Protein 2MUD (pdb70)

Structure (mmCIF, N/CA/C/O backbone):
data_2MUD
#
_entry.id   2MUD
#
loop_
_atom_site.group_PDB
_atom_site.id
_atom_site.type_symbol
_atom_site.label_atom_id
_atom_site.label_alt_id
_atom_site.label_comp_id
_atom_site.label_asym_id
_atom_site.label_entity_id
_atom_site.label_seq_id
_atom_site.pdbx_PDB_ins_code
_atom_site.Cartn_x
_atom_site.Cartn_y
_atom_site.Cartn_z
_atom_site.occupancy
_atom_site.B_iso_or_equiv
_atom_site.auth_seq_id
_atom_site.auth_comp_id
_atom_site.auth_asym_id
_atom_site.auth_atom_id
_atom_site.pdbx_PDB_model_num
ATOM 7 N N . GLU A 1 2 ? -13.744 -2.000 -1.184 1.00 0.00 1 GLU A N 1
ATOM 8 C CA . GLU A 1 2 ? -14.064 -0.546 -1.219 1.00 0.00 1 GLU A CA 1
ATOM 9 C C . GLU A 1 2 ? -12.838 0.371 -0.901 1.00 0.00 1 GLU A C 1
ATOM 10 O O . GLU A 1 2 ? -11.676 -0.006 -1.072 1.00 0.00 1 GLU A O 1
ATOM 23 N N . SER A 1 3 ? -13.130 1.600 -0.446 1.00 0.00 2 SER A N 1
ATOM 24 C CA . SER A 1 3 ? -12.119 2.631 -0.084 1.00 0.00 2 SER A CA 1
ATOM 25 C C . SER A 1 3 ? -11.083 2.169 0.956 1.00 0.00 2 SER A C 1
ATOM 26 O O . SER A 1 3 ? -9.887 2.394 0.773 1.00 0.00 2 SER A O 1
ATOM 34 N N . ALA A 1 4 ? -11.572 1.539 2.038 1.00 0.00 3 ALA A N 1
ATOM 35 C CA . ALA A 1 4 ? -10.692 0.976 3.100 1.00 0.00 3 ALA A CA 1
ATOM 36 C C . ALA A 1 4 ? -9.996 -0.403 2.837 1.00 0.00 3 ALA A C 1
ATOM 37 O O . ALA A 1 4 ? -9.447 -1.064 3.723 1.00 0.00 3 ALA A O 1
ATOM 44 N N . LYS A 1 5 ? -10.052 -0.773 1.566 1.00 0.00 4 LYS A N 1
ATOM 45 C CA . LYS A 1 5 ? -9.458 -1.963 0.929 1.00 0.00 4 LYS A CA 1
ATOM 46 C C . LYS A 1 5 ? -8.938 -1.671 -0.537 1.00 0.00 4 LYS A C 1
ATOM 47 O O . LYS A 1 5 ? -8.759 -2.567 -1.365 1.00 0.00 4 LYS A O 1
ATOM 65 N N . HIS A 1 6 ? -8.713 -0.378 -0.811 1.00 0.00 5 HIS A N 1
ATOM 66 C CA . HIS A 1 6 ? -8.171 0.217 -2.050 1.00 0.00 5 HIS A CA 1
ATOM 67 C C . HIS A 1 6 ? -7.044 1.178 -1.563 1.00 0.00 5 HIS A C 1
ATOM 68 O O . HIS A 1 6 ? -5.955 1.142 -2.140 1.00 0.00 5 HIS A O 1
ATOM 82 N N . MET A 1 7 ? -7.294 2.064 -0.563 1.00 0.00 6 MET A N 1
ATOM 83 C CA . MET A 1 7 ? -6.281 2.966 0.025 1.00 0.00 6 MET A CA 1
ATOM 84 C C . MET A 1 7 ? -5.364 2.049 0.866 1.00 0.00 6 MET A C 1
ATOM 85 O O . MET A 1 7 ? -4.163 2.098 0.644 1.00 0.00 6 MET A O 1
ATOM 99 N N . PHE A 1 8 ? -5.903 1.207 1.778 1.00 0.00 7 PHE A N 1
ATOM 100 C CA . PHE A 1 8 ? -5.120 0.235 2.580 1.00 0.00 7 PHE A CA 1
ATOM 101 C C . PHE A 1 8 ? -4.394 -0.811 1.679 1.00 0.00 7 PHE A C 1
ATOM 102 O O . PHE A 1 8 ? -3.292 -1.236 2.031 1.00 0.00 7 PHE A O 1
ATOM 119 N N . ASP A 1 9 ? -5.011 -1.223 0.544 1.00 0.00 8 ASP A N 1
ATOM 120 C CA . ASP A 1 9 ? -4.386 -2.170 -0.429 1.00 0.00 8 ASP A CA 1
ATOM 121 C C . ASP A 1 9 ? -3.127 -1.499 -1.069 1.00 0.00 8 ASP A C 1
ATOM 122 O O . ASP A 1 9 ? -2.059 -2.115 -1.116 1.00 0.00 8 ASP A O 1
ATOM 132 N N . ARG A 1 10 ? -3.288 -0.233 -1.539 1.00 0.00 9 ARG A N 1
ATOM 133 C CA . ARG A 1 10 ? -2.194 0.583 -2.121 1.00 0.00 9 ARG A CA 1
ATOM 134 C C . ARG A 1 10 ? -1.126 0.868 -1.043 1.00 0.00 9 ARG A C 1
ATOM 135 O O . ARG A 1 10 ? 0.018 0.450 -1.218 1.00 0.00 9 ARG A O 1
ATOM 155 N N . ILE A 1 11 ? -1.498 1.514 0.079 1.00 0.00 10 ILE A N 1
ATOM 156 C CA . ILE A 1 11 ? -0.595 1.807 1.241 1.00 0.00 10 ILE A CA 1
ATOM 157 C C . ILE A 1 11 ? 0.266 0.573 1.678 1.00 0.00 10 ILE A C 1
ATOM 158 O O . ILE A 1 11 ? 1.465 0.709 1.934 1.00 0.00 10 ILE A O 1
ATOM 174 N N . GLY A 1 12 ? -0.387 -0.604 1.737 1.00 0.00 11 GLY A N 1
ATOM 175 C CA . GLY A 1 12 ? 0.258 -1.893 2.062 1.00 0.00 11 GLY A CA 1
ATOM 176 C C . GLY A 1 12 ? 1.421 -2.335 1.136 1.00 0.00 11 GLY A C 1
ATOM 177 O O . GLY A 1 12 ? 2.244 -3.146 1.563 1.00 0.00 11 GLY A O 1
ATOM 181 N N . LYS A 1 13 ? 1.405 -1.885 -0.134 1.00 0.00 12 LYS A N 1
ATOM 182 C CA . LYS A 1 13 ? 2.461 -2.139 -1.146 1.00 0.00 12 LYS A CA 1
ATOM 183 C C . LYS A 1 13 ? 2.776 -0.851 -1.993 1.00 0.00 12 LYS A C 1
ATOM 184 O O . LYS A 1 13 ? 2.922 -0.889 -3.219 1.00 0.00 12 LYS A O 1
ATOM 202 N N . ASP A 1 14 ? 2.926 0.291 -1.291 1.00 0.00 13 ASP A N 1
ATOM 203 C CA . ASP A 1 14 ? 3.281 1.620 -1.843 1.00 0.00 13 ASP A CA 1
ATOM 204 C C . ASP A 1 14 ? 4.335 2.100 -0.864 1.00 0.00 13 ASP A C 1
ATOM 205 O O . ASP A 1 14 ? 5.459 2.333 -1.307 1.00 0.00 13 ASP A O 1
ATOM 215 N N . VAL A 1 15 ? 3.974 2.345 0.414 1.00 0.00 14 VAL A N 1
ATOM 216 C CA . VAL A 1 15 ? 4.993 2.729 1.431 1.00 0.00 14 VAL A CA 1
ATOM 217 C C . VAL A 1 15 ? 5.340 1.504 2.357 1.00 0.00 14 VAL A C 1
ATOM 218 O O . VAL A 1 15 ? 5.394 1.496 3.588 1.00 0.00 14 VAL A O 1
ATOM 231 N N . TYR A 1 16 ? 5.618 0.489 1.560 1.00 0.00 15 TYR A N 1
ATOM 232 C CA . TYR A 1 16 ? 6.055 -0.874 1.862 1.00 0.00 15 TYR A CA 1
ATOM 233 C C . TYR A 1 16 ? 6.934 -1.198 0.612 1.00 0.00 15 TYR A C 1
ATOM 234 O O . TYR A 1 16 ? 8.023 -1.736 0.808 1.00 0.00 15 TYR A O 1
ATOM 252 N N . ASP A 1 17 ? 6.461 -0.967 -0.651 1.00 0.00 16 ASP A N 1
ATOM 253 C CA . ASP A 1 17 ? 7.283 -1.186 -1.866 1.00 0.00 16 ASP A CA 1
ATOM 254 C C . ASP A 1 17 ? 8.395 -0.090 -1.922 1.00 0.00 16 ASP A C 1
ATOM 255 O O . ASP A 1 17 ? 9.545 -0.434 -2.207 1.00 0.00 16 ASP A O 1
ATOM 265 N N . LYS A 1 18 ? 8.066 1.203 -1.669 1.00 0.00 17 LYS A N 1
ATOM 266 C CA . LYS A 1 18 ? 9.072 2.295 -1.621 1.00 0.00 17 LYS A CA 1
ATOM 267 C C . LYS A 1 18 ? 9.975 2.175 -0.320 1.00 0.00 17 LYS A C 1
ATOM 268 O O . LYS A 1 18 ? 11.052 2.775 -0.268 1.00 0.00 17 LYS A O 1
ATOM 286 N N . VAL A 1 19 ? 9.520 1.405 0.708 1.00 0.00 18 VAL A N 1
ATOM 287 C CA . VAL A 1 19 ? 10.236 1.129 1.980 1.00 0.00 18 VAL A CA 1
ATOM 288 C C . VAL A 1 19 ? 11.270 -0.010 1.779 1.00 0.00 18 VAL A C 1
ATOM 289 O O . VAL A 1 19 ? 12.447 0.181 2.104 1.00 0.00 18 VAL A O 1
ATOM 302 N N . LYS A 1 20 ? 10.839 -1.178 1.268 1.00 0.00 19 LYS A N 1
ATOM 303 C CA . LYS A 1 20 ? 11.734 -2.325 0.969 1.00 0.00 19 LYS A CA 1
ATOM 304 C C . LYS A 1 20 ? 12.813 -2.027 -0.146 1.00 0.00 19 LYS A C 1
ATOM 305 O O . LYS A 1 20 ? 13.772 -2.791 -0.282 1.00 0.00 19 LYS A O 1
ATOM 323 N N . GLU A 1 21 ? 12.655 -0.922 -0.917 1.00 0.00 20 GLU A N 1
ATOM 324 C CA . GLU A 1 21 ? 13.586 -0.475 -1.965 1.00 0.00 20 GLU A CA 1
ATOM 325 C C . GLU A 1 21 ? 14.715 0.412 -1.394 1.00 0.00 20 GLU A C 1
ATOM 326 O O . GLU A 1 21 ? 15.892 0.054 -1.430 1.00 0.00 20 GLU A O 1
ATOM 348 N N . GLU A 1 2 ? -13.788 -2.153 -0.977 1.00 0.00 1 GLU A N 2
ATOM 349 C CA . GLU A 1 2 ? -14.184 -0.720 -1.050 1.00 0.00 1 GLU A CA 2
ATOM 350 C C . GLU A 1 2 ? -12.982 0.268 -0.855 1.00 0.00 1 GLU A C 2
ATOM 351 O O . GLU A 1 2 ? -11.815 -0.074 -1.084 1.00 0.00 1 GLU A O 2
ATOM 364 N N . SER A 1 3 ? -13.282 1.513 -0.431 1.00 0.00 2 SER A N 2
ATOM 365 C CA . SER A 1 3 ? -12.277 2.584 -0.193 1.00 0.00 2 SER A CA 2
ATOM 366 C C . SER A 1 3 ? -11.168 2.173 0.785 1.00 0.00 2 SER A C 2
ATOM 367 O O . SER A 1 3 ? -9.995 2.305 0.448 1.00 0.00 2 SER A O 2
ATOM 375 N N . ALA A 1 4 ? -11.564 1.664 1.964 1.00 0.00 3 ALA A N 2
ATOM 376 C CA . ALA A 1 4 ? -10.600 1.162 2.987 1.00 0.00 3 ALA A CA 2
ATOM 377 C C . ALA A 1 4 ? -9.956 -0.253 2.757 1.00 0.00 3 ALA A C 2
ATOM 378 O O . ALA A 1 4 ? -9.418 -0.909 3.653 1.00 0.00 3 ALA A O 2
ATOM 385 N N . LYS A 1 5 ? -10.067 -0.670 1.504 1.00 0.00 4 LYS A N 2
ATOM 386 C CA . LYS A 1 5 ? -9.538 -1.897 0.874 1.00 0.00 4 LYS A CA 2
ATOM 387 C C . LYS A 1 5 ? -8.952 -1.623 -0.577 1.00 0.00 4 LYS A C 2
ATOM 388 O O . LYS A 1 5 ? -8.699 -2.536 -1.365 1.00 0.00 4 LYS A O 2
ATOM 406 N N . HIS A 1 6 ? -8.753 -0.331 -0.880 1.00 0.00 5 HIS A N 2
ATOM 407 C CA . HIS A 1 6 ? -8.171 0.271 -2.096 1.00 0.00 5 HIS A CA 2
ATOM 408 C C . HIS A 1 6 ? -7.040 1.221 -1.580 1.00 0.00 5 HIS A C 2
ATOM 409 O O . HIS A 1 6 ? -5.959 1.226 -2.173 1.00 0.00 5 HIS A O 2
ATOM 423 N N . MET A 1 7 ? -7.290 2.056 -0.533 1.00 0.00 6 MET A N 2
ATOM 424 C CA . MET A 1 7 ? -6.293 2.938 0.098 1.00 0.00 6 MET A CA 2
ATOM 425 C C . MET A 1 7 ? -5.360 2.000 0.906 1.00 0.00 6 MET A C 2
ATOM 426 O O . MET A 1 7 ? -4.159 2.076 0.695 1.00 0.00 6 MET A O 2
ATOM 440 N N . PHE A 1 8 ? -5.889 1.107 1.770 1.00 0.00 7 PHE A N 2
ATOM 441 C CA . PHE A 1 8 ? -5.110 0.112 2.544 1.00 0.00 7 PHE A CA 2
ATOM 442 C C . PHE A 1 8 ? -4.367 -0.896 1.620 1.00 0.00 7 PHE A C 2
ATOM 443 O O . PHE A 1 8 ? -3.260 -1.314 1.963 1.00 0.00 7 PHE A O 2
ATOM 460 N N . ASP A 1 9 ? -4.977 -1.287 0.475 1.00 0.00 8 ASP A N 2
ATOM 461 C CA . ASP A 1 9 ? -4.339 -2.195 -0.526 1.00 0.00 8 ASP A CA 2
ATOM 462 C C . ASP A 1 9 ? -3.089 -1.481 -1.136 1.00 0.00 8 ASP A C 2
ATOM 463 O O . ASP A 1 9 ? -2.012 -2.080 -1.201 1.00 0.00 8 ASP A O 2
ATOM 473 N N . ARG A 1 10 ? -3.265 -0.201 -1.561 1.00 0.00 9 ARG A N 2
ATOM 474 C CA . ARG A 1 10 ? -2.176 0.647 -2.106 1.00 0.00 9 ARG A CA 2
ATOM 475 C C . ARG A 1 10 ? -1.114 0.906 -1.017 1.00 0.00 9 ARG A C 2
ATOM 476 O O . ARG A 1 10 ? 0.036 0.514 -1.207 1.00 0.00 9 ARG A O 2
ATOM 496 N N . ILE A 1 11 ? -1.496 1.502 0.128 1.00 0.00 10 ILE A N 2
ATOM 497 C CA . ILE A 1 11 ? -0.597 1.762 1.302 1.00 0.00 10 ILE A CA 2
ATOM 498 C C . ILE A 1 11 ? 0.272 0.518 1.694 1.00 0.00 10 ILE A C 2
ATOM 499 O O . ILE A 1 11 ? 1.469 0.651 1.961 1.00 0.00 10 ILE A O 2
ATOM 515 N N . GLY A 1 12 ? -0.372 -0.666 1.703 1.00 0.00 11 GLY A N 2
ATOM 516 C CA . GLY A 1 12 ? 0.278 -1.964 1.979 1.00 0.00 11 GLY A CA 2
ATOM 517 C C . GLY A 1 12 ? 1.438 -2.381 1.034 1.00 0.00 11 GLY A C 2
ATOM 518 O O . GLY A 1 12 ? 2.225 -3.255 1.397 1.00 0.00 11 GLY A O 2
ATOM 522 N N . LYS A 1 13 ? 1.455 -1.830 -0.194 1.00 0.00 12 LYS A N 2
ATOM 523 C CA . LYS A 1 13 ? 2.510 -2.043 -1.214 1.00 0.00 12 LYS A CA 2
ATOM 524 C C . LYS A 1 13 ? 2.819 -0.724 -2.016 1.00 0.00 12 LYS A C 2
ATOM 525 O O . LYS A 1 13 ? 2.959 -0.715 -3.242 1.00 0.00 12 LYS A O 2
ATOM 543 N N . ASP A 1 14 ? 2.962 0.389 -1.267 1.00 0.00 13 ASP A N 2
ATOM 544 C CA . ASP A 1 14 ? 3.309 1.744 -1.758 1.00 0.00 13 ASP A CA 2
ATOM 545 C C . ASP A 1 14 ? 4.338 2.205 -0.740 1.00 0.00 13 ASP A C 2
ATOM 546 O O . ASP A 1 14 ? 5.467 2.473 -1.150 1.00 0.00 13 ASP A O 2
ATOM 556 N N . VAL A 1 15 ? 3.943 2.400 0.537 1.00 0.00 14 VAL A N 2
ATOM 557 C CA . VAL A 1 15 ? 4.932 2.761 1.593 1.00 0.00 14 VAL A CA 2
ATOM 558 C C . VAL A 1 15 ? 5.290 1.519 2.490 1.00 0.00 14 VAL A C 2
ATOM 559 O O . VAL A 1 15 ? 5.398 1.503 3.718 1.00 0.00 14 VAL A O 2
ATOM 572 N N . TYR A 1 16 ? 5.533 0.507 1.675 1.00 0.00 15 TYR A N 2
ATOM 573 C CA . TYR A 1 16 ? 5.964 -0.860 1.955 1.00 0.00 15 TYR A CA 2
ATOM 574 C C . TYR A 1 16 ? 6.900 -1.142 0.744 1.00 0.00 15 TYR A C 2
ATOM 575 O O . TYR A 1 16 ? 7.995 -1.656 0.972 1.00 0.00 15 TYR A O 2
ATOM 593 N N . ASP A 1 17 ? 6.481 -0.892 -0.528 1.00 0.00 16 ASP A N 2
ATOM 594 C CA . ASP A 1 17 ? 7.377 -1.078 -1.689 1.00 0.00 16 ASP A CA 2
ATOM 595 C C . ASP A 1 17 ? 8.440 0.056 -1.728 1.00 0.00 16 ASP A C 2
ATOM 596 O O . ASP A 1 17 ? 9.584 -0.249 -2.071 1.00 0.00 16 ASP A O 2
ATOM 606 N N . LYS A 1 18 ? 8.105 1.327 -1.391 1.00 0.00 17 LYS A N 2
ATOM 607 C CA . LYS A 1 18 ? 9.103 2.420 -1.341 1.00 0.00 17 LYS A CA 2
ATOM 608 C C . LYS A 1 18 ? 10.116 2.203 -0.150 1.00 0.00 17 LYS A C 2
ATOM 609 O O . LYS A 1 18 ? 11.244 2.694 -0.243 1.00 0.00 17 LYS A O 2
ATOM 627 N N . VAL A 1 19 ? 9.734 1.470 0.937 1.00 0.00 18 VAL A N 2
ATOM 628 C CA . VAL A 1 19 ? 10.611 1.161 2.086 1.00 0.00 18 VAL A CA 2
ATOM 629 C C . VAL A 1 19 ? 11.558 -0.025 1.780 1.00 0.00 18 VAL A C 2
ATOM 630 O O . VAL A 1 19 ? 12.776 0.099 1.941 1.00 0.00 18 VAL A O 2
ATOM 643 N N . LYS A 1 20 ? 10.977 -1.159 1.344 1.00 0.00 19 LYS A N 2
ATOM 644 C CA . LYS A 1 20 ? 11.743 -2.372 0.946 1.00 0.00 19 LYS A CA 2
ATOM 645 C C . LYS A 1 20 ? 12.711 -2.146 -0.279 1.00 0.00 19 LYS A C 2
ATOM 646 O O . LYS A 1 20 ? 13.583 -2.983 -0.524 1.00 0.00 19 LYS A O 2
ATOM 664 N N . GLU A 1 21 ? 12.554 -1.024 -1.025 1.00 0.00 20 GLU A N 2
ATOM 665 C CA . GLU A 1 21 ? 13.394 -0.630 -2.168 1.00 0.00 20 GLU A CA 2
ATOM 666 C C . GLU A 1 21 ? 14.600 0.222 -1.712 1.00 0.00 20 GLU A C 2
ATOM 667 O O . GLU A 1 21 ? 15.754 -0.192 -1.820 1.00 0.00 20 GLU A O 2
ATOM 689 N N . GLU A 1 2 ? -13.902 -2.184 -0.661 1.00 0.00 1 GLU A N 3
ATOM 690 C CA . GLU A 1 2 ? -14.195 -0.768 -1.021 1.00 0.00 1 GLU A CA 3
ATOM 691 C C . GLU A 1 2 ? -12.960 0.180 -0.807 1.00 0.00 1 GLU A C 3
ATOM 692 O O . GLU A 1 2 ? -11.798 -0.213 -0.975 1.00 0.00 1 GLU A O 3
ATOM 705 N N . SER A 1 3 ? -13.228 1.452 -0.447 1.00 0.00 2 SER A N 3
ATOM 706 C CA . SER A 1 3 ? -12.205 2.496 -0.150 1.00 0.00 2 SER A CA 3
ATOM 707 C C . SER A 1 3 ? -11.133 2.066 0.875 1.00 0.00 2 SER A C 3
ATOM 708 O O . SER A 1 3 ? -9.948 2.327 0.673 1.00 0.00 2 SER A O 3
ATOM 716 N N . ALA A 1 4 ? -11.586 1.424 1.968 1.00 0.00 3 ALA A N 3
ATOM 717 C CA . ALA A 1 4 ? -10.677 0.884 3.020 1.00 0.00 3 ALA A CA 3
ATOM 718 C C . ALA A 1 4 ? -9.927 -0.466 2.733 1.00 0.00 3 ALA A C 3
ATOM 719 O O . ALA A 1 4 ? -9.345 -1.114 3.606 1.00 0.00 3 ALA A O 3
ATOM 726 N N . LYS A 1 5 ? -9.988 -0.826 1.460 1.00 0.00 4 LYS A N 3
ATOM 727 C CA . LYS A 1 5 ? -9.362 -1.978 0.782 1.00 0.00 4 LYS A CA 3
ATOM 728 C C . LYS A 1 5 ? -8.862 -1.605 -0.681 1.00 0.00 4 LYS A C 3
ATOM 729 O O . LYS A 1 5 ? -8.653 -2.460 -1.545 1.00 0.00 4 LYS A O 3
ATOM 747 N N . HIS A 1 6 ? -8.687 -0.295 -0.907 1.00 0.00 5 HIS A N 3
ATOM 748 C CA . HIS A 1 6 ? -8.179 0.379 -2.121 1.00 0.00 5 HIS A CA 3
ATOM 749 C C . HIS A 1 6 ? -7.045 1.318 -1.619 1.00 0.00 5 HIS A C 3
ATOM 750 O O . HIS A 1 6 ? -5.959 1.302 -2.201 1.00 0.00 5 HIS A O 3
ATOM 764 N N . MET A 1 7 ? -7.290 2.163 -0.583 1.00 0.00 6 MET A N 3
ATOM 765 C CA . MET A 1 7 ? -6.283 3.050 0.034 1.00 0.00 6 MET A CA 3
ATOM 766 C C . MET A 1 7 ? -5.357 2.113 0.842 1.00 0.00 6 MET A C 3
ATOM 767 O O . MET A 1 7 ? -4.156 2.183 0.623 1.00 0.00 6 MET A O 3
ATOM 781 N N . PHE A 1 8 ? -5.888 1.237 1.724 1.00 0.00 7 PHE A N 3
ATOM 782 C CA . PHE A 1 8 ? -5.098 0.245 2.492 1.00 0.00 7 PHE A CA 3
ATOM 783 C C . PHE A 1 8 ? -4.366 -0.763 1.554 1.00 0.00 7 PHE A C 3
ATOM 784 O O . PHE A 1 8 ? -3.268 -1.203 1.900 1.00 0.00 7 PHE A O 3
ATOM 801 N N . ASP A 1 9 ? -4.972 -1.129 0.395 1.00 0.00 8 ASP A N 3
ATOM 802 C CA . ASP A 1 9 ? -4.330 -2.036 -0.606 1.00 0.00 8 ASP A CA 3
ATOM 803 C C . ASP A 1 9 ? -3.073 -1.323 -1.199 1.00 0.00 8 ASP A C 3
ATOM 804 O O . ASP A 1 9 ? -1.991 -1.913 -1.222 1.00 0.00 8 ASP A O 3
ATOM 814 N N . ARG A 1 10 ? -3.251 -0.054 -1.650 1.00 0.00 9 ARG A N 3
ATOM 815 C CA . ARG A 1 10 ? -2.158 0.797 -2.188 1.00 0.00 9 ARG A CA 3
ATOM 816 C C . ARG A 1 10 ? -1.094 1.055 -1.102 1.00 0.00 9 ARG A C 3
ATOM 817 O O . ARG A 1 10 ? 0.060 0.680 -1.301 1.00 0.00 9 ARG A O 3
ATOM 837 N N . ILE A 1 11 ? -1.482 1.631 0.051 1.00 0.00 10 ILE A N 3
ATOM 838 C CA . ILE A 1 11 ? -0.584 1.888 1.224 1.00 0.00 10 ILE A CA 3
ATOM 839 C C . ILE A 1 11 ? 0.283 0.641 1.609 1.00 0.00 10 ILE A C 3
ATOM 840 O O . ILE A 1 11 ? 1.483 0.769 1.865 1.00 0.00 10 ILE A O 3
ATOM 856 N N . GLY A 1 12 ? -0.365 -0.540 1.624 1.00 0.00 11 GLY A N 3
ATOM 857 C CA . GLY A 1 12 ? 0.287 -1.839 1.894 1.00 0.00 11 GLY A CA 3
ATOM 858 C C . GLY A 1 12 ? 1.418 -2.282 0.924 1.00 0.00 11 GLY A C 3
ATOM 859 O O . GLY A 1 12 ? 2.177 -3.193 1.255 1.00 0.00 11 GLY A O 3
ATOM 863 N N . LYS A 1 13 ? 1.445 -1.697 -0.286 1.00 0.00 12 LYS A N 3
ATOM 864 C CA . LYS A 1 13 ? 2.470 -1.919 -1.335 1.00 0.00 12 LYS A CA 3
ATOM 865 C C . LYS A 1 13 ? 2.838 -0.606 -2.117 1.00 0.00 12 LYS A C 3
ATOM 866 O O . LYS A 1 13 ? 3.047 -0.608 -3.334 1.00 0.00 12 LYS A O 3
ATOM 884 N N . ASP A 1 14 ? 2.966 0.508 -1.368 1.00 0.00 13 ASP A N 3
ATOM 885 C CA . ASP A 1 14 ? 3.358 1.853 -1.852 1.00 0.00 13 ASP A CA 3
ATOM 886 C C . ASP A 1 14 ? 4.416 2.269 -0.846 1.00 0.00 13 ASP A C 3
ATOM 887 O O . ASP A 1 14 ? 5.549 2.506 -1.268 1.00 0.00 13 ASP A O 3
ATOM 897 N N . VAL A 1 15 ? 4.043 2.460 0.438 1.00 0.00 14 VAL A N 3
ATOM 898 C CA . VAL A 1 15 ? 5.054 2.778 1.485 1.00 0.00 14 VAL A CA 3
ATOM 899 C C . VAL A 1 15 ? 5.350 1.509 2.369 1.00 0.00 14 VAL A C 3
ATOM 900 O O . VAL A 1 15 ? 5.391 1.457 3.600 1.00 0.00 14 VAL A O 3
ATOM 913 N N . TYR A 1 16 ? 5.600 0.512 1.541 1.00 0.00 15 TYR A N 3
ATOM 914 C CA . TYR A 1 16 ? 5.988 -0.875 1.800 1.00 0.00 15 TYR A CA 3
ATOM 915 C C . TYR A 1 16 ? 6.883 -1.177 0.555 1.00 0.00 15 TYR A C 3
ATOM 916 O O . TYR A 1 16 ? 7.947 -1.762 0.751 1.00 0.00 15 TYR A O 3
ATOM 934 N N . ASP A 1 17 ? 6.450 -0.875 -0.708 1.00 0.00 16 ASP A N 3
ATOM 935 C CA . ASP A 1 17 ? 7.292 -1.072 -1.912 1.00 0.00 16 ASP A CA 3
ATOM 936 C C . ASP A 1 17 ? 8.439 -0.014 -1.891 1.00 0.00 16 ASP A C 3
ATOM 937 O O . ASP A 1 17 ? 9.585 -0.390 -2.153 1.00 0.00 16 ASP A O 3
ATOM 947 N N . LYS A 1 18 ? 8.149 1.283 -1.600 1.00 0.00 17 LYS A N 3
ATOM 948 C CA . LYS A 1 18 ? 9.199 2.327 -1.481 1.00 0.00 17 LYS A CA 3
ATOM 949 C C . LYS A 1 18 ? 10.072 2.106 -0.170 1.00 0.00 17 LYS A C 3
ATOM 950 O O . LYS A 1 18 ? 11.187 2.626 -0.082 1.00 0.00 17 LYS A O 3
ATOM 968 N N . VAL A 1 19 ? 9.554 1.328 0.821 1.00 0.00 18 VAL A N 3
ATOM 969 C CA . VAL A 1 19 ? 10.234 0.966 2.092 1.00 0.00 18 VAL A CA 3
ATOM 970 C C . VAL A 1 19 ? 11.231 -0.201 1.863 1.00 0.00 18 VAL A C 3
ATOM 971 O O . VAL A 1 19 ? 12.407 -0.066 2.217 1.00 0.00 18 VAL A O 3
ATOM 984 N N . LYS A 1 20 ? 10.768 -1.329 1.294 1.00 0.00 19 LYS A N 3
ATOM 985 C CA . LYS A 1 20 ? 11.627 -2.495 0.964 1.00 0.00 19 LYS A CA 3
ATOM 986 C C . LYS A 1 20 ? 12.737 -2.193 -0.118 1.00 0.00 19 LYS A C 3
ATOM 987 O O . LYS A 1 20 ? 13.669 -2.987 -0.269 1.00 0.00 19 LYS A O 3
ATOM 1005 N N . GLU A 1 21 ? 12.636 -1.052 -0.844 1.00 0.00 20 GLU A N 3
ATOM 1006 C CA . GLU A 1 21 ? 13.604 -0.597 -1.856 1.00 0.00 20 GLU A CA 3
ATOM 1007 C C . GLU A 1 21 ? 14.742 0.235 -1.224 1.00 0.00 20 GLU A C 3
ATOM 1008 O O . GLU A 1 21 ? 15.907 -0.165 -1.228 1.00 0.00 20 GLU A O 3
ATOM 1030 N N . GLU A 1 2 ? -13.745 -2.004 -1.019 1.00 0.00 1 GLU A N 4
ATOM 1031 C CA . GLU A 1 2 ? -14.095 -0.561 -1.093 1.00 0.00 1 GLU A CA 4
ATOM 1032 C C . GLU A 1 2 ? -12.878 0.382 -0.796 1.00 0.00 1 GLU A C 4
ATOM 1033 O O . GLU A 1 2 ? -11.716 0.010 -0.989 1.00 0.00 1 GLU A O 4
ATOM 1046 N N . SER A 1 3 ? -13.153 1.617 -0.334 1.00 0.00 2 SER A N 4
ATOM 1047 C CA . SER A 1 3 ? -12.120 2.640 -0.001 1.00 0.00 2 SER A CA 4
ATOM 1048 C C . SER A 1 3 ? -11.063 2.171 1.015 1.00 0.00 2 SER A C 4
ATOM 1049 O O . SER A 1 3 ? -9.869 2.385 0.802 1.00 0.00 2 SER A O 4
ATOM 1057 N N . ALA A 1 4 ? -11.531 1.546 2.108 1.00 0.00 3 ALA A N 4
ATOM 1058 C CA . ALA A 1 4 ? -10.629 0.978 3.149 1.00 0.00 3 ALA A CA 4
ATOM 1059 C C . ALA A 1 4 ? -9.928 -0.394 2.867 1.00 0.00 3 ALA A C 4
ATOM 1060 O O . ALA A 1 4 ? -9.341 -1.041 3.738 1.00 0.00 3 ALA A O 4
ATOM 1067 N N . LYS A 1 5 ? -10.033 -0.778 1.604 1.00 0.00 4 LYS A N 4
ATOM 1068 C CA . LYS A 1 5 ? -9.450 -1.966 0.950 1.00 0.00 4 LYS A CA 4
ATOM 1069 C C . LYS A 1 5 ? -8.949 -1.656 -0.522 1.00 0.00 4 LYS A C 4
ATOM 1070 O O . LYS A 1 5 ? -8.767 -2.547 -1.357 1.00 0.00 4 LYS A O 4
ATOM 1088 N N . HIS A 1 6 ? -8.733 -0.362 -0.796 1.00 0.00 5 HIS A N 4
ATOM 1089 C CA . HIS A 1 6 ? -8.212 0.242 -2.041 1.00 0.00 5 HIS A CA 4
ATOM 1090 C C . HIS A 1 6 ? -7.068 1.199 -1.589 1.00 0.00 5 HIS A C 4
ATOM 1091 O O . HIS A 1 6 ? -5.999 1.172 -2.203 1.00 0.00 5 HIS A O 4
ATOM 1105 N N . MET A 1 7 ? -7.289 2.067 -0.568 1.00 0.00 6 MET A N 4
ATOM 1106 C CA . MET A 1 7 ? -6.267 2.967 0.003 1.00 0.00 6 MET A CA 4
ATOM 1107 C C . MET A 1 7 ? -5.344 2.042 0.829 1.00 0.00 6 MET A C 4
ATOM 1108 O O . MET A 1 7 ? -4.146 2.090 0.592 1.00 0.00 6 MET A O 4
ATOM 1122 N N . PHE A 1 8 ? -5.871 1.197 1.746 1.00 0.00 7 PHE A N 4
ATOM 1123 C CA . PHE A 1 8 ? -5.079 0.219 2.532 1.00 0.00 7 PHE A CA 4
ATOM 1124 C C . PHE A 1 8 ? -4.366 -0.823 1.616 1.00 0.00 7 PHE A C 4
ATOM 1125 O O . PHE A 1 8 ? -3.262 -1.254 1.952 1.00 0.00 7 PHE A O 4
ATOM 1142 N N . ASP A 1 9 ? -4.999 -1.227 0.486 1.00 0.00 8 ASP A N 4
ATOM 1143 C CA . ASP A 1 9 ? -4.388 -2.170 -0.502 1.00 0.00 8 ASP A CA 4
ATOM 1144 C C . ASP A 1 9 ? -3.132 -1.499 -1.144 1.00 0.00 8 ASP A C 4
ATOM 1145 O O . ASP A 1 9 ? -2.064 -2.115 -1.193 1.00 0.00 8 ASP A O 4
ATOM 1155 N N . ARG A 1 10 ? -3.295 -0.233 -1.610 1.00 0.00 9 ARG A N 4
ATOM 1156 C CA . ARG A 1 10 ? -2.200 0.581 -2.192 1.00 0.00 9 ARG A CA 4
ATOM 1157 C C . ARG A 1 10 ? -1.125 0.866 -1.124 1.00 0.00 9 ARG A C 4
ATOM 1158 O O . ARG A 1 10 ? 0.020 0.459 -1.314 1.00 0.00 9 ARG A O 4
ATOM 1178 N N . ILE A 1 11 ? -1.490 1.501 0.006 1.00 0.00 10 ILE A N 4
ATOM 1179 C CA . ILE A 1 11 ? -0.576 1.791 1.161 1.00 0.00 10 ILE A CA 4
ATOM 1180 C C . ILE A 1 11 ? 0.287 0.553 1.584 1.00 0.00 10 ILE A C 4
ATOM 1181 O O . ILE A 1 11 ? 1.489 0.685 1.830 1.00 0.00 10 ILE A O 4
ATOM 1197 N N . GLY A 1 12 ? -0.367 -0.623 1.646 1.00 0.00 11 GLY A N 4
ATOM 1198 C CA . GLY A 1 12 ? 0.278 -1.916 1.960 1.00 0.00 11 GLY A CA 4
ATOM 1199 C C . GLY A 1 12 ? 1.420 -2.379 1.014 1.00 0.00 11 GLY A C 4
ATOM 1200 O O . GLY A 1 12 ? 2.203 -3.250 1.393 1.00 0.00 11 GLY A O 4
ATOM 1204 N N . LYS A 1 13 ? 1.430 -1.861 -0.227 1.00 0.00 12 LYS A N 4
ATOM 1205 C CA . LYS A 1 13 ? 2.467 -2.114 -1.259 1.00 0.00 12 LYS A CA 4
ATOM 1206 C C . LYS A 1 13 ? 2.801 -0.835 -2.109 1.00 0.00 12 LYS A C 4
ATOM 1207 O O . LYS A 1 13 ? 2.986 -0.887 -3.328 1.00 0.00 12 LYS A O 4
ATOM 1225 N N . ASP A 1 14 ? 2.932 0.310 -1.407 1.00 0.00 13 ASP A N 4
ATOM 1226 C CA . ASP A 1 14 ? 3.297 1.639 -1.951 1.00 0.00 13 ASP A CA 4
ATOM 1227 C C . ASP A 1 14 ? 4.344 2.124 -0.964 1.00 0.00 13 ASP A C 4
ATOM 1228 O O . ASP A 1 14 ? 5.470 2.372 -1.397 1.00 0.00 13 ASP A O 4
ATOM 1238 N N . VAL A 1 15 ? 3.966 2.362 0.311 1.00 0.00 14 VAL A N 4
ATOM 1239 C CA . VAL A 1 15 ? 4.968 2.750 1.343 1.00 0.00 14 VAL A CA 4
ATOM 1240 C C . VAL A 1 15 ? 5.286 1.529 2.285 1.00 0.00 14 VAL A C 4
ATOM 1241 O O . VAL A 1 15 ? 5.317 1.532 3.517 1.00 0.00 14 VAL A O 4
ATOM 1254 N N . TYR A 1 16 ? 5.567 0.503 1.503 1.00 0.00 15 TYR A N 4
ATOM 1255 C CA . TYR A 1 16 ? 5.983 -0.862 1.826 1.00 0.00 15 TYR A CA 4
ATOM 1256 C C . TYR A 1 16 ? 6.886 -1.212 0.601 1.00 0.00 15 TYR A C 4
ATOM 1257 O O . TYR A 1 16 ? 7.963 -1.765 0.827 1.00 0.00 15 TYR A O 4
ATOM 1275 N N . ASP A 1 17 ? 6.446 -0.978 -0.673 1.00 0.00 16 ASP A N 4
ATOM 1276 C CA . ASP A 1 17 ? 7.288 -1.218 -1.868 1.00 0.00 16 ASP A CA 4
ATOM 1277 C C . ASP A 1 17 ? 8.408 -0.129 -1.904 1.00 0.00 16 ASP A C 4
ATOM 1278 O O . ASP A 1 17 ? 9.563 -0.488 -2.153 1.00 0.00 16 ASP A O 4
ATOM 1288 N N . LYS A 1 18 ? 8.084 1.173 -1.677 1.00 0.00 17 LYS A N 4
ATOM 1289 C CA . LYS A 1 18 ? 9.105 2.250 -1.614 1.00 0.00 17 LYS A CA 4
ATOM 1290 C C . LYS A 1 18 ? 9.981 2.119 -0.294 1.00 0.00 17 LYS A C 4
ATOM 1291 O O . LYS A 1 18 ? 11.082 2.673 -0.234 1.00 0.00 17 LYS A O 4
ATOM 1309 N N . VAL A 1 19 ? 9.482 1.382 0.738 1.00 0.00 18 VAL A N 4
ATOM 1310 C CA . VAL A 1 19 ? 10.171 1.104 2.025 1.00 0.00 18 VAL A CA 4
ATOM 1311 C C . VAL A 1 19 ? 11.214 -0.029 1.837 1.00 0.00 18 VAL A C 4
ATOM 1312 O O . VAL A 1 19 ? 12.380 0.166 2.195 1.00 0.00 18 VAL A O 4
ATOM 1325 N N . LYS A 1 20 ? 10.802 -1.194 1.301 1.00 0.00 19 LYS A N 4
ATOM 1326 C CA . LYS A 1 20 ? 11.717 -2.331 1.012 1.00 0.00 19 LYS A CA 4
ATOM 1327 C C . LYS A 1 20 ? 12.849 -1.979 -0.030 1.00 0.00 19 LYS A C 4
ATOM 1328 O O . LYS A 1 20 ? 13.871 -2.669 -0.069 1.00 0.00 19 LYS A O 4
ATOM 1346 N N . GLU A 1 21 ? 12.668 -0.906 -0.839 1.00 0.00 20 GLU A N 4
ATOM 1347 C CA . GLU A 1 21 ? 13.643 -0.419 -1.828 1.00 0.00 20 GLU A CA 4
ATOM 1348 C C . GLU A 1 21 ? 14.726 0.482 -1.191 1.00 0.00 20 GLU A C 4
ATOM 1349 O O . GLU A 1 21 ? 15.912 0.151 -1.185 1.00 0.00 20 GLU A O 4
ATOM 1371 N N . GLU A 1 2 ? -13.756 -1.968 -1.022 1.00 0.00 1 GLU A N 5
ATOM 1372 C CA . GLU A 1 2 ? -14.102 -0.523 -1.079 1.00 0.00 1 GLU A CA 5
ATOM 1373 C C . GLU A 1 2 ? -12.880 0.412 -0.778 1.00 0.00 1 GLU A C 5
ATOM 1374 O O . GLU A 1 2 ? -11.720 0.039 -0.980 1.00 0.00 1 GLU A O 5
ATOM 1387 N N . SER A 1 3 ? -13.149 1.644 -0.302 1.00 0.00 2 SER A N 5
ATOM 1388 C CA . SER A 1 3 ? -12.113 2.660 0.036 1.00 0.00 2 SER A CA 5
ATOM 1389 C C . SER A 1 3 ? -11.050 2.180 1.041 1.00 0.00 2 SER A C 5
ATOM 1390 O O . SER A 1 3 ? -9.858 2.398 0.826 1.00 0.00 2 SER A O 5
ATOM 1398 N N . ALA A 1 4 ? -11.514 1.543 2.130 1.00 0.00 3 ALA A N 5
ATOM 1399 C CA . ALA A 1 4 ? -10.608 0.963 3.161 1.00 0.00 3 ALA A CA 5
ATOM 1400 C C . ALA A 1 4 ? -9.917 -0.410 2.861 1.00 0.00 3 ALA A C 5
ATOM 1401 O O . ALA A 1 4 ? -9.329 -1.070 3.723 1.00 0.00 3 ALA A O 5
ATOM 1408 N N . LYS A 1 5 ? -10.029 -0.781 1.595 1.00 0.00 4 LYS A N 5
ATOM 1409 C CA . LYS A 1 5 ? -9.457 -1.966 0.927 1.00 0.00 4 LYS A CA 5
ATOM 1410 C C . LYS A 1 5 ? -8.957 -1.645 -0.543 1.00 0.00 4 LYS A C 5
ATOM 1411 O O . LYS A 1 5 ? -8.782 -2.529 -1.386 1.00 0.00 4 LYS A O 5
ATOM 1429 N N . HIS A 1 6 ? -8.736 -0.349 -0.806 1.00 0.00 5 HIS A N 5
ATOM 1430 C CA . HIS A 1 6 ? -8.215 0.264 -2.045 1.00 0.00 5 HIS A CA 5
ATOM 1431 C C . HIS A 1 6 ? -7.065 1.197 -1.569 1.00 0.00 5 HIS A C 5
ATOM 1432 O O . HIS A 1 6 ? -5.979 1.134 -2.146 1.00 0.00 5 HIS A O 5
ATOM 1446 N N . MET A 1 7 ? -7.289 2.083 -0.562 1.00 0.00 6 MET A N 5
ATOM 1447 C CA . MET A 1 7 ? -6.251 2.962 0.017 1.00 0.00 6 MET A CA 5
ATOM 1448 C C . MET A 1 7 ? -5.329 2.022 0.827 1.00 0.00 6 MET A C 5
ATOM 1449 O O . MET A 1 7 ? -4.133 2.061 0.580 1.00 0.00 6 MET A O 5
ATOM 1463 N N . PHE A 1 8 ? -5.859 1.172 1.736 1.00 0.00 7 PHE A N 5
ATOM 1464 C CA . PHE A 1 8 ? -5.068 0.182 2.506 1.00 0.00 7 PHE A CA 5
ATOM 1465 C C . PHE A 1 8 ? -4.364 -0.857 1.576 1.00 0.00 7 PHE A C 5
ATOM 1466 O O . PHE A 1 8 ? -3.268 -1.308 1.910 1.00 0.00 7 PHE A O 5
ATOM 1483 N N . ASP A 1 9 ? -4.996 -1.231 0.435 1.00 0.00 8 ASP A N 5
ATOM 1484 C CA . ASP A 1 9 ? -4.396 -2.166 -0.566 1.00 0.00 8 ASP A CA 5
ATOM 1485 C C . ASP A 1 9 ? -3.130 -1.507 -1.191 1.00 0.00 8 ASP A C 5
ATOM 1486 O O . ASP A 1 9 ? -2.070 -2.137 -1.231 1.00 0.00 8 ASP A O 5
ATOM 1496 N N . ARG A 1 10 ? -3.271 -0.239 -1.659 1.00 0.00 9 ARG A N 5
ATOM 1497 C CA . ARG A 1 10 ? -2.150 0.548 -2.227 1.00 0.00 9 ARG A CA 5
ATOM 1498 C C . ARG A 1 10 ? -1.099 0.834 -1.132 1.00 0.00 9 ARG A C 5
ATOM 1499 O O . ARG A 1 10 ? 0.043 0.413 -1.300 1.00 0.00 9 ARG A O 5
ATOM 1519 N N . ILE A 1 11 ? -1.473 1.474 -0.008 1.00 0.00 10 ILE A N 5
ATOM 1520 C CA . ILE A 1 11 ? -0.567 1.757 1.155 1.00 0.00 10 ILE A CA 5
ATOM 1521 C C . ILE A 1 11 ? 0.292 0.519 1.586 1.00 0.00 10 ILE A C 5
ATOM 1522 O O . ILE A 1 11 ? 1.492 0.651 1.843 1.00 0.00 10 ILE A O 5
ATOM 1538 N N . GLY A 1 12 ? -0.363 -0.658 1.642 1.00 0.00 11 GLY A N 5
ATOM 1539 C CA . GLY A 1 12 ? 0.280 -1.951 1.961 1.00 0.00 11 GLY A CA 5
ATOM 1540 C C . GLY A 1 12 ? 1.438 -2.404 1.030 1.00 0.00 11 GLY A C 5
ATOM 1541 O O . GLY A 1 12 ? 2.232 -3.256 1.429 1.00 0.00 11 GLY A O 5
ATOM 1545 N N . LYS A 1 13 ? 1.447 -1.907 -0.220 1.00 0.00 12 LYS A N 5
ATOM 1546 C CA . LYS A 1 13 ? 2.498 -2.157 -1.235 1.00 0.00 12 LYS A CA 5
ATOM 1547 C C . LYS A 1 13 ? 2.786 -0.871 -2.096 1.00 0.00 12 LYS A C 5
ATOM 1548 O O . LYS A 1 13 ? 2.882 -0.907 -3.326 1.00 0.00 12 LYS A O 5
ATOM 1566 N N . ASP A 1 14 ? 2.958 0.267 -1.394 1.00 0.00 13 ASP A N 5
ATOM 1567 C CA . ASP A 1 14 ? 3.295 1.602 -1.945 1.00 0.00 13 ASP A CA 5
ATOM 1568 C C . ASP A 1 14 ? 4.332 2.106 -0.956 1.00 0.00 13 ASP A C 5
ATOM 1569 O O . ASP A 1 14 ? 5.456 2.365 -1.387 1.00 0.00 13 ASP A O 5
ATOM 1579 N N . VAL A 1 15 ? 3.947 2.350 0.316 1.00 0.00 14 VAL A N 5
ATOM 1580 C CA . VAL A 1 15 ? 4.941 2.756 1.348 1.00 0.00 14 VAL A CA 5
ATOM 1581 C C . VAL A 1 15 ? 5.272 1.545 2.299 1.00 0.00 14 VAL A C 5
ATOM 1582 O O . VAL A 1 15 ? 5.305 1.557 3.531 1.00 0.00 14 VAL A O 5
ATOM 1595 N N . TYR A 1 16 ? 5.563 0.516 1.525 1.00 0.00 15 TYR A N 5
ATOM 1596 C CA . TYR A 1 16 ? 5.993 -0.843 1.855 1.00 0.00 15 TYR A CA 5
ATOM 1597 C C . TYR A 1 16 ? 6.902 -1.185 0.633 1.00 0.00 15 TYR A C 5
ATOM 1598 O O . TYR A 1 16 ? 7.986 -1.720 0.864 1.00 0.00 15 TYR A O 5
ATOM 1616 N N . ASP A 1 17 ? 6.464 -0.967 -0.644 1.00 0.00 16 ASP A N 5
ATOM 1617 C CA . ASP A 1 17 ? 7.316 -1.202 -1.833 1.00 0.00 16 ASP A CA 5
ATOM 1618 C C . ASP A 1 17 ? 8.424 -0.101 -1.870 1.00 0.00 16 ASP A C 5
ATOM 1619 O O . ASP A 1 17 ? 9.582 -0.447 -2.116 1.00 0.00 16 ASP A O 5
ATOM 1629 N N . LYS A 1 18 ? 8.086 1.197 -1.644 1.00 0.00 17 LYS A N 5
ATOM 1630 C CA . LYS A 1 18 ? 9.093 2.287 -1.581 1.00 0.00 17 LYS A CA 5
ATOM 1631 C C . LYS A 1 18 ? 9.974 2.162 -0.263 1.00 0.00 17 LYS A C 5
ATOM 1632 O O . LYS A 1 18 ? 11.074 2.716 -0.207 1.00 0.00 17 LYS A O 5
ATOM 1650 N N . VAL A 1 19 ? 9.477 1.429 0.773 1.00 0.00 18 VAL A N 5
ATOM 1651 C CA . VAL A 1 19 ? 10.169 1.155 2.059 1.00 0.00 18 VAL A CA 5
ATOM 1652 C C . VAL A 1 19 ? 11.218 0.028 1.870 1.00 0.00 18 VAL A C 5
ATOM 1653 O O . VAL A 1 19 ? 12.388 0.232 2.209 1.00 0.00 18 VAL A O 5
ATOM 1666 N N . LYS A 1 20 ? 10.805 -1.143 1.351 1.00 0.00 19 LYS A N 5
ATOM 1667 C CA . LYS A 1 20 ? 11.717 -2.278 1.062 1.00 0.00 19 LYS A CA 5
ATOM 1668 C C . LYS A 1 20 ? 12.783 -1.985 -0.062 1.00 0.00 19 LYS A C 5
ATOM 1669 O O . LYS A 1 20 ? 13.708 -2.785 -0.234 1.00 0.00 19 LYS A O 5
ATOM 1687 N N . GLU A 1 21 ? 12.659 -0.856 -0.802 1.00 0.00 20 GLU A N 5
ATOM 1688 C CA . GLU A 1 21 ? 13.594 -0.420 -1.853 1.00 0.00 20 GLU A CA 5
ATOM 1689 C C . GLU A 1 21 ? 14.732 0.449 -1.274 1.00 0.00 20 GLU A C 5
ATOM 1690 O O . GLU A 1 21 ? 15.902 0.067 -1.288 1.00 0.00 20 GLU A O 5
ATOM 1712 N N . GLU A 1 2 ? -13.727 -2.095 -1.085 1.00 0.00 1 GLU A N 6
ATOM 1713 C CA . GLU A 1 2 ? -14.080 -0.653 -1.166 1.00 0.00 1 GLU A CA 6
ATOM 1714 C C . GLU A 1 2 ? -12.873 0.295 -0.847 1.00 0.00 1 GLU A C 6
ATOM 1715 O O . GLU A 1 2 ? -11.706 -0.072 -1.014 1.00 0.00 1 GLU A O 6
ATOM 1728 N N . SER A 1 3 ? -13.166 1.530 -0.395 1.00 0.00 2 SER A N 6
ATOM 1729 C CA . SER A 1 3 ? -12.149 2.561 -0.043 1.00 0.00 2 SER A CA 6
ATOM 1730 C C . SER A 1 3 ? -11.098 2.104 0.985 1.00 0.00 2 SER A C 6
ATOM 1731 O O . SER A 1 3 ? -9.907 2.345 0.795 1.00 0.00 2 SER A O 6
ATOM 1739 N N . ALA A 1 4 ? -11.572 1.457 2.064 1.00 0.00 3 ALA A N 6
ATOM 1740 C CA . ALA A 1 4 ? -10.677 0.897 3.114 1.00 0.00 3 ALA A CA 6
ATOM 1741 C C . ALA A 1 4 ? -9.955 -0.466 2.838 1.00 0.00 3 ALA A C 6
ATOM 1742 O O . ALA A 1 4 ? -9.389 -1.122 3.717 1.00 0.00 3 ALA A O 6
ATOM 1749 N N . LYS A 1 5 ? -10.011 -0.830 1.566 1.00 0.00 4 LYS A N 6
ATOM 1750 C CA . LYS A 1 5 ? -9.394 -2.004 0.918 1.00 0.00 4 LYS A CA 6
ATOM 1751 C C . LYS A 1 5 ? -8.903 -1.688 -0.555 1.00 0.00 4 LYS A C 6
ATOM 1752 O O . LYS A 1 5 ? -8.723 -2.572 -1.397 1.00 0.00 4 LYS A O 6
ATOM 1770 N N . HIS A 1 6 ? -8.705 -0.388 -0.818 1.00 0.00 5 HIS A N 6
ATOM 1771 C CA . HIS A 1 6 ? -8.197 0.236 -2.057 1.00 0.00 5 HIS A CA 6
ATOM 1772 C C . HIS A 1 6 ? -7.075 1.210 -1.589 1.00 0.00 5 HIS A C 6
ATOM 1773 O O . HIS A 1 6 ? -6.000 1.203 -2.190 1.00 0.00 5 HIS A O 6
ATOM 1787 N N . MET A 1 7 ? -7.318 2.071 -0.564 1.00 0.00 6 MET A N 6
ATOM 1788 C CA . MET A 1 7 ? -6.314 2.985 0.019 1.00 0.00 6 MET A CA 6
ATOM 1789 C C . MET A 1 7 ? -5.383 2.073 0.851 1.00 0.00 6 MET A C 6
ATOM 1790 O O . MET A 1 7 ? -4.184 2.137 0.624 1.00 0.00 6 MET A O 6
ATOM 1804 N N . PHE A 1 8 ? -5.907 1.221 1.764 1.00 0.00 7 PHE A N 6
ATOM 1805 C CA . PHE A 1 8 ? -5.109 0.253 2.555 1.00 0.00 7 PHE A CA 6
ATOM 1806 C C . PHE A 1 8 ? -4.376 -0.778 1.643 1.00 0.00 7 PHE A C 6
ATOM 1807 O O . PHE A 1 8 ? -3.272 -1.200 1.993 1.00 0.00 7 PHE A O 6
ATOM 1824 N N . ASP A 1 9 ? -4.989 -1.183 0.502 1.00 0.00 8 ASP A N 6
ATOM 1825 C CA . ASP A 1 9 ? -4.353 -2.116 -0.479 1.00 0.00 8 ASP A CA 6
ATOM 1826 C C . ASP A 1 9 ? -3.101 -1.418 -1.100 1.00 0.00 8 ASP A C 6
ATOM 1827 O O . ASP A 1 9 ? -2.019 -2.007 -1.117 1.00 0.00 8 ASP A O 6
ATOM 1837 N N . ARG A 1 10 ? -3.282 -0.159 -1.582 1.00 0.00 9 ARG A N 6
ATOM 1838 C CA . ARG A 1 10 ? -2.195 0.678 -2.149 1.00 0.00 9 ARG A CA 6
ATOM 1839 C C . ARG A 1 10 ? -1.126 0.970 -1.076 1.00 0.00 9 ARG A C 6
ATOM 1840 O O . ARG A 1 10 ? 0.028 0.595 -1.271 1.00 0.00 9 ARG A O 6
ATOM 1860 N N . ILE A 1 11 ? -1.510 1.579 0.062 1.00 0.00 10 ILE A N 6
ATOM 1861 C CA . ILE A 1 11 ? -0.607 1.873 1.223 1.00 0.00 10 ILE A CA 6
ATOM 1862 C C . ILE A 1 11 ? 0.266 0.640 1.639 1.00 0.00 10 ILE A C 6
ATOM 1863 O O . ILE A 1 11 ? 1.467 0.780 1.886 1.00 0.00 10 ILE A O 6
ATOM 1879 N N . GLY A 1 12 ? -0.378 -0.542 1.692 1.00 0.00 11 GLY A N 6
ATOM 1880 C CA . GLY A 1 12 ? 0.280 -1.831 1.998 1.00 0.00 11 GLY A CA 6
ATOM 1881 C C . GLY A 1 12 ? 1.411 -2.294 1.038 1.00 0.00 11 GLY A C 6
ATOM 1882 O O . GLY A 1 12 ? 2.183 -3.184 1.397 1.00 0.0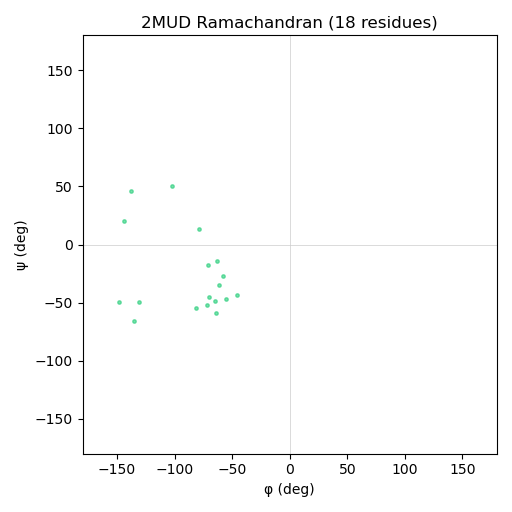0 11 GLY A O 6
ATOM 1886 N N . LYS A 1 13 ? 1.424 -1.753 -0.193 1.00 0.00 12 LYS A N 6
ATOM 1887 C CA . LYS A 1 13 ? 2.447 -2.000 -1.238 1.00 0.00 12 LYS A CA 6
ATOM 1888 C C . LYS A 1 13 ? 2.807 -0.710 -2.061 1.00 0.00 12 LYS A C 6
ATOM 1889 O O . LYS A 1 13 ? 3.015 -0.748 -3.277 1.00 0.00 12 LYS A O 6
ATOM 1907 N N . ASP A 1 14 ? 2.929 0.426 -1.345 1.00 0.00 13 ASP A N 6
ATOM 1908 C CA . ASP A 1 14 ? 3.314 1.757 -1.869 1.00 0.00 13 ASP A CA 6
ATOM 1909 C C . ASP A 1 14 ? 4.373 2.198 -0.875 1.00 0.00 13 ASP A C 6
ATOM 1910 O O . ASP A 1 14 ? 5.505 2.412 -1.307 1.00 0.00 13 ASP A O 6
ATOM 1920 N N . VAL A 1 15 ? 4.008 2.430 0.404 1.00 0.00 14 VAL A N 6
ATOM 1921 C CA . VAL A 1 15 ? 5.026 2.776 1.434 1.00 0.00 14 VAL A CA 6
ATOM 1922 C C . VAL A 1 15 ? 5.336 1.530 2.345 1.00 0.00 14 VAL A C 6
ATOM 1923 O O . VAL A 1 15 ? 5.380 1.505 3.576 1.00 0.00 14 VAL A O 6
ATOM 1936 N N . TYR A 1 16 ? 5.597 0.519 1.537 1.00 0.00 15 TYR A N 6
ATOM 1937 C CA . TYR A 1 16 ? 6.000 -0.857 1.827 1.00 0.00 15 TYR A CA 6
ATOM 1938 C C . TYR A 1 16 ? 6.888 -1.184 0.584 1.00 0.00 15 TYR A C 6
ATOM 1939 O O . TYR A 1 16 ? 7.963 -1.748 0.788 1.00 0.00 15 TYR A O 6
ATOM 1957 N N . ASP A 1 17 ? 6.440 -0.925 -0.682 1.00 0.00 16 ASP A N 6
ATOM 1958 C CA . ASP A 1 17 ? 7.274 -1.146 -1.888 1.00 0.00 16 ASP A CA 6
ATOM 1959 C C . ASP A 1 17 ? 8.406 -0.069 -1.913 1.00 0.00 16 ASP A C 6
ATOM 1960 O O . ASP A 1 17 ? 9.554 -0.432 -2.183 1.00 0.00 16 ASP A O 6
ATOM 1970 N N . LYS A 1 18 ? 8.097 1.227 -1.651 1.00 0.00 17 LYS A N 6
ATOM 1971 C CA . LYS A 1 18 ? 9.124 2.298 -1.574 1.00 0.00 17 LYS A CA 6
ATOM 1972 C C . LYS A 1 18 ? 10.009 2.144 -0.265 1.00 0.00 17 LYS A C 6
ATOM 1973 O O . LYS A 1 18 ? 11.096 2.722 -0.192 1.00 0.00 17 LYS A O 6
ATOM 1991 N N . VAL A 1 19 ? 9.528 1.368 0.746 1.00 0.00 18 VAL A N 6
ATOM 1992 C CA . VAL A 1 19 ? 10.222 1.061 2.023 1.00 0.00 18 VAL A CA 6
ATOM 1993 C C . VAL A 1 19 ? 11.235 -0.096 1.821 1.00 0.00 18 VAL A C 6
ATOM 1994 O O . VAL A 1 19 ? 12.412 0.067 2.160 1.00 0.00 18 VAL A O 6
ATOM 2007 N N . LYS A 1 20 ? 10.785 -1.250 1.293 1.00 0.00 19 LYS A N 6
ATOM 2008 C CA . LYS A 1 20 ? 11.660 -2.412 0.991 1.00 0.00 19 LYS A CA 6
ATOM 2009 C C . LYS A 1 20 ? 12.753 -2.128 -0.112 1.00 0.00 19 LYS A C 6
ATOM 2010 O O . LYS A 1 20 ? 13.693 -2.915 -0.252 1.00 0.00 19 LYS A O 6
ATOM 2028 N N . GLU A 1 21 ? 12.629 -1.010 -0.870 1.00 0.00 20 GLU A N 6
ATOM 2029 C CA . GLU A 1 21 ? 13.579 -0.574 -1.906 1.00 0.00 20 GLU A CA 6
ATOM 2030 C C . GLU A 1 21 ? 14.724 0.281 -1.317 1.00 0.00 20 GLU A C 6
ATOM 2031 O O . GLU A 1 21 ? 15.892 -0.105 -1.346 1.00 0.00 20 GLU A O 6
ATOM 2053 N N . GLU A 1 2 ? -13.749 -2.007 -1.076 1.00 0.00 1 GLU A N 7
ATOM 2054 C CA . GLU A 1 2 ? -14.095 -0.563 -1.154 1.00 0.00 1 GLU A CA 7
ATOM 2055 C C . GLU A 1 2 ? -12.879 0.378 -0.848 1.00 0.00 1 GLU A C 7
ATOM 2056 O O . GLU A 1 2 ? -11.716 0.004 -1.030 1.00 0.00 1 GLU A O 7
ATOM 2069 N N . SER A 1 3 ? -13.156 1.615 -0.390 1.00 0.00 2 SER A N 7
ATOM 2070 C CA . SER A 1 3 ? -12.125 2.636 -0.049 1.00 0.00 2 SER A CA 7
ATOM 2071 C C . SER A 1 3 ? -11.077 2.165 0.976 1.00 0.00 2 SER A C 7
ATOM 2072 O O . SER A 1 3 ? -9.882 2.374 0.772 1.00 0.00 2 SER A O 7
ATOM 2080 N N . ALA A 1 4 ? -11.556 1.543 2.067 1.00 0.00 3 ALA A N 7
ATOM 2081 C CA . ALA A 1 4 ? -10.663 0.974 3.115 1.00 0.00 3 ALA A CA 7
ATOM 2082 C C . ALA A 1 4 ? -9.959 -0.397 2.839 1.00 0.00 3 ALA A C 7
ATOM 2083 O O . ALA A 1 4 ? -9.378 -1.042 3.716 1.00 0.00 3 ALA A O 7
ATOM 2090 N N . LYS A 1 5 ? -10.053 -0.783 1.576 1.00 0.00 4 LYS A N 7
ATOM 2091 C CA . LYS A 1 5 ? -9.464 -1.971 0.929 1.00 0.00 4 LYS A CA 7
ATOM 2092 C C . LYS A 1 5 ? -8.951 -1.664 -0.539 1.00 0.00 4 LYS A C 7
ATOM 2093 O O . LYS A 1 5 ? -8.762 -2.556 -1.371 1.00 0.00 4 LYS A O 7
ATOM 2111 N N . HIS A 1 6 ? -8.734 -0.370 -0.814 1.00 0.00 5 HIS A N 7
ATOM 2112 C CA . HIS A 1 6 ? -8.203 0.232 -2.056 1.00 0.00 5 HIS A CA 7
ATOM 2113 C C . HIS A 1 6 ? -7.065 1.193 -1.597 1.00 0.00 5 HIS A C 7
ATOM 2114 O O . HIS A 1 6 ? -5.991 1.167 -2.200 1.00 0.00 5 HIS A O 7
ATOM 2128 N N . MET A 1 7 ? -7.298 2.062 -0.579 1.00 0.00 6 MET A N 7
ATOM 2129 C CA . MET A 1 7 ? -6.285 2.968 -0.001 1.00 0.00 6 MET A CA 7
ATOM 2130 C C . MET A 1 7 ? -5.365 2.047 0.835 1.00 0.00 6 MET A C 7
ATOM 2131 O O . MET A 1 7 ? -4.165 2.100 0.610 1.00 0.00 6 MET A O 7
ATOM 2145 N N . PHE A 1 8 ? -5.899 1.201 1.748 1.00 0.00 7 PHE A N 7
ATOM 2146 C CA . PHE A 1 8 ? -5.110 0.227 2.543 1.00 0.00 7 PHE A CA 7
ATOM 2147 C C . PHE A 1 8 ? -4.388 -0.815 1.636 1.00 0.00 7 PHE A C 7
ATOM 2148 O O . PHE A 1 8 ? -3.284 -1.240 1.981 1.00 0.00 7 PHE A O 7
ATOM 2165 N N . ASP A 1 9 ? -5.010 -1.224 0.502 1.00 0.00 8 ASP A N 7
ATOM 2166 C CA . ASP A 1 9 ? -4.388 -2.168 -0.477 1.00 0.00 8 ASP A CA 7
ATOM 2167 C C . ASP A 1 9 ? -3.129 -1.492 -1.110 1.00 0.00 8 ASP A C 7
ATOM 2168 O O . ASP A 1 9 ? -2.059 -2.105 -1.153 1.00 0.00 8 ASP A O 7
ATOM 2178 N N . ARG A 1 10 ? -3.292 -0.226 -1.580 1.00 0.00 9 ARG A N 7
ATOM 2179 C CA . ARG A 1 10 ? -2.196 0.592 -2.155 1.00 0.00 9 ARG A CA 7
ATOM 2180 C C . ARG A 1 10 ? -1.129 0.877 -1.078 1.00 0.00 9 ARG A C 7
ATOM 2181 O O . ARG A 1 10 ? 0.016 0.464 -1.256 1.00 0.00 9 ARG A O 7
ATOM 2201 N N . ILE A 1 11 ? -1.502 1.517 0.046 1.00 0.00 10 ILE A N 7
ATOM 2202 C CA . ILE A 1 11 ? -0.598 1.809 1.208 1.00 0.00 10 ILE A CA 7
ATOM 2203 C C . ILE A 1 11 ? 0.266 0.576 1.639 1.00 0.00 10 ILE A C 7
ATOM 2204 O O . ILE A 1 11 ? 1.466 0.712 1.894 1.00 0.00 10 ILE A O 7
ATOM 2220 N N . GLY A 1 12 ? -0.385 -0.603 1.695 1.00 0.00 11 GLY A N 7
ATOM 2221 C CA . GLY A 1 12 ? 0.261 -1.892 2.014 1.00 0.00 11 GLY A CA 7
ATOM 2222 C C . GLY A 1 12 ? 1.418 -2.337 1.081 1.00 0.00 11 GLY A C 7
ATOM 2223 O O . GLY A 1 12 ? 2.230 -3.164 1.496 1.00 0.00 11 GLY A O 7
ATOM 2227 N N . LYS A 1 13 ? 1.408 -1.871 -0.183 1.00 0.00 12 LYS A N 7
ATOM 2228 C CA . LYS A 1 13 ? 2.459 -2.124 -1.200 1.00 0.00 12 LYS A CA 7
ATOM 2229 C C . LYS A 1 13 ? 2.783 -0.828 -2.033 1.00 0.00 12 LYS A C 7
ATOM 2230 O O . LYS A 1 13 ? 2.942 -0.858 -3.258 1.00 0.00 12 LYS A O 7
ATOM 2248 N N . ASP A 1 14 ? 2.926 0.310 -1.324 1.00 0.00 13 ASP A N 7
ATOM 2249 C CA . ASP A 1 14 ? 3.285 1.642 -1.868 1.00 0.00 13 ASP A CA 7
ATOM 2250 C C . ASP A 1 14 ? 4.349 2.116 -0.896 1.00 0.00 13 ASP A C 7
ATOM 2251 O O . ASP A 1 14 ? 5.471 2.349 -1.345 1.00 0.00 13 ASP A O 7
ATOM 2261 N N . VAL A 1 15 ? 3.991 2.358 0.383 1.00 0.00 14 VAL A N 7
ATOM 2262 C CA . VAL A 1 15 ? 5.012 2.735 1.399 1.00 0.00 14 VAL A CA 7
ATOM 2263 C C . VAL A 1 15 ? 5.339 1.508 2.329 1.00 0.00 14 VAL A C 7
ATOM 2264 O O . VAL A 1 15 ? 5.384 1.502 3.560 1.00 0.00 14 VAL A O 7
ATOM 2277 N N . TYR A 1 16 ? 5.612 0.488 1.536 1.00 0.00 15 TYR A N 7
ATOM 2278 C CA . TYR A 1 16 ? 6.031 -0.879 1.845 1.00 0.00 15 TYR A CA 7
ATOM 2279 C C . TYR A 1 16 ? 6.920 -1.219 0.608 1.00 0.00 15 TYR A C 7
ATOM 2280 O O . TYR A 1 16 ? 8.002 -1.767 0.817 1.00 0.00 15 TYR A O 7
ATOM 2298 N N . ASP A 1 17 ? 6.460 -0.985 -0.659 1.00 0.00 16 ASP A N 7
ATOM 2299 C CA . ASP A 1 17 ? 7.288 -1.216 -1.866 1.00 0.00 16 ASP A CA 7
ATOM 2300 C C . ASP A 1 17 ? 8.406 -0.124 -1.910 1.00 0.00 16 ASP A C 7
ATOM 2301 O O . ASP A 1 17 ? 9.559 -0.475 -2.176 1.00 0.00 16 ASP A O 7
ATOM 2311 N N . LYS A 1 18 ? 8.080 1.174 -1.668 1.00 0.00 17 LYS A N 7
ATOM 2312 C CA . LYS A 1 18 ? 9.093 2.259 -1.610 1.00 0.00 17 LYS A CA 7
ATOM 2313 C C . LYS A 1 18 ? 9.981 2.136 -0.299 1.00 0.00 17 LYS A C 7
ATOM 2314 O O . LYS A 1 18 ? 11.059 2.731 -0.237 1.00 0.00 17 LYS A O 7
ATOM 2332 N N . VAL A 1 19 ? 9.512 1.369 0.725 1.00 0.00 18 VAL A N 7
ATOM 2333 C CA . VAL A 1 19 ? 10.217 1.092 2.004 1.00 0.00 18 VAL A CA 7
ATOM 2334 C C . VAL A 1 19 ? 11.258 -0.040 1.801 1.00 0.00 18 VAL A C 7
ATOM 2335 O O . VAL A 1 19 ? 12.429 0.156 2.140 1.00 0.00 18 VAL A O 7
ATOM 2348 N N . LYS A 1 20 ? 10.839 -1.207 1.273 1.00 0.00 19 LYS A N 7
ATOM 2349 C CA . LYS A 1 20 ? 11.751 -2.342 0.973 1.00 0.00 19 LYS A CA 7
ATOM 2350 C C . LYS A 1 20 ? 12.854 -2.009 -0.107 1.00 0.00 19 LYS A C 7
ATOM 2351 O O . LYS A 1 20 ? 13.844 -2.739 -0.207 1.00 0.00 19 LYS A O 7
ATOM 2369 N N . GLU A 1 21 ? 12.682 -0.914 -0.888 1.00 0.00 20 GLU A N 7
ATOM 2370 C CA . GLU A 1 21 ? 13.633 -0.439 -1.907 1.00 0.00 20 GLU A CA 7
ATOM 2371 C C . GLU A 1 21 ? 14.720 0.474 -1.296 1.00 0.00 20 GLU A C 7
ATOM 2372 O O . GLU A 1 21 ? 15.904 0.141 -1.285 1.00 0.00 20 GLU A O 7
ATOM 2394 N N . GLU A 1 2 ? -13.789 -2.113 -1.089 1.00 0.00 1 GLU A N 8
ATOM 2395 C CA . GLU A 1 2 ? -14.195 -0.685 -1.059 1.00 0.00 1 GLU A CA 8
ATOM 2396 C C . GLU A 1 2 ? -12.996 0.303 -0.855 1.00 0.00 1 GLU A C 8
ATOM 2397 O O . GLU A 1 2 ? -11.832 -0.017 -1.128 1.00 0.00 1 GLU A O 8
ATOM 2410 N N . SER A 1 3 ? -13.302 1.525 -0.375 1.00 0.00 2 SER A N 8
ATOM 2411 C CA . SER A 1 3 ? -12.306 2.599 -0.116 1.00 0.00 2 SER A CA 8
ATOM 2412 C C . SER A 1 3 ? -11.191 2.167 0.843 1.00 0.00 2 SER A C 8
ATOM 2413 O O . SER A 1 3 ? -10.021 2.295 0.494 1.00 0.00 2 SER A O 8
ATOM 2421 N N . ALA A 1 4 ? -11.576 1.643 2.020 1.00 0.00 3 ALA A N 8
ATOM 2422 C CA . ALA A 1 4 ? -10.604 1.120 3.023 1.00 0.00 3 ALA A CA 8
ATOM 2423 C C . ALA A 1 4 ? -9.964 -0.291 2.759 1.00 0.00 3 ALA A C 8
ATOM 2424 O O . ALA A 1 4 ? -9.420 -0.966 3.637 1.00 0.00 3 ALA A O 8
ATOM 2431 N N . LYS A 1 5 ? -10.087 -0.682 1.499 1.00 0.00 4 LYS A N 8
ATOM 2432 C CA . LYS A 1 5 ? -9.565 -1.896 0.839 1.00 0.00 4 LYS A CA 8
ATOM 2433 C C . LYS A 1 5 ? -8.978 -1.592 -0.606 1.00 0.00 4 LYS A C 8
ATOM 2434 O O . LYS A 1 5 ? -8.731 -2.489 -1.415 1.00 0.00 4 LYS A O 8
ATOM 2452 N N . HIS A 1 6 ? -8.775 -0.294 -0.880 1.00 0.00 5 HIS A N 8
ATOM 2453 C CA . HIS A 1 6 ? -8.190 0.334 -2.081 1.00 0.00 5 HIS A CA 8
ATOM 2454 C C . HIS A 1 6 ? -7.052 1.250 -1.524 1.00 0.00 5 HIS A C 8
ATOM 2455 O O . HIS A 1 6 ? -5.962 1.229 -2.097 1.00 0.00 5 HIS A O 8
ATOM 2469 N N . MET A 1 7 ? -7.307 2.085 -0.477 1.00 0.00 6 MET A N 8
ATOM 2470 C CA . MET A 1 7 ? -6.298 2.935 0.183 1.00 0.00 6 MET A CA 8
ATOM 2471 C C . MET A 1 7 ? -5.367 1.975 0.960 1.00 0.00 6 MET A C 8
ATOM 2472 O O . MET A 1 7 ? -4.167 2.038 0.737 1.00 0.00 6 MET A O 8
ATOM 2486 N N . PHE A 1 8 ? -5.895 1.077 1.812 1.00 0.00 7 PHE A N 8
ATOM 2487 C CA . PHE A 1 8 ? -5.110 0.065 2.555 1.00 0.00 7 PHE A CA 8
ATOM 2488 C C . PHE A 1 8 ? -4.378 -0.934 1.608 1.00 0.00 7 PHE A C 8
ATOM 2489 O O . PHE A 1 8 ? -3.279 -1.380 1.943 1.00 0.00 7 PHE A O 8
ATOM 2506 N N . ASP A 1 9 ? -4.989 -1.277 0.449 1.00 0.00 8 ASP A N 8
ATOM 2507 C CA . ASP A 1 9 ? -4.370 -2.171 -0.571 1.00 0.00 8 ASP A CA 8
ATOM 2508 C C . ASP A 1 9 ? -3.113 -1.473 -1.166 1.00 0.00 8 ASP A C 8
ATOM 2509 O O . ASP A 1 9 ? -2.046 -2.091 -1.203 1.00 0.00 8 ASP A O 8
ATOM 2519 N N . ARG A 1 10 ? -3.259 -0.194 -1.611 1.00 0.00 9 ARG A N 8
ATOM 2520 C CA . ARG A 1 10 ? -2.117 0.595 -2.142 1.00 0.00 9 ARG A CA 8
ATOM 2521 C C . ARG A 1 10 ? -1.092 0.885 -1.021 1.00 0.00 9 ARG A C 8
ATOM 2522 O O . ARG A 1 10 ? 0.064 0.507 -1.193 1.00 0.00 9 ARG A O 8
ATOM 2542 N N . ILE A 1 11 ? -1.493 1.460 0.131 1.00 0.00 10 ILE A N 8
ATOM 2543 C CA . ILE A 1 11 ? -0.600 1.729 1.307 1.00 0.00 10 ILE A CA 8
ATOM 2544 C C . ILE A 1 11 ? 0.275 0.492 1.705 1.00 0.00 10 ILE A C 8
ATOM 2545 O O . ILE A 1 11 ? 1.473 0.635 1.966 1.00 0.00 10 ILE A O 8
ATOM 2561 N N . GLY A 1 12 ? -0.361 -0.696 1.727 1.00 0.00 11 GLY A N 8
ATOM 2562 C CA . GLY A 1 12 ? 0.305 -1.986 2.013 1.00 0.00 11 GLY A CA 8
ATOM 2563 C C . GLY A 1 12 ? 1.462 -2.414 1.068 1.00 0.00 11 GLY A C 8
ATOM 2564 O O . GLY A 1 12 ? 2.245 -3.293 1.430 1.00 0.00 11 GLY A O 8
ATOM 2568 N N . LYS A 1 13 ? 1.484 -1.858 -0.156 1.00 0.00 12 LYS A N 8
ATOM 2569 C CA . LYS A 1 13 ? 2.531 -2.073 -1.183 1.00 0.00 12 LYS A CA 8
ATOM 2570 C C . LYS A 1 13 ? 2.839 -0.762 -2.001 1.00 0.00 12 LYS A C 8
ATOM 2571 O O . LYS A 1 13 ? 2.993 -0.770 -3.225 1.00 0.00 12 LYS A O 8
ATOM 2589 N N . ASP A 1 14 ? 2.968 0.364 -1.270 1.00 0.00 13 ASP A N 8
ATOM 2590 C CA . ASP A 1 14 ? 3.311 1.714 -1.779 1.00 0.00 13 ASP A CA 8
ATOM 2591 C C . ASP A 1 14 ? 4.341 2.187 -0.768 1.00 0.00 13 ASP A C 8
ATOM 2592 O O . ASP A 1 14 ? 5.470 2.451 -1.183 1.00 0.00 13 ASP A O 8
ATOM 2602 N N . VAL A 1 15 ? 3.949 2.398 0.508 1.00 0.00 14 VAL A N 8
ATOM 2603 C CA . VAL A 1 15 ? 4.941 2.772 1.557 1.00 0.00 14 VAL A CA 8
ATOM 2604 C C . VAL A 1 15 ? 5.297 1.539 2.468 1.00 0.00 14 VAL A C 8
ATOM 2605 O O . VAL A 1 15 ? 5.403 1.536 3.697 1.00 0.00 14 VAL A O 8
ATOM 2618 N N . TYR A 1 16 ? 5.541 0.518 1.665 1.00 0.00 15 TYR A N 8
ATOM 2619 C CA . TYR A 1 16 ? 5.971 -0.847 1.961 1.00 0.00 15 TYR A CA 8
ATOM 2620 C C . TYR A 1 16 ? 6.913 -1.150 0.760 1.00 0.00 15 TYR A C 8
ATOM 2621 O O . TYR A 1 16 ? 8.000 -1.678 1.001 1.00 0.00 15 TYR A O 8
ATOM 2639 N N . ASP A 1 17 ? 6.500 -0.906 -0.515 1.00 0.00 16 ASP A N 8
ATOM 2640 C CA . ASP A 1 17 ? 7.392 -1.109 -1.674 1.00 0.00 16 ASP A CA 8
ATOM 2641 C C . ASP A 1 17 ? 8.448 0.029 -1.734 1.00 0.00 16 ASP A C 8
ATOM 2642 O O . ASP A 1 17 ? 9.595 -0.278 -2.065 1.00 0.00 16 ASP A O 8
ATOM 2652 N N . LYS A 1 18 ? 8.106 1.306 -1.428 1.00 0.00 17 LYS A N 8
ATOM 2653 C CA . LYS A 1 18 ? 9.100 2.404 -1.400 1.00 0.00 17 LYS A CA 8
ATOM 2654 C C . LYS A 1 18 ? 10.113 2.216 -0.205 1.00 0.00 17 LYS A C 8
ATOM 2655 O O . LYS A 1 18 ? 11.239 2.712 -0.306 1.00 0.00 17 LYS A O 8
ATOM 2673 N N . VAL A 1 19 ? 9.735 1.504 0.896 1.00 0.00 18 VAL A N 8
ATOM 2674 C CA . VAL A 1 19 ? 10.613 1.222 2.051 1.00 0.00 18 VAL A CA 8
ATOM 2675 C C . VAL A 1 19 ? 11.564 0.034 1.768 1.00 0.00 18 VAL A C 8
ATOM 2676 O O . VAL A 1 19 ? 12.782 0.158 1.933 1.00 0.00 18 VAL A O 8
ATOM 2689 N N . LYS A 1 20 ? 10.982 -1.104 1.345 1.00 0.00 19 LYS A N 8
ATOM 2690 C CA . LYS A 1 20 ? 11.738 -2.328 0.966 1.00 0.00 19 LYS A CA 8
ATOM 2691 C C . LYS A 1 20 ? 12.725 -2.116 -0.249 1.00 0.00 19 LYS A C 8
ATOM 2692 O O . LYS A 1 20 ? 13.620 -2.940 -0.459 1.00 0.00 19 LYS A O 8
ATOM 2710 N N . GLU A 1 21 ? 12.562 -1.013 -1.021 1.00 0.00 20 GLU A N 8
ATOM 2711 C CA . GLU A 1 21 ? 13.412 -0.629 -2.158 1.00 0.00 20 GLU A CA 8
ATOM 2712 C C . GLU A 1 21 ? 14.611 0.227 -1.691 1.00 0.00 20 GLU A C 8
ATOM 2713 O O . GLU A 1 21 ? 15.767 -0.184 -1.788 1.00 0.00 20 GLU A O 8
ATOM 2735 N N . GLU A 1 2 ? -13.611 -2.291 -1.248 1.00 0.00 1 GLU A N 9
ATOM 2736 C CA . GLU A 1 2 ? -14.095 -0.891 -1.138 1.00 0.00 1 GLU A CA 9
ATOM 2737 C C . GLU A 1 2 ? -12.946 0.150 -0.927 1.00 0.00 1 GLU A C 9
ATOM 2738 O O . GLU A 1 2 ? -11.768 -0.115 -1.193 1.00 0.00 1 GLU A O 9
ATOM 2751 N N . SER A 1 3 ? -13.312 1.353 -0.443 1.00 0.00 2 SER A N 9
ATOM 2752 C CA . SER A 1 3 ? -12.366 2.470 -0.180 1.00 0.00 2 SER A CA 9
ATOM 2753 C C . SER A 1 3 ? -11.244 2.090 0.792 1.00 0.00 2 SER A C 9
ATOM 2754 O O . SER A 1 3 ? -10.076 2.244 0.446 1.00 0.00 2 SER A O 9
ATOM 2762 N N . ALA A 1 4 ? -11.623 1.576 1.975 1.00 0.00 3 ALA A N 9
ATOM 2763 C CA . ALA A 1 4 ? -10.644 1.100 2.995 1.00 0.00 3 ALA A CA 9
ATOM 2764 C C . ALA A 1 4 ? -9.988 -0.312 2.765 1.00 0.00 3 ALA A C 9
ATOM 2765 O O . ALA A 1 4 ? -9.472 -0.981 3.665 1.00 0.00 3 ALA A O 9
ATOM 2772 N N . LYS A 1 5 ? -10.056 -0.705 1.501 1.00 0.00 4 LYS A N 9
ATOM 2773 C CA . LYS A 1 5 ? -9.507 -1.920 0.864 1.00 0.00 4 LYS A CA 9
ATOM 2774 C C . LYS A 1 5 ? -8.934 -1.632 -0.590 1.00 0.00 4 LYS A C 9
ATOM 2775 O O . LYS A 1 5 ? -8.687 -2.531 -1.396 1.00 0.00 4 LYS A O 9
ATOM 2793 N N . HIS A 1 6 ? -8.738 -0.334 -0.872 1.00 0.00 5 HIS A N 9
ATOM 2794 C CA . HIS A 1 6 ? -8.167 0.293 -2.080 1.00 0.00 5 HIS A CA 9
ATOM 2795 C C . HIS A 1 6 ? -7.055 1.255 -1.542 1.00 0.00 5 HIS A C 9
ATOM 2796 O O . HIS A 1 6 ? -5.967 1.278 -2.120 1.00 0.00 5 HIS A O 9
ATOM 2810 N N . MET A 1 7 ? -7.330 2.079 -0.492 1.00 0.00 6 MET A N 9
ATOM 2811 C CA . MET A 1 7 ? -6.351 2.970 0.159 1.00 0.00 6 MET A CA 9
ATOM 2812 C C . MET A 1 7 ? -5.417 2.034 0.968 1.00 0.00 6 MET A C 9
ATOM 2813 O O . MET A 1 7 ? -4.215 2.118 0.761 1.00 0.00 6 MET A O 9
ATOM 2827 N N . PHE A 1 8 ? -5.943 1.138 1.829 1.00 0.00 7 PHE A N 9
ATOM 2828 C CA . PHE A 1 8 ? -5.158 0.146 2.602 1.00 0.00 7 PHE A CA 9
ATOM 2829 C C . PHE A 1 8 ? -4.397 -0.848 1.675 1.00 0.00 7 PHE A C 9
ATOM 2830 O O . PHE A 1 8 ? -3.289 -1.258 2.025 1.00 0.00 7 PHE A O 9
ATOM 2847 N N . ASP A 1 9 ? -4.993 -1.235 0.521 1.00 0.00 8 ASP A N 9
ATOM 2848 C CA . ASP A 1 9 ? -4.335 -2.129 -0.480 1.00 0.00 8 ASP A CA 9
ATOM 2849 C C . ASP A 1 9 ? -3.085 -1.395 -1.064 1.00 0.00 8 ASP A C 9
ATOM 2850 O O . ASP A 1 9 ? -1.998 -1.975 -1.093 1.00 0.00 8 ASP A O 9
ATOM 2860 N N . ARG A 1 10 ? -3.272 -0.121 -1.502 1.00 0.00 9 ARG A N 9
ATOM 2861 C CA . ARG A 1 10 ? -2.185 0.741 -2.028 1.00 0.00 9 ARG A CA 9
ATOM 2862 C C . ARG A 1 10 ? -1.133 1.012 -0.932 1.00 0.00 9 ARG A C 9
ATOM 2863 O O . ARG A 1 10 ? 0.028 0.655 -1.125 1.00 0.00 9 ARG A O 9
ATOM 2883 N N . ILE A 1 11 ? -1.535 1.582 0.219 1.00 0.00 10 ILE A N 9
ATOM 2884 C CA . ILE A 1 11 ? -0.649 1.849 1.400 1.00 0.00 10 ILE A CA 9
ATOM 2885 C C . ILE A 1 11 ? 0.233 0.615 1.788 1.00 0.00 10 ILE A C 9
ATOM 2886 O O . ILE A 1 11 ? 1.430 0.761 2.052 1.00 0.00 10 ILE A O 9
ATOM 2902 N N . GLY A 1 12 ? -0.397 -0.576 1.797 1.00 0.00 11 GLY A N 9
ATOM 2903 C CA . GLY A 1 12 ? 0.274 -1.865 2.072 1.00 0.00 11 GLY A CA 9
ATOM 2904 C C . GLY A 1 12 ? 1.417 -2.294 1.110 1.00 0.00 11 GLY A C 9
ATOM 2905 O O . GLY A 1 12 ? 2.185 -3.194 1.449 1.00 0.00 11 GLY A O 9
ATOM 2909 N N . LYS A 1 13 ? 1.443 -1.712 -0.100 1.00 0.00 12 LYS A N 9
ATOM 2910 C CA . LYS A 1 13 ? 2.478 -1.923 -1.142 1.00 0.00 12 LYS A CA 9
ATOM 2911 C C . LYS A 1 13 ? 2.850 -0.605 -1.913 1.00 0.00 12 LYS A C 9
ATOM 2912 O O . LYS A 1 13 ? 3.107 -0.610 -3.120 1.00 0.00 12 LYS A O 9
ATOM 2930 N N . ASP A 1 14 ? 2.928 0.516 -1.166 1.00 0.00 13 ASP A N 9
ATOM 2931 C CA . ASP A 1 14 ? 3.314 1.863 -1.647 1.00 0.00 13 ASP A CA 9
ATOM 2932 C C . ASP A 1 14 ? 4.372 2.273 -0.641 1.00 0.00 13 ASP A C 9
ATOM 2933 O O . ASP A 1 14 ? 5.508 2.478 -1.065 1.00 0.00 13 ASP A O 9
ATOM 2943 N N . VAL A 1 15 ? 4.008 2.483 0.642 1.00 0.00 14 VAL A N 9
ATOM 2944 C CA . VAL A 1 15 ? 5.034 2.797 1.676 1.00 0.00 14 VAL A CA 9
ATOM 2945 C C . VAL A 1 15 ? 5.370 1.534 2.551 1.00 0.00 14 VAL A C 9
ATOM 2946 O O . VAL A 1 15 ? 5.495 1.499 3.777 1.00 0.00 14 VAL A O 9
ATOM 2959 N N . TYR A 1 16 ? 5.578 0.529 1.720 1.00 0.00 15 TYR A N 9
ATOM 2960 C CA . TYR A 1 16 ? 5.977 -0.851 1.985 1.00 0.00 15 TYR A CA 9
ATOM 2961 C C . TYR A 1 16 ? 6.891 -1.166 0.766 1.00 0.00 15 TYR A C 9
ATOM 2962 O O . TYR A 1 16 ? 7.966 -1.728 0.983 1.00 0.00 15 TYR A O 9
ATOM 2980 N N . ASP A 1 17 ? 6.464 -0.895 -0.498 1.00 0.00 16 ASP A N 9
ATOM 2981 C CA . ASP A 1 17 ? 7.330 -1.109 -1.675 1.00 0.00 16 ASP A CA 9
ATOM 2982 C C . ASP A 1 17 ? 8.404 0.011 -1.754 1.00 0.00 16 ASP A C 9
ATOM 2983 O O . ASP A 1 17 ? 9.535 -0.312 -2.122 1.00 0.00 16 ASP A O 9
ATOM 2993 N N . LYS A 1 18 ? 8.093 1.291 -1.428 1.00 0.00 17 LYS A N 9
ATOM 2994 C CA . LYS A 1 18 ? 9.107 2.372 -1.418 1.00 0.00 17 LYS A CA 9
ATOM 2995 C C . LYS A 1 18 ? 10.130 2.175 -0.236 1.00 0.00 17 LYS A C 9
ATOM 2996 O O . LYS A 1 18 ? 11.245 2.695 -0.336 1.00 0.00 17 LYS A O 9
ATOM 3014 N N . VAL A 1 19 ? 9.774 1.436 0.856 1.00 0.00 18 VAL A N 9
ATOM 3015 C CA . VAL A 1 19 ? 10.664 1.142 1.998 1.00 0.00 18 VAL A CA 9
ATOM 3016 C C . VAL A 1 19 ? 11.587 -0.064 1.697 1.00 0.00 18 VAL A C 9
ATOM 3017 O O . VAL A 1 19 ? 12.810 0.038 1.834 1.00 0.00 18 VAL A O 9
ATOM 3030 N N . LYS A 1 20 ? 10.975 -1.193 1.290 1.00 0.00 19 LYS A N 9
ATOM 3031 C CA . LYS A 1 20 ? 11.701 -2.431 0.898 1.00 0.00 19 LYS A CA 9
ATOM 3032 C C . LYS A 1 20 ? 12.659 -2.244 -0.344 1.00 0.00 19 LYS A C 9
ATOM 3033 O O . LYS A 1 20 ? 13.529 -3.088 -0.574 1.00 0.00 19 LYS A O 9
ATOM 3051 N N . GLU A 1 21 ? 12.500 -1.139 -1.114 1.00 0.00 20 GLU A N 9
ATOM 3052 C CA . GLU A 1 21 ? 13.330 -0.779 -2.276 1.00 0.00 20 GLU A CA 9
ATOM 3053 C C . GLU A 1 21 ? 14.554 0.064 -1.853 1.00 0.00 20 GLU A C 9
ATOM 3054 O O . GLU A 1 21 ? 15.700 -0.368 -1.968 1.00 0.00 20 GLU A O 9
ATOM 3076 N N . GLU A 1 2 ? -13.867 -2.088 -1.000 1.00 0.00 1 GLU A N 10
ATOM 3077 C CA . GLU A 1 2 ? -14.150 -0.643 -1.212 1.00 0.00 1 GLU A CA 10
ATOM 3078 C C . GLU A 1 2 ? -12.916 0.280 -0.911 1.00 0.00 1 GLU A C 10
ATOM 3079 O O . GLU A 1 2 ? -11.756 -0.122 -1.056 1.00 0.00 1 GLU A O 10
ATOM 3092 N N . SER A 1 3 ? -13.183 1.538 -0.505 1.00 0.00 2 SER A N 10
ATOM 3093 C CA . SER A 1 3 ? -12.157 2.553 -0.130 1.00 0.00 2 SER A CA 10
ATOM 3094 C C . SER A 1 3 ? -11.117 2.070 0.900 1.00 0.00 2 SER A C 10
ATOM 3095 O O . SER A 1 3 ? -9.923 2.313 0.729 1.00 0.00 2 SER A O 10
ATOM 3103 N N . ALA A 1 4 ? -11.602 1.402 1.962 1.00 0.00 3 ALA A N 10
ATOM 3104 C CA . ALA A 1 4 ? -10.718 0.816 3.010 1.00 0.00 3 ALA A CA 10
ATOM 3105 C C . ALA A 1 4 ? -9.989 -0.539 2.703 1.00 0.00 3 ALA A C 10
ATOM 3106 O O . ALA A 1 4 ? -9.447 -1.231 3.569 1.00 0.00 3 ALA A O 10
ATOM 3113 N N . LYS A 1 5 ? -10.011 -0.849 1.416 1.00 0.00 4 LYS A N 10
ATOM 3114 C CA . LYS A 1 5 ? -9.385 -1.995 0.725 1.00 0.00 4 LYS A CA 10
ATOM 3115 C C . LYS A 1 5 ? -8.894 -1.616 -0.736 1.00 0.00 4 LYS A C 10
ATOM 3116 O O . LYS A 1 5 ? -8.720 -2.458 -1.620 1.00 0.00 4 LYS A O 10
ATOM 3134 N N . HIS A 1 6 ? -8.684 -0.307 -0.931 1.00 0.00 5 HIS A N 10
ATOM 3135 C CA . HIS A 1 6 ? -8.171 0.383 -2.134 1.00 0.00 5 HIS A CA 10
ATOM 3136 C C . HIS A 1 6 ? -7.046 1.321 -1.607 1.00 0.00 5 HIS A C 10
ATOM 3137 O O . HIS A 1 6 ? -5.958 1.323 -2.184 1.00 0.00 5 HIS A O 10
ATOM 3151 N N . MET A 1 7 ? -7.299 2.142 -0.553 1.00 0.00 6 MET A N 10
ATOM 3152 C CA . MET A 1 7 ? -6.301 3.022 0.087 1.00 0.00 6 MET A CA 10
ATOM 3153 C C . MET A 1 7 ? -5.385 2.070 0.890 1.00 0.00 6 MET A C 10
ATOM 3154 O O . MET A 1 7 ? -4.183 2.135 0.678 1.00 0.00 6 MET A O 10
ATOM 3168 N N . PHE A 1 8 ? -5.926 1.186 1.759 1.00 0.00 7 PHE A N 10
ATOM 3169 C CA . PHE A 1 8 ? -5.145 0.181 2.519 1.00 0.00 7 PHE A CA 10
ATOM 3170 C C . PHE A 1 8 ? -4.409 -0.820 1.575 1.00 0.00 7 PHE A C 10
ATOM 3171 O O . PHE A 1 8 ? -3.315 -1.267 1.922 1.00 0.00 7 PHE A O 10
ATOM 3188 N N . ASP A 1 9 ? -5.009 -1.170 0.409 1.00 0.00 8 ASP A N 10
ATOM 3189 C CA . ASP A 1 9 ? -4.366 -2.068 -0.601 1.00 0.00 8 ASP A CA 10
ATOM 3190 C C . ASP A 1 9 ? -3.099 -1.360 -1.181 1.00 0.00 8 ASP A C 10
ATOM 3191 O O . ASP A 1 9 ? -2.026 -1.967 -1.231 1.00 0.00 8 ASP A O 10
ATOM 3201 N N . ARG A 1 10 ? -3.259 -0.076 -1.598 1.00 0.00 9 ARG A N 10
ATOM 3202 C CA . ARG A 1 10 ? -2.157 0.771 -2.118 1.00 0.00 9 ARG A CA 10
ATOM 3203 C C . ARG A 1 10 ? -1.107 1.008 -1.013 1.00 0.00 9 ARG A C 10
ATOM 3204 O O . ARG A 1 10 ? 0.043 0.610 -1.192 1.00 0.00 9 ARG A O 10
ATOM 3224 N N . ILE A 1 11 ? -1.503 1.589 0.136 1.00 0.00 10 ILE A N 10
ATOM 3225 C CA . ILE A 1 11 ? -0.619 1.827 1.324 1.00 0.00 10 ILE A CA 10
ATOM 3226 C C . ILE A 1 11 ? 0.238 0.573 1.710 1.00 0.00 10 ILE A C 10
ATOM 3227 O O . ILE A 1 11 ? 1.433 0.695 1.992 1.00 0.00 10 ILE A O 10
ATOM 3243 N N . GLY A 1 12 ? -0.414 -0.607 1.698 1.00 0.00 11 GLY A N 10
ATOM 3244 C CA . GLY A 1 12 ? 0.226 -1.912 1.965 1.00 0.00 11 GLY A CA 10
ATOM 3245 C C . GLY A 1 12 ? 1.393 -2.321 1.028 1.00 0.00 11 GLY A C 10
ATOM 3246 O O . GLY A 1 12 ? 2.177 -3.198 1.394 1.00 0.00 11 GLY A O 10
ATOM 3250 N N . LYS A 1 13 ? 1.423 -1.762 -0.196 1.00 0.00 12 LYS A N 10
ATOM 3251 C CA . LYS A 1 13 ? 2.489 -1.969 -1.204 1.00 0.00 12 LYS A CA 10
ATOM 3252 C C . LYS A 1 13 ? 2.808 -0.642 -1.989 1.00 0.00 12 LYS A C 10
ATOM 3253 O O . LYS A 1 13 ? 2.937 -0.615 -3.216 1.00 0.00 12 LYS A O 10
ATOM 3271 N N . ASP A 1 14 ? 2.969 0.458 -1.224 1.00 0.00 13 ASP A N 10
ATOM 3272 C CA . ASP A 1 14 ? 3.328 1.815 -1.699 1.00 0.00 13 ASP A CA 10
ATOM 3273 C C . ASP A 1 14 ? 4.364 2.251 -0.678 1.00 0.00 13 ASP A C 10
ATOM 3274 O O . ASP A 1 14 ? 5.496 2.512 -1.089 1.00 0.00 13 ASP A O 10
ATOM 3284 N N . VAL A 1 15 ? 3.976 2.436 0.603 1.00 0.00 14 VAL A N 10
ATOM 3285 C CA . VAL A 1 15 ? 4.975 2.773 1.659 1.00 0.00 14 VAL A CA 10
ATOM 3286 C C . VAL A 1 15 ? 5.319 1.514 2.540 1.00 0.00 14 VAL A C 10
ATOM 3287 O O . VAL A 1 15 ? 5.430 1.481 3.767 1.00 0.00 14 VAL A O 10
ATOM 3300 N N . TYR A 1 16 ? 5.547 0.510 1.712 1.00 0.00 15 TYR A N 10
ATOM 3301 C CA . TYR A 1 16 ? 5.960 -0.867 1.974 1.00 0.00 15 TYR A CA 10
ATOM 3302 C C . TYR A 1 16 ? 6.890 -1.158 0.761 1.00 0.00 15 TYR A C 10
ATOM 3303 O O . TYR A 1 16 ? 7.970 -1.707 0.984 1.00 0.00 15 TYR A O 10
ATOM 3321 N N . ASP A 1 17 ? 6.475 -0.881 -0.506 1.00 0.00 16 ASP A N 10
ATOM 3322 C CA . ASP A 1 17 ? 7.359 -1.073 -1.675 1.00 0.00 16 ASP A CA 10
ATOM 3323 C C . ASP A 1 17 ? 8.431 0.051 -1.721 1.00 0.00 16 ASP A C 10
ATOM 3324 O O . ASP A 1 17 ? 9.567 -0.262 -2.083 1.00 0.00 16 ASP A O 10
ATOM 3334 N N . LYS A 1 18 ? 8.113 1.324 -1.372 1.00 0.00 17 LYS A N 10
ATOM 3335 C CA . LYS A 1 18 ? 9.122 2.408 -1.329 1.00 0.00 17 LYS A CA 10
ATOM 3336 C C . LYS A 1 18 ? 10.144 2.166 -0.153 1.00 0.00 17 LYS A C 10
ATOM 3337 O O . LYS A 1 18 ? 11.289 2.613 -0.270 1.00 0.00 17 LYS A O 10
ATOM 3355 N N . VAL A 1 19 ? 9.754 1.455 0.944 1.00 0.00 18 VAL A N 10
ATOM 3356 C CA . VAL A 1 19 ? 10.638 1.126 2.083 1.00 0.00 18 VAL A CA 10
ATOM 3357 C C . VAL A 1 19 ? 11.567 -0.071 1.765 1.00 0.00 18 VAL A C 10
ATOM 3358 O O . VAL A 1 19 ? 12.788 0.029 1.921 1.00 0.00 18 VAL A O 10
ATOM 3371 N N . LYS A 1 20 ? 10.962 -1.188 1.321 1.00 0.00 19 LYS A N 10
ATOM 3372 C CA . LYS A 1 20 ? 11.692 -2.416 0.908 1.00 0.00 19 LYS A CA 10
ATOM 3373 C C . LYS A 1 20 ? 12.672 -2.197 -0.311 1.00 0.00 19 LYS A C 10
ATOM 3374 O O . LYS A 1 20 ? 13.547 -3.034 -0.548 1.00 0.00 19 LYS A O 10
ATOM 3392 N N . GLU A 1 21 ? 12.523 -1.075 -1.057 1.00 0.00 20 GLU A N 10
ATOM 3393 C CA . GLU A 1 21 ? 13.374 -0.687 -2.195 1.00 0.00 20 GLU A CA 10
ATOM 3394 C C . GLU A 1 21 ? 14.608 0.120 -1.732 1.00 0.00 20 GLU A C 10
ATOM 3395 O O . GLU A 1 21 ? 15.750 -0.316 -1.879 1.00 0.00 20 GLU A O 10
ATOM 3417 N N . GLU A 1 2 ? -13.845 -2.078 -0.852 1.00 0.00 1 GLU A N 11
ATOM 3418 C CA . GLU A 1 2 ? -14.146 -0.635 -1.052 1.00 0.00 1 GLU A CA 11
ATOM 3419 C C . GLU A 1 2 ? -12.912 0.300 -0.789 1.00 0.00 1 GLU A C 11
ATOM 3420 O O . GLU A 1 2 ? -11.753 -0.096 -0.958 1.00 0.00 1 GLU A O 11
ATOM 3433 N N . SER A 1 3 ? -13.177 1.558 -0.384 1.00 0.00 2 SER A N 11
ATOM 3434 C CA . SER A 1 3 ? -12.146 2.584 -0.049 1.00 0.00 2 SER A CA 11
ATOM 3435 C C . SER A 1 3 ? -11.083 2.124 0.967 1.00 0.00 2 SER A C 11
ATOM 3436 O O . SER A 1 3 ? -9.893 2.364 0.764 1.00 0.00 2 SER A O 11
ATOM 3444 N N . ALA A 1 4 ? -11.545 1.479 2.053 1.00 0.00 3 ALA A N 11
ATOM 3445 C CA . ALA A 1 4 ? -10.639 0.915 3.095 1.00 0.00 3 ALA A CA 11
ATOM 3446 C C . ALA A 1 4 ? -9.911 -0.441 2.797 1.00 0.00 3 ALA A C 11
ATOM 3447 O O . ALA A 1 4 ? -9.321 -1.093 3.662 1.00 0.00 3 ALA A O 11
ATOM 3454 N N . LYS A 1 5 ? -9.999 -0.804 1.526 1.00 0.00 4 LYS A N 11
ATOM 3455 C CA . LYS A 1 5 ? -9.395 -1.967 0.846 1.00 0.00 4 LYS A CA 11
ATOM 3456 C C . LYS A 1 5 ? -8.915 -1.610 -0.626 1.00 0.00 4 LYS A C 11
ATOM 3457 O O . LYS A 1 5 ? -8.748 -2.470 -1.495 1.00 0.00 4 LYS A O 11
ATOM 3475 N N . HIS A 1 6 ? -8.700 -0.306 -0.854 1.00 0.00 5 HIS A N 11
ATOM 3476 C CA . HIS A 1 6 ? -8.195 0.351 -2.079 1.00 0.00 5 HIS A CA 11
ATOM 3477 C C . HIS A 1 6 ? -7.051 1.288 -1.594 1.00 0.00 5 HIS A C 11
ATOM 3478 O O . HIS A 1 6 ? -5.973 1.268 -2.194 1.00 0.00 5 HIS A O 11
ATOM 3492 N N . MET A 1 7 ? -7.278 2.135 -0.555 1.00 0.00 6 MET A N 11
ATOM 3493 C CA . MET A 1 7 ? -6.256 3.018 0.046 1.00 0.00 6 MET A CA 11
ATOM 3494 C C . MET A 1 7 ? -5.330 2.075 0.847 1.00 0.00 6 MET A C 11
ATOM 3495 O O . MET A 1 7 ? -4.132 2.130 0.612 1.00 0.00 6 MET A O 11
ATOM 3509 N N . PHE A 1 8 ? -5.860 1.208 1.740 1.00 0.00 7 PHE A N 11
ATOM 3510 C CA . PHE A 1 8 ? -5.071 0.212 2.503 1.00 0.00 7 PHE A CA 11
ATOM 3511 C C . PHE A 1 8 ? -4.360 -0.811 1.562 1.00 0.00 7 PHE A C 11
ATOM 3512 O O . PHE A 1 8 ? -3.263 -1.261 1.896 1.00 0.00 7 PHE A O 11
ATOM 3529 N N . ASP A 1 9 ? -4.985 -1.176 0.415 1.00 0.00 8 ASP A N 11
ATOM 3530 C CA . ASP A 1 9 ? -4.372 -2.095 -0.592 1.00 0.00 8 ASP A CA 11
ATOM 3531 C C . ASP A 1 9 ? -3.114 -1.409 -1.214 1.00 0.00 8 ASP A C 11
ATOM 3532 O O . ASP A 1 9 ? -2.048 -2.027 -1.278 1.00 0.00 8 ASP A O 11
ATOM 3542 N N . ARG A 1 10 ? -3.270 -0.130 -1.648 1.00 0.00 9 ARG A N 11
ATOM 3543 C CA . ARG A 1 10 ? -2.167 0.692 -2.207 1.00 0.00 9 ARG A CA 11
ATOM 3544 C C . ARG A 1 10 ? -1.098 0.941 -1.121 1.00 0.00 9 ARG A C 11
ATOM 3545 O O . ARG A 1 10 ? 0.045 0.527 -1.309 1.00 0.00 9 ARG A O 11
ATOM 3565 N N . ILE A 1 11 ? -1.467 1.550 0.022 1.00 0.00 10 ILE A N 11
ATOM 3566 C CA . ILE A 1 11 ? -0.559 1.802 1.190 1.00 0.00 10 ILE A CA 11
ATOM 3567 C C . ILE A 1 11 ? 0.294 0.548 1.586 1.00 0.00 10 ILE A C 11
ATOM 3568 O O . ILE A 1 11 ? 1.495 0.667 1.847 1.00 0.00 10 ILE A O 11
ATOM 3584 N N . GLY A 1 12 ? -0.366 -0.626 1.607 1.00 0.00 11 GLY A N 11
ATOM 3585 C CA . GLY A 1 12 ? 0.268 -1.931 1.889 1.00 0.00 11 GLY A CA 11
ATOM 3586 C C . GLY A 1 12 ? 1.423 -2.363 0.944 1.00 0.00 11 GLY A C 11
ATOM 3587 O O . GLY A 1 12 ? 2.211 -3.232 1.317 1.00 0.00 11 GLY A O 11
ATOM 3591 N N . LYS A 1 13 ? 1.436 -1.828 -0.291 1.00 0.00 12 LYS A N 11
ATOM 3592 C CA . LYS A 1 13 ? 2.487 -2.056 -1.310 1.00 0.00 12 LYS A CA 11
ATOM 3593 C C . LYS A 1 13 ? 2.785 -0.746 -2.131 1.00 0.00 12 LYS A C 11
ATOM 3594 O O . LYS A 1 13 ? 2.873 -0.741 -3.362 1.00 0.00 12 LYS A O 11
ATOM 3612 N N . ASP A 1 14 ? 2.975 0.364 -1.391 1.00 0.00 13 ASP A N 11
ATOM 3613 C CA . ASP A 1 14 ? 3.324 1.713 -1.897 1.00 0.00 13 ASP A CA 11
ATOM 3614 C C . ASP A 1 14 ? 4.363 2.178 -0.891 1.00 0.00 13 ASP A C 11
ATOM 3615 O O . ASP A 1 14 ? 5.490 2.444 -1.311 1.00 0.00 13 ASP A O 11
ATOM 3625 N N . VAL A 1 15 ? 3.976 2.381 0.388 1.00 0.00 14 VAL A N 11
ATOM 3626 C CA . VAL A 1 15 ? 4.970 2.746 1.435 1.00 0.00 14 VAL A CA 11
ATOM 3627 C C . VAL A 1 15 ? 5.293 1.502 2.347 1.00 0.00 14 VAL A C 11
ATOM 3628 O O . VAL A 1 15 ? 5.331 1.475 3.578 1.00 0.00 14 VAL A O 11
ATOM 3641 N N . TYR A 1 16 ? 5.574 0.497 1.539 1.00 0.00 15 TYR A N 11
ATOM 3642 C CA . TYR A 1 16 ? 5.995 -0.876 1.821 1.00 0.00 15 TYR A CA 11
ATOM 3643 C C . TYR A 1 16 ? 6.894 -1.182 0.579 1.00 0.00 15 TYR A C 11
ATOM 3644 O O . TYR A 1 16 ? 7.969 -1.744 0.783 1.00 0.00 15 TYR A O 11
ATOM 3662 N N . ASP A 1 17 ? 6.454 -0.908 -0.687 1.00 0.00 16 ASP A N 11
ATOM 3663 C CA . ASP A 1 17 ? 7.295 -1.109 -1.891 1.00 0.00 16 ASP A CA 11
ATOM 3664 C C . ASP A 1 17 ? 8.423 -0.031 -1.893 1.00 0.00 16 ASP A C 11
ATOM 3665 O O . ASP A 1 17 ? 9.574 -0.393 -2.155 1.00 0.00 16 ASP A O 11
ATOM 3675 N N . LYS A 1 18 ? 8.112 1.265 -1.624 1.00 0.00 17 LYS A N 11
ATOM 3676 C CA . LYS A 1 18 ? 9.145 2.328 -1.528 1.00 0.00 17 LYS A CA 11
ATOM 3677 C C . LYS A 1 18 ? 10.020 2.149 -0.213 1.00 0.00 17 LYS A C 11
ATOM 3678 O O . LYS A 1 18 ? 11.126 2.689 -0.136 1.00 0.00 17 LYS A O 11
ATOM 3696 N N . VAL A 1 19 ? 9.514 1.384 0.794 1.00 0.00 18 VAL A N 11
ATOM 3697 C CA . VAL A 1 19 ? 10.199 1.060 2.073 1.00 0.00 18 VAL A CA 11
ATOM 3698 C C . VAL A 1 19 ? 11.221 -0.089 1.866 1.00 0.00 18 VAL A C 11
ATOM 3699 O O . VAL A 1 19 ? 12.392 0.076 2.223 1.00 0.00 18 VAL A O 11
ATOM 3712 N N . LYS A 1 20 ? 10.785 -1.236 1.314 1.00 0.00 19 LYS A N 11
ATOM 3713 C CA . LYS A 1 20 ? 11.671 -2.388 1.007 1.00 0.00 19 LYS A CA 11
ATOM 3714 C C . LYS A 1 20 ? 12.780 -2.077 -0.074 1.00 0.00 19 LYS A C 11
ATOM 3715 O O . LYS A 1 20 ? 13.734 -2.849 -0.205 1.00 0.00 19 LYS A O 11
ATOM 3733 N N . GLU A 1 21 ? 12.655 -0.952 -0.821 1.00 0.00 20 GLU A N 11
ATOM 3734 C CA . GLU A 1 21 ? 13.619 -0.493 -1.835 1.00 0.00 20 GLU A CA 11
ATOM 3735 C C . GLU A 1 21 ? 14.754 0.352 -1.214 1.00 0.00 20 GLU A C 11
ATOM 3736 O O . GLU A 1 21 ? 15.924 -0.031 -1.237 1.00 0.00 20 GLU A O 11
ATOM 3758 N N . GLU A 1 2 ? -13.780 -2.088 -0.987 1.00 0.00 1 GLU A N 12
ATOM 3759 C CA . GLU A 1 2 ? -14.161 -0.654 -0.897 1.00 0.00 1 GLU A CA 12
ATOM 3760 C C . GLU A 1 2 ? -12.942 0.313 -0.757 1.00 0.00 1 GLU A C 12
ATOM 3761 O O . GLU A 1 2 ? -11.788 -0.018 -1.053 1.00 0.00 1 GLU A O 12
ATOM 3774 N N . SER A 1 3 ? -13.246 1.538 -0.296 1.00 0.00 2 SER A N 12
ATOM 3775 C CA . SER A 1 3 ? -12.260 2.627 -0.082 1.00 0.00 2 SER A CA 12
ATOM 3776 C C . SER A 1 3 ? -11.131 2.222 0.873 1.00 0.00 2 SER A C 12
ATOM 3777 O O . SER A 1 3 ? -9.967 2.326 0.497 1.00 0.00 2 SER A O 12
ATOM 3785 N N . ALA A 1 4 ? -11.500 1.745 2.076 1.00 0.00 3 ALA A N 12
ATOM 3786 C CA . ALA A 1 4 ? -10.515 1.251 3.080 1.00 0.00 3 ALA A CA 12
ATOM 3787 C C . ALA A 1 4 ? -9.907 -0.182 2.856 1.00 0.00 3 ALA A C 12
ATOM 3788 O O . ALA A 1 4 ? -9.371 -0.842 3.751 1.00 0.00 3 ALA A O 12
ATOM 3795 N N . LYS A 1 5 ? -10.038 -0.603 1.606 1.00 0.00 4 LYS A N 12
ATOM 3796 C CA . LYS A 1 5 ? -9.544 -1.847 0.984 1.00 0.00 4 LYS A CA 12
ATOM 3797 C C . LYS A 1 5 ? -8.956 -1.610 -0.470 1.00 0.00 4 LYS A C 12
ATOM 3798 O O . LYS A 1 5 ? -8.717 -2.543 -1.239 1.00 0.00 4 LYS A O 12
ATOM 3816 N N . HIS A 1 6 ? -8.752 -0.325 -0.801 1.00 0.00 5 HIS A N 12
ATOM 3817 C CA . HIS A 1 6 ? -8.162 0.241 -2.030 1.00 0.00 5 HIS A CA 12
ATOM 3818 C C . HIS A 1 6 ? -7.023 1.181 -1.511 1.00 0.00 5 HIS A C 12
ATOM 3819 O O . HIS A 1 6 ? -5.934 1.143 -2.086 1.00 0.00 5 HIS A O 12
ATOM 3833 N N . MET A 1 7 ? -7.263 2.056 -0.494 1.00 0.00 6 MET A N 12
ATOM 3834 C CA . MET A 1 7 ? -6.238 2.926 0.117 1.00 0.00 6 MET A CA 12
ATOM 3835 C C . MET A 1 7 ? -5.298 1.987 0.913 1.00 0.00 6 MET A C 12
ATOM 3836 O O . MET A 1 7 ? -4.102 2.045 0.673 1.00 0.00 6 MET A O 12
ATOM 3850 N N . PHE A 1 8 ? -5.820 1.111 1.796 1.00 0.00 7 PHE A N 12
ATOM 3851 C CA . PHE A 1 8 ? -5.035 0.116 2.563 1.00 0.00 7 PHE A CA 12
ATOM 3852 C C . PHE A 1 8 ? -4.315 -0.908 1.636 1.00 0.00 7 PHE A C 12
ATOM 3853 O O . PHE A 1 8 ? -3.207 -1.335 1.965 1.00 0.00 7 PHE A O 12
ATOM 3870 N N . ASP A 1 9 ? -4.947 -1.300 0.505 1.00 0.00 8 ASP A N 12
ATOM 3871 C CA . ASP A 1 9 ? -4.337 -2.223 -0.499 1.00 0.00 8 ASP A CA 12
ATOM 3872 C C . ASP A 1 9 ? -3.094 -1.532 -1.148 1.00 0.00 8 ASP A C 12
ATOM 3873 O O . ASP A 1 9 ? -2.028 -2.148 -1.235 1.00 0.00 8 ASP A O 12
ATOM 3883 N N . ARG A 1 10 ? -3.262 -0.254 -1.583 1.00 0.00 9 ARG A N 12
ATOM 3884 C CA . ARG A 1 10 ? -2.172 0.567 -2.165 1.00 0.00 9 ARG A CA 12
ATOM 3885 C C . ARG A 1 10 ? -1.091 0.833 -1.092 1.00 0.00 9 ARG A C 12
ATOM 3886 O O . ARG A 1 10 ? 0.052 0.427 -1.292 1.00 0.00 9 ARG A O 12
ATOM 3906 N N . ILE A 1 11 ? -1.450 1.447 0.053 1.00 0.00 10 ILE A N 12
ATOM 3907 C CA . ILE A 1 11 ? -0.529 1.712 1.208 1.00 0.00 10 ILE A CA 12
ATOM 3908 C C . ILE A 1 11 ? 0.334 0.465 1.602 1.00 0.00 10 ILE A C 12
ATOM 3909 O O . ILE A 1 11 ? 1.536 0.591 1.852 1.00 0.00 10 ILE A O 12
ATOM 3925 N N . GLY A 1 12 ? -0.321 -0.713 1.637 1.00 0.00 11 GLY A N 12
ATOM 3926 C CA . GLY A 1 12 ? 0.323 -2.014 1.920 1.00 0.00 11 GLY A CA 12
ATOM 3927 C C . GLY A 1 12 ? 1.475 -2.442 0.969 1.00 0.00 11 GLY A C 12
ATOM 3928 O O . GLY A 1 12 ? 2.274 -3.302 1.340 1.00 0.00 11 GLY A O 12
ATOM 3932 N N . LYS A 1 13 ? 1.474 -1.913 -0.269 1.00 0.00 12 LYS A N 12
ATOM 3933 C CA . LYS A 1 13 ? 2.518 -2.137 -1.297 1.00 0.00 12 LYS A CA 12
ATOM 3934 C C . LYS A 1 13 ? 2.798 -0.829 -2.129 1.00 0.00 12 LYS A C 12
ATOM 3935 O O . LYS A 1 13 ? 2.879 -0.830 -3.360 1.00 0.00 12 LYS A O 12
ATOM 3953 N N . ASP A 1 14 ? 2.981 0.287 -1.396 1.00 0.00 13 ASP A N 12
ATOM 3954 C CA . ASP A 1 14 ? 3.313 1.640 -1.906 1.00 0.00 13 ASP A CA 12
ATOM 3955 C C . ASP A 1 14 ? 4.344 2.116 -0.896 1.00 0.00 13 ASP A C 12
ATOM 3956 O O . ASP A 1 14 ? 5.469 2.399 -1.312 1.00 0.00 13 ASP A O 12
ATOM 3966 N N . VAL A 1 15 ? 3.950 2.310 0.382 1.00 0.00 14 VAL A N 12
ATOM 3967 C CA . VAL A 1 15 ? 4.932 2.683 1.434 1.00 0.00 14 VAL A CA 12
ATOM 3968 C C . VAL A 1 15 ? 5.265 1.439 2.338 1.00 0.00 14 VAL A C 12
ATOM 3969 O O . VAL A 1 15 ? 5.276 1.395 3.570 1.00 0.00 14 VAL A O 12
ATOM 3982 N N . TYR A 1 16 ? 5.590 0.453 1.527 1.00 0.00 15 TYR A N 12
ATOM 3983 C CA . TYR A 1 16 ? 6.037 -0.907 1.818 1.00 0.00 15 TYR A CA 12
ATOM 3984 C C . TYR A 1 16 ? 6.929 -1.224 0.576 1.00 0.00 15 TYR A C 12
ATOM 3985 O O . TYR A 1 16 ? 8.016 -1.766 0.779 1.00 0.00 15 TYR A O 12
ATOM 4003 N N . ASP A 1 17 ? 6.471 -0.976 -0.687 1.00 0.00 16 ASP A N 12
ATOM 4004 C CA . ASP A 1 17 ? 7.301 -1.189 -1.894 1.00 0.00 16 ASP A CA 12
ATOM 4005 C C . ASP A 1 17 ? 8.399 -0.087 -1.952 1.00 0.00 16 ASP A C 12
ATOM 4006 O O . ASP A 1 17 ? 9.551 -0.434 -2.231 1.00 0.00 16 ASP A O 12
ATOM 4016 N N . LYS A 1 18 ? 8.068 1.211 -1.716 1.00 0.00 17 LYS A N 12
ATOM 4017 C CA . LYS A 1 18 ? 9.094 2.285 -1.681 1.00 0.00 17 LYS A CA 12
ATOM 4018 C C . LYS A 1 18 ? 9.935 2.235 -0.335 1.00 0.00 17 LYS A C 12
ATOM 4019 O O . LYS A 1 18 ? 10.963 2.908 -0.234 1.00 0.00 17 LYS A O 12
ATOM 4037 N N . VAL A 1 19 ? 9.494 1.429 0.671 1.00 0.00 18 VAL A N 12
ATOM 4038 C CA . VAL A 1 19 ? 10.162 1.205 1.977 1.00 0.00 18 VAL A CA 12
ATOM 4039 C C . VAL A 1 19 ? 11.214 0.072 1.840 1.00 0.00 18 VAL A C 12
ATOM 4040 O O . VAL A 1 19 ? 12.376 0.284 2.201 1.00 0.00 18 VAL A O 12
ATOM 4053 N N . LYS A 1 20 ? 10.814 -1.115 1.344 1.00 0.00 19 LYS A N 12
ATOM 4054 C CA . LYS A 1 20 ? 11.733 -2.258 1.107 1.00 0.00 19 LYS A CA 12
ATOM 4055 C C . LYS A 1 20 ? 12.843 -1.982 0.019 1.00 0.00 19 LYS A C 12
ATOM 4056 O O . LYS A 1 20 ? 13.811 -2.742 -0.065 1.00 0.00 19 LYS A O 12
ATOM 4074 N N . GLU A 1 21 ? 12.702 -0.901 -0.787 1.00 0.00 20 GLU A N 12
ATOM 4075 C CA . GLU A 1 21 ? 13.664 -0.476 -1.818 1.00 0.00 20 GLU A CA 12
ATOM 4076 C C . GLU A 1 21 ? 14.744 0.464 -1.237 1.00 0.00 20 GLU A C 12
ATOM 4077 O O . GLU A 1 21 ? 15.928 0.131 -1.198 1.00 0.00 20 GLU A O 12
ATOM 4099 N N . GLU A 1 2 ? -13.798 -2.037 -0.931 1.00 0.00 1 GLU A N 13
ATOM 4100 C CA . GLU A 1 2 ? -14.133 -0.593 -1.071 1.00 0.00 1 GLU A CA 13
ATOM 4101 C C . GLU A 1 2 ? -12.911 0.349 -0.788 1.00 0.00 1 GLU A C 13
ATOM 4102 O O . GLU A 1 2 ? -11.750 -0.033 -0.964 1.00 0.00 1 GLU A O 13
ATOM 4115 N N . SER A 1 3 ? -13.179 1.596 -0.352 1.00 0.00 2 SER A N 13
ATOM 4116 C CA . SER A 1 3 ? -12.143 2.618 -0.025 1.00 0.00 2 SER A CA 13
ATOM 4117 C C . SER A 1 3 ? -11.081 2.152 0.990 1.00 0.00 2 SER A C 13
ATOM 4118 O O . SER A 1 3 ? -9.889 2.374 0.779 1.00 0.00 2 SER A O 13
ATOM 4126 N N . ALA A 1 4 ? -11.546 1.519 2.081 1.00 0.00 3 ALA A N 13
ATOM 4127 C CA . ALA A 1 4 ? -10.642 0.951 3.120 1.00 0.00 3 ALA A CA 13
ATOM 4128 C C . ALA A 1 4 ? -9.937 -0.419 2.832 1.00 0.00 3 ALA A C 13
ATOM 4129 O O . ALA A 1 4 ? -9.349 -1.069 3.701 1.00 0.00 3 ALA A O 13
ATOM 4136 N N . LYS A 1 5 ? -10.040 -0.797 1.567 1.00 0.00 4 LYS A N 13
ATOM 4137 C CA . LYS A 1 5 ? -9.455 -1.980 0.906 1.00 0.00 4 LYS A CA 13
ATOM 4138 C C . LYS A 1 5 ? -8.958 -1.659 -0.566 1.00 0.00 4 LYS A C 13
ATOM 4139 O O . LYS A 1 5 ? -8.779 -2.543 -1.408 1.00 0.00 4 LYS A O 13
ATOM 4157 N N . HIS A 1 6 ? -8.744 -0.362 -0.829 1.00 0.00 5 HIS A N 13
ATOM 4158 C CA . HIS A 1 6 ? -8.227 0.254 -2.069 1.00 0.00 5 HIS A CA 13
ATOM 4159 C C . HIS A 1 6 ? -7.087 1.203 -1.601 1.00 0.00 5 HIS A C 13
ATOM 4160 O O . HIS A 1 6 ? -6.002 1.153 -2.184 1.00 0.00 5 HIS A O 13
ATOM 4174 N N . MET A 1 7 ? -7.316 2.084 -0.592 1.00 0.00 6 MET A N 13
ATOM 4175 C CA . MET A 1 7 ? -6.289 2.977 -0.014 1.00 0.00 6 MET A CA 13
ATOM 4176 C C . MET A 1 7 ? -5.362 2.047 0.803 1.00 0.00 6 MET A C 13
ATOM 4177 O O . MET A 1 7 ? -4.163 2.098 0.564 1.00 0.00 6 MET A O 13
ATOM 4191 N N . PHE A 1 8 ? -5.889 1.193 1.711 1.00 0.00 7 PHE A N 13
ATOM 4192 C CA . PHE A 1 8 ? -5.095 0.211 2.488 1.00 0.00 7 PHE A CA 13
ATOM 4193 C C . PHE A 1 8 ? -4.379 -0.823 1.563 1.00 0.00 7 PHE A C 13
ATOM 4194 O O . PHE A 1 8 ? -3.283 -1.271 1.905 1.00 0.00 7 PHE A O 13
ATOM 4211 N N . ASP A 1 9 ? -5.000 -1.199 0.416 1.00 0.00 8 ASP A N 13
ATOM 4212 C CA . ASP A 1 9 ? -4.392 -2.129 -0.583 1.00 0.00 8 ASP A CA 13
ATOM 4213 C C . ASP A 1 9 ? -3.127 -1.455 -1.197 1.00 0.00 8 ASP A C 13
ATOM 4214 O O . ASP A 1 9 ? -2.062 -2.078 -1.228 1.00 0.00 8 ASP A O 13
ATOM 4224 N N . ARG A 1 10 ? -3.273 -0.186 -1.666 1.00 0.00 9 ARG A N 13
ATOM 4225 C CA . ARG A 1 10 ? -2.147 0.607 -2.219 1.00 0.00 9 ARG A CA 13
ATOM 4226 C C . ARG A 1 10 ? -1.102 0.883 -1.114 1.00 0.00 9 ARG A C 13
ATOM 4227 O O . ARG A 1 10 ? 0.041 0.459 -1.271 1.00 0.00 9 ARG A O 13
ATOM 4247 N N . ILE A 1 11 ? -1.487 1.526 0.005 1.00 0.00 10 ILE A N 13
ATOM 4248 C CA . ILE A 1 11 ? -0.595 1.804 1.180 1.00 0.00 10 ILE A CA 13
ATOM 4249 C C . ILE A 1 11 ? 0.266 0.571 1.617 1.00 0.00 10 ILE A C 13
ATOM 4250 O O . ILE A 1 11 ? 1.462 0.708 1.886 1.00 0.00 10 ILE A O 13
ATOM 4266 N N . GLY A 1 12 ? -0.385 -0.608 1.661 1.00 0.00 11 GLY A N 13
ATOM 4267 C CA . GLY A 1 12 ? 0.258 -1.899 1.985 1.00 0.00 11 GLY A CA 13
ATOM 4268 C C . GLY A 1 12 ? 1.432 -2.338 1.069 1.00 0.00 11 GLY A C 13
ATOM 4269 O O . GLY A 1 12 ? 2.245 -3.157 1.496 1.00 0.00 11 GLY A O 13
ATOM 4273 N N . LYS A 1 13 ? 1.433 -1.873 -0.195 1.00 0.00 12 LYS A N 13
ATOM 4274 C CA . LYS A 1 13 ? 2.498 -2.118 -1.199 1.00 0.00 12 LYS A CA 13
ATOM 4275 C C . LYS A 1 13 ? 2.818 -0.821 -2.033 1.00 0.00 12 LYS A C 13
ATOM 4276 O O . LYS A 1 13 ? 2.979 -0.850 -3.257 1.00 0.00 12 LYS A O 13
ATOM 4294 N N . ASP A 1 14 ? 2.954 0.318 -1.325 1.00 0.00 13 ASP A N 13
ATOM 4295 C CA . ASP A 1 14 ? 3.309 1.653 -1.869 1.00 0.00 13 ASP A CA 13
ATOM 4296 C C . ASP A 1 14 ? 4.356 2.141 -0.884 1.00 0.00 13 ASP A C 13
ATOM 4297 O O . ASP A 1 14 ? 5.479 2.401 -1.321 1.00 0.00 13 ASP A O 13
ATOM 4307 N N . VAL A 1 15 ? 3.980 2.371 0.393 1.00 0.00 14 VAL A N 13
ATOM 4308 C CA . VAL A 1 15 ? 4.984 2.760 1.422 1.00 0.00 14 VAL A CA 13
ATOM 4309 C C . VAL A 1 15 ? 5.319 1.535 2.354 1.00 0.00 14 VAL A C 13
ATOM 4310 O O . VAL A 1 15 ? 5.365 1.531 3.586 1.00 0.00 14 VAL A O 13
ATOM 4323 N N . TYR A 1 16 ? 5.600 0.516 1.563 1.00 0.00 15 TYR A N 13
ATOM 4324 C CA . TYR A 1 16 ? 6.030 -0.847 1.871 1.00 0.00 15 TYR A CA 13
ATOM 4325 C C . TYR A 1 16 ? 6.917 -1.177 0.628 1.00 0.00 15 TYR A C 13
ATOM 4326 O O . TYR A 1 16 ? 8.001 -1.723 0.834 1.00 0.00 15 TYR A O 13
ATOM 4344 N N . ASP A 1 17 ? 6.458 -0.941 -0.639 1.00 0.00 16 ASP A N 13
ATOM 4345 C CA . ASP A 1 17 ? 7.287 -1.165 -1.846 1.00 0.00 16 ASP A CA 13
ATOM 4346 C C . ASP A 1 17 ? 8.407 -0.081 -1.889 1.00 0.00 16 ASP A C 13
ATOM 4347 O O . ASP A 1 17 ? 9.556 -0.446 -2.152 1.00 0.00 16 ASP A O 13
ATOM 4357 N N . LYS A 1 18 ? 8.094 1.221 -1.652 1.00 0.00 17 LYS A N 13
ATOM 4358 C CA . LYS A 1 18 ? 9.129 2.285 -1.599 1.00 0.00 17 LYS A CA 13
ATOM 4359 C C . LYS A 1 18 ? 10.011 2.154 -0.283 1.00 0.00 17 LYS A C 13
ATOM 4360 O O . LYS A 1 18 ? 11.113 2.707 -0.228 1.00 0.00 17 LYS A O 13
ATOM 4378 N N . VAL A 1 19 ? 9.518 1.416 0.750 1.00 0.00 18 VAL A N 13
ATOM 4379 C CA . VAL A 1 19 ? 10.214 1.138 2.033 1.00 0.00 18 VAL A CA 13
ATOM 4380 C C . VAL A 1 19 ? 11.250 -0.003 1.839 1.00 0.00 18 VAL A C 13
ATOM 4381 O O . VAL A 1 19 ? 12.424 0.185 2.175 1.00 0.00 18 VAL A O 13
ATOM 4394 N N . LYS A 1 20 ? 10.821 -1.167 1.316 1.00 0.00 19 LYS A N 13
ATOM 4395 C CA . LYS A 1 20 ? 11.715 -2.315 1.019 1.00 0.00 19 LYS A CA 13
ATOM 4396 C C . LYS A 1 20 ? 12.790 -2.026 -0.103 1.00 0.00 19 LYS A C 13
ATOM 4397 O O . LYS A 1 20 ? 13.726 -2.812 -0.267 1.00 0.00 19 LYS A O 13
ATOM 4415 N N . GLU A 1 21 ? 12.652 -0.903 -0.850 1.00 0.00 20 GLU A N 13
ATOM 4416 C CA . GLU A 1 21 ? 13.581 -0.454 -1.901 1.00 0.00 20 GLU A CA 13
ATOM 4417 C C . GLU A 1 21 ? 14.778 0.325 -1.306 1.00 0.00 20 GLU A C 13
ATOM 4418 O O . GLU A 1 21 ? 15.930 -0.101 -1.397 1.00 0.00 20 GLU A O 13
ATOM 4440 N N . GLU A 1 2 ? -14.028 -1.800 -1.255 1.00 0.00 1 GLU A N 14
ATOM 4441 C CA . GLU A 1 2 ? -14.139 -0.333 -1.451 1.00 0.00 1 GLU A CA 14
ATOM 4442 C C . GLU A 1 2 ? -12.849 0.486 -1.107 1.00 0.00 1 GLU A C 14
ATOM 4443 O O . GLU A 1 2 ? -11.718 0.010 -1.270 1.00 0.00 1 GLU A O 14
ATOM 4456 N N . SER A 1 3 ? -13.047 1.725 -0.631 1.00 0.00 2 SER A N 14
ATOM 4457 C CA . SER A 1 3 ? -11.969 2.654 -0.199 1.00 0.00 2 SER A CA 14
ATOM 4458 C C . SER A 1 3 ? -10.987 2.075 0.839 1.00 0.00 2 SER A C 14
ATOM 4459 O O . SER A 1 3 ? -9.785 2.318 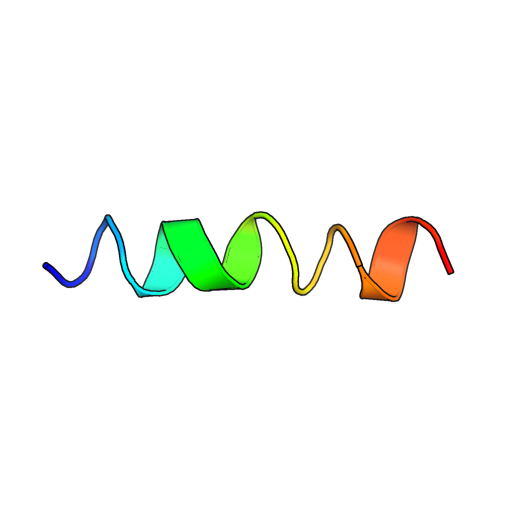0.745 1.00 0.00 2 SER A O 14
ATOM 4467 N N . ALA A 1 4 ? -11.526 1.331 1.823 1.00 0.00 3 ALA A N 14
ATOM 4468 C CA . ALA A 1 4 ? -10.692 0.659 2.861 1.00 0.00 3 ALA A CA 14
ATOM 4469 C C . ALA A 1 4 ? -9.959 -0.680 2.518 1.00 0.00 3 ALA A C 14
ATOM 4470 O O . ALA A 1 4 ? -9.414 -1.390 3.367 1.00 0.00 3 ALA A O 14
ATOM 4477 N N . LYS A 1 5 ? -9.976 -0.956 1.227 1.00 0.00 4 LYS A N 14
ATOM 4478 C CA . LYS A 1 5 ? -9.333 -2.085 0.519 1.00 0.00 4 LYS A CA 14
ATOM 4479 C C . LYS A 1 5 ? -8.854 -1.665 -0.933 1.00 0.00 4 LYS A C 14
ATOM 4480 O O . LYS A 1 5 ? -8.706 -2.477 -1.849 1.00 0.00 4 LYS A O 14
ATOM 4498 N N . HIS A 1 6 ? -8.632 -0.352 -1.090 1.00 0.00 5 HIS A N 14
ATOM 4499 C CA . HIS A 1 6 ? -8.125 0.364 -2.277 1.00 0.00 5 HIS A CA 14
ATOM 4500 C C . HIS A 1 6 ? -7.000 1.293 -1.730 1.00 0.00 5 HIS A C 14
ATOM 4501 O O . HIS A 1 6 ? -5.918 1.318 -2.322 1.00 0.00 5 HIS A O 14
ATOM 4515 N N . MET A 1 7 ? -7.245 2.082 -0.650 1.00 0.00 6 MET A N 14
ATOM 4516 C CA . MET A 1 7 ? -6.240 2.943 0.005 1.00 0.00 6 MET A CA 14
ATOM 4517 C C . MET A 1 7 ? -5.326 1.966 0.778 1.00 0.00 6 MET A C 14
ATOM 4518 O O . MET A 1 7 ? -4.125 2.025 0.557 1.00 0.00 6 MET A O 14
ATOM 4532 N N . PHE A 1 8 ? -5.867 1.067 1.632 1.00 0.00 7 PHE A N 14
ATOM 4533 C CA . PHE A 1 8 ? -5.089 0.039 2.364 1.00 0.00 7 PHE A CA 14
ATOM 4534 C C . PHE A 1 8 ? -4.366 -0.944 1.391 1.00 0.00 7 PHE A C 14
ATOM 4535 O O . PHE A 1 8 ? -3.272 -1.406 1.720 1.00 0.00 7 PHE A O 14
ATOM 4552 N N . ASP A 1 9 ? -4.975 -1.265 0.221 1.00 0.00 8 ASP A N 14
ATOM 4553 C CA . ASP A 1 9 ? -4.345 -2.143 -0.812 1.00 0.00 8 ASP A CA 14
ATOM 4554 C C . ASP A 1 9 ? -3.079 -1.430 -1.386 1.00 0.00 8 ASP A C 14
ATOM 4555 O O . ASP A 1 9 ? -2.010 -2.041 -1.458 1.00 0.00 8 ASP A O 14
ATOM 4565 N N . ARG A 1 10 ? -3.235 -0.136 -1.774 1.00 0.00 9 ARG A N 14
ATOM 4566 C CA . ARG A 1 10 ? -2.131 0.715 -2.283 1.00 0.00 9 ARG A CA 14
ATOM 4567 C C . ARG A 1 10 ? -1.073 0.922 -1.179 1.00 0.00 9 ARG A C 14
ATOM 4568 O O . ARG A 1 10 ? 0.072 0.520 -1.374 1.00 0.00 9 ARG A O 14
ATOM 4588 N N . ILE A 1 11 ? -1.456 1.481 -0.016 1.00 0.00 10 ILE A N 14
ATOM 4589 C CA . ILE A 1 11 ? -0.561 1.688 1.171 1.00 0.00 10 ILE A CA 14
ATOM 4590 C C . ILE A 1 11 ? 0.291 0.420 1.523 1.00 0.00 10 ILE A C 14
ATOM 4591 O O . ILE A 1 11 ? 1.488 0.530 1.802 1.00 0.00 10 ILE A O 14
ATOM 4607 N N . GLY A 1 12 ? -0.368 -0.756 1.488 1.00 0.00 11 GLY A N 14
ATOM 4608 C CA . GLY A 1 12 ? 0.267 -2.070 1.721 1.00 0.00 11 GLY A CA 14
A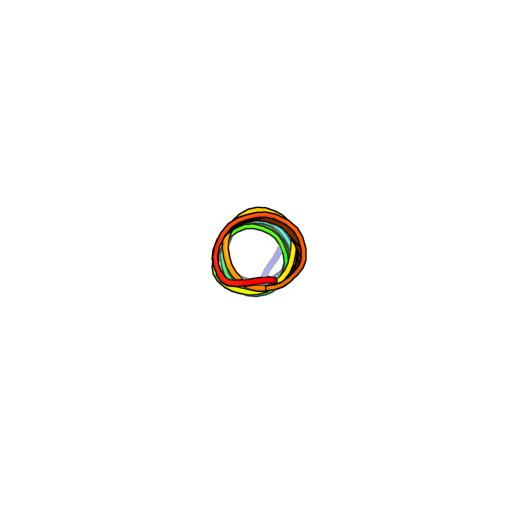TOM 4609 C C . GLY A 1 12 ? 1.432 -2.458 0.770 1.00 0.00 11 GLY A C 14
ATOM 4610 O O . GLY A 1 12 ? 2.220 -3.338 1.115 1.00 0.00 11 GLY A O 14
ATOM 4614 N N . LYS A 1 13 ? 1.455 -1.874 -0.442 1.00 0.00 12 LYS A N 14
ATOM 4615 C CA . LYS A 1 13 ? 2.517 -2.056 -1.460 1.00 0.00 12 LYS A CA 14
ATOM 4616 C C . LYS A 1 13 ? 2.820 -0.713 -2.221 1.00 0.00 12 LYS A C 14
ATOM 4617 O O . LYS A 1 13 ? 2.923 -0.655 -3.449 1.00 0.00 12 LYS A O 14
ATOM 4635 N N . ASP A 1 14 ? 2.998 0.366 -1.432 1.00 0.00 13 ASP A N 14
ATOM 4636 C CA . ASP A 1 14 ? 3.349 1.736 -1.876 1.00 0.00 13 ASP A CA 14
ATOM 4637 C C . ASP A 1 14 ? 4.375 2.156 -0.838 1.00 0.00 13 ASP A C 14
ATOM 4638 O O . ASP A 1 14 ? 5.509 2.432 -1.232 1.00 0.00 13 ASP A O 14
ATOM 4648 N N . VAL A 1 15 ? 3.974 2.309 0.443 1.00 0.00 14 VAL A N 14
ATOM 4649 C CA . VAL A 1 15 ? 4.958 2.629 1.514 1.00 0.00 14 VAL A CA 14
ATOM 4650 C C . VAL A 1 15 ? 5.265 1.346 2.374 1.00 0.00 14 VAL A C 14
ATOM 4651 O O . VAL A 1 15 ? 5.269 1.260 3.604 1.00 0.00 14 VAL A O 14
ATOM 4664 N N . TYR A 1 16 ? 5.574 0.383 1.527 1.00 0.00 15 TYR A N 14
ATOM 4665 C CA . TYR A 1 16 ? 5.995 -0.999 1.757 1.00 0.00 15 TYR A CA 14
ATOM 4666 C C . TYR A 1 16 ? 6.916 -1.258 0.522 1.00 0.00 15 TYR A C 14
ATOM 4667 O O . TYR A 1 16 ? 7.994 -1.819 0.722 1.00 0.00 15 TYR A O 14
ATOM 4685 N N . ASP A 1 17 ? 6.490 -0.937 -0.737 1.00 0.00 16 ASP A N 14
ATOM 4686 C CA . ASP A 1 17 ? 7.348 -1.088 -1.935 1.00 0.00 16 ASP A CA 14
ATOM 4687 C C . ASP A 1 17 ? 8.463 0.004 -1.884 1.00 0.00 16 ASP A C 14
ATOM 4688 O O . ASP A 1 17 ? 9.622 -0.334 -2.140 1.00 0.00 16 ASP A O 14
ATOM 4698 N N . LYS A 1 18 ? 8.131 1.287 -1.577 1.00 0.00 17 LYS A N 14
ATOM 4699 C CA . LYS A 1 18 ? 9.150 2.358 -1.429 1.00 0.00 17 LYS A CA 14
ATOM 4700 C C . LYS A 1 18 ? 9.990 2.162 -0.097 1.00 0.00 17 LYS A C 14
ATOM 4701 O O . LYS A 1 18 ? 11.062 2.758 0.038 1.00 0.00 17 LYS A O 14
ATOM 4719 N N . VAL A 1 19 ? 9.493 1.334 0.865 1.00 0.00 18 VAL A N 14
ATOM 4720 C CA . VAL A 1 19 ? 10.157 0.988 2.148 1.00 0.00 18 VAL A CA 14
ATOM 4721 C C . VAL A 1 19 ? 11.214 -0.122 1.907 1.00 0.00 18 VAL A C 14
ATOM 4722 O O . VAL A 1 19 ? 12.371 0.059 2.299 1.00 0.00 18 VAL A O 14
ATOM 4735 N N . LYS A 1 20 ? 10.823 -1.254 1.289 1.00 0.00 19 LYS A N 14
ATOM 4736 C CA . LYS A 1 20 ? 11.755 -2.361 0.944 1.00 0.00 19 LYS A CA 14
ATOM 4737 C C . LYS A 1 20 ? 12.903 -1.931 -0.050 1.00 0.00 19 LYS A C 14
ATOM 4738 O O . LYS A 1 20 ? 13.934 -2.605 -0.114 1.00 0.00 19 LYS A O 14
ATOM 4756 N N . GLU A 1 21 ? 12.723 -0.810 -0.793 1.00 0.00 20 GLU A N 14
ATOM 4757 C CA . GLU A 1 21 ? 13.708 -0.247 -1.730 1.00 0.00 20 GLU A CA 14
ATOM 4758 C C . GLU A 1 21 ? 14.743 0.643 -1.006 1.00 0.00 20 GLU A C 14
ATOM 4759 O O . GLU A 1 21 ? 15.934 0.337 -0.966 1.00 0.00 20 GLU A O 14
ATOM 4781 N N . GLU A 1 2 ? -13.693 -2.138 -1.154 1.00 0.00 1 GLU A N 15
ATOM 4782 C CA . GLU A 1 2 ? -14.142 -0.728 -1.025 1.00 0.00 1 GLU A CA 15
ATOM 4783 C C . GLU A 1 2 ? -12.966 0.285 -0.833 1.00 0.00 1 GLU A C 15
ATOM 4784 O O . GLU A 1 2 ? -11.799 -0.007 -1.120 1.00 0.00 1 GLU A O 15
ATOM 4797 N N . SER A 1 3 ? -13.295 1.495 -0.341 1.00 0.00 2 SER A N 15
ATOM 4798 C CA . SER A 1 3 ? -12.319 2.589 -0.094 1.00 0.00 2 SER A CA 15
ATOM 4799 C C . SER A 1 3 ? -11.188 2.180 0.856 1.00 0.00 2 SER A C 15
ATOM 4800 O O . SER A 1 3 ? -10.024 2.305 0.488 1.00 0.00 2 SER A O 15
ATOM 4808 N N . ALA A 1 4 ? -11.557 1.674 2.045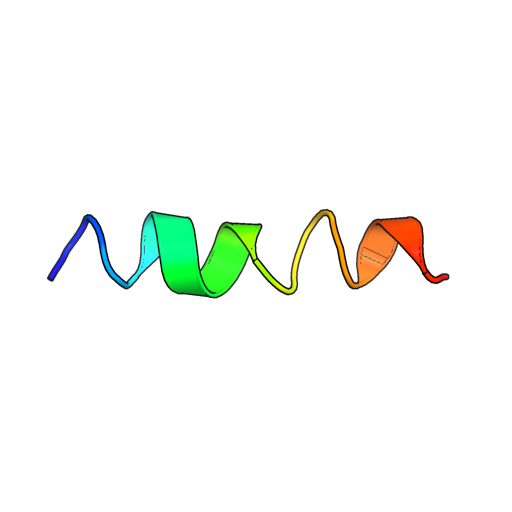 1.00 0.00 3 ALA A N 15
ATOM 4809 C CA . ALA A 1 4 ? -10.570 1.171 3.044 1.00 0.00 3 ALA A CA 15
ATOM 4810 C C . ALA A 1 4 ? -9.951 -0.255 2.799 1.00 0.00 3 ALA A C 15
ATOM 4811 O O . ALA A 1 4 ? -9.434 -0.937 3.688 1.00 0.00 3 ALA A O 15
ATOM 4818 N N . LYS A 1 5 ? -10.054 -0.644 1.536 1.00 0.00 4 LYS A N 15
ATOM 4819 C CA . LYS A 1 5 ? -9.544 -1.870 0.888 1.00 0.00 4 LYS A CA 15
ATOM 4820 C C . LYS A 1 5 ? -8.990 -1.594 -0.576 1.00 0.00 4 LYS A C 15
ATOM 4821 O O . LYS A 1 5 ? -8.787 -2.497 -1.389 1.00 0.00 4 LYS A O 15
ATOM 4839 N N . HIS A 1 6 ? -8.762 -0.301 -0.856 1.00 0.00 5 HIS A N 15
ATOM 4840 C CA . HIS A 1 6 ? -8.196 0.315 -2.071 1.00 0.00 5 HIS A CA 15
ATOM 4841 C C . HIS A 1 6 ? -7.056 1.239 -1.533 1.00 0.00 5 HIS A C 15
ATOM 4842 O O . HIS A 1 6 ? -5.958 1.203 -2.090 1.00 0.00 5 HIS A O 15
ATOM 4856 N N . MET A 1 7 ? -7.306 2.095 -0.502 1.00 0.00 6 MET A N 15
ATOM 4857 C CA . MET A 1 7 ? -6.290 2.953 0.138 1.00 0.00 6 MET A CA 15
ATOM 4858 C C . MET A 1 7 ? -5.364 1.995 0.927 1.00 0.00 6 MET A C 15
ATOM 4859 O O . MET A 1 7 ? -4.166 2.045 0.691 1.00 0.00 6 MET A O 15
ATOM 4873 N N . PHE A 1 8 ? -5.897 1.111 1.795 1.00 0.00 7 PHE A N 15
ATOM 4874 C CA . PHE A 1 8 ? -5.117 0.101 2.550 1.00 0.00 7 PHE A CA 15
ATOM 4875 C C . PHE A 1 8 ? -4.392 -0.909 1.609 1.00 0.00 7 PHE A C 15
ATOM 4876 O O . PHE A 1 8 ? -3.292 -1.353 1.943 1.00 0.00 7 PHE A O 15
ATOM 4893 N N . ASP A 1 9 ? -5.010 -1.268 0.458 1.00 0.00 8 ASP A N 15
ATOM 4894 C CA . ASP A 1 9 ? -4.395 -2.174 -0.559 1.00 0.00 8 ASP A CA 15
ATOM 4895 C C . ASP A 1 9 ? -3.127 -1.489 -1.156 1.00 0.00 8 ASP A C 15
ATOM 4896 O O . ASP A 1 9 ? -2.064 -2.114 -1.209 1.00 0.00 8 ASP A O 15
ATOM 4906 N N . ARG A 1 10 ? -3.269 -0.207 -1.584 1.00 0.00 9 ARG A N 15
ATOM 4907 C CA . ARG A 1 10 ? -2.145 0.600 -2.119 1.00 0.00 9 ARG A CA 15
ATOM 4908 C C . ARG A 1 10 ? -1.107 0.866 -1.006 1.00 0.00 9 ARG A C 15
ATOM 4909 O O . ARG A 1 10 ? 0.041 0.462 -1.176 1.00 0.00 9 ARG A O 15
ATOM 4929 N N . ILE A 1 11 ? -1.497 1.475 0.130 1.00 0.00 10 ILE A N 15
ATOM 4930 C CA . ILE A 1 11 ? -0.607 1.735 1.310 1.00 0.00 10 ILE A CA 15
ATOM 4931 C C . ILE A 1 11 ? 0.258 0.494 1.719 1.00 0.00 10 ILE A C 15
ATOM 4932 O O . ILE A 1 11 ? 1.455 0.629 1.989 1.00 0.00 10 ILE A O 15
ATOM 4948 N N . GLY A 1 12 ? -0.388 -0.688 1.740 1.00 0.00 11 GLY A N 15
ATOM 4949 C CA . GLY A 1 12 ? 0.263 -1.983 2.036 1.00 0.00 11 GLY A CA 15
ATOM 4950 C C . GLY A 1 12 ? 1.429 -2.411 1.104 1.00 0.00 11 GLY A C 15
ATOM 4951 O O . GLY A 1 12 ? 2.223 -3.270 1.488 1.00 0.00 11 GLY A O 15
ATOM 4955 N N . LYS A 1 13 ? 1.445 -1.886 -0.134 1.00 0.00 12 LYS A N 15
ATOM 4956 C CA . LYS A 1 13 ? 2.503 -2.109 -1.147 1.00 0.00 12 LYS A CA 15
ATOM 4957 C C . LYS A 1 13 ? 2.807 -0.799 -1.966 1.00 0.00 12 LYS A C 15
ATOM 4958 O O . LYS A 1 13 ? 2.943 -0.804 -3.193 1.00 0.00 12 LYS A O 15
ATOM 4976 N N . ASP A 1 14 ? 2.950 0.324 -1.232 1.00 0.00 13 ASP A N 15
ATOM 4977 C CA . ASP A 1 14 ? 3.294 1.671 -1.743 1.00 0.00 13 ASP A CA 15
ATOM 4978 C C . ASP A 1 14 ? 4.329 2.131 -0.735 1.00 0.00 13 ASP A C 15
ATOM 4979 O O . ASP A 1 14 ? 5.464 2.352 -1.152 1.00 0.00 13 ASP A O 15
ATOM 4989 N N . VAL A 1 15 ? 3.946 2.367 0.538 1.00 0.00 14 VAL A N 15
ATOM 4990 C CA . VAL A 1 15 ? 4.954 2.732 1.575 1.00 0.00 14 VAL A CA 15
ATOM 4991 C C . VAL A 1 15 ? 5.305 1.500 2.485 1.00 0.00 14 VAL A C 15
ATOM 4992 O O . VAL A 1 15 ? 5.405 1.494 3.714 1.00 0.00 14 VAL A O 15
ATOM 5005 N N . TYR A 1 16 ? 5.555 0.483 1.681 1.00 0.00 15 TYR A N 15
ATOM 5006 C CA . TYR A 1 16 ? 5.984 -0.882 1.982 1.00 0.00 15 TYR A CA 15
ATOM 5007 C C . TYR A 1 16 ? 6.920 -1.214 0.787 1.00 0.00 15 TYR A C 15
ATOM 5008 O O . TYR A 1 16 ? 8.001 -1.755 1.029 1.00 0.00 15 TYR A O 15
ATOM 5026 N N . ASP A 1 17 ? 6.502 -0.978 -0.487 1.00 0.00 16 ASP A N 15
ATOM 5027 C CA . ASP A 1 17 ? 7.384 -1.205 -1.649 1.00 0.00 16 ASP A CA 15
ATOM 5028 C C . ASP A 1 17 ? 8.429 -0.057 -1.751 1.00 0.00 16 ASP A C 15
ATOM 5029 O O . ASP A 1 17 ? 9.572 -0.354 -2.106 1.00 0.00 16 ASP A O 15
ATOM 5039 N N . LYS A 1 18 ? 8.077 1.221 -1.457 1.00 0.00 17 LYS A N 15
ATOM 5040 C CA . LYS A 1 18 ? 9.053 2.335 -1.465 1.00 0.00 17 LYS A CA 15
ATOM 5041 C C . LYS A 1 18 ? 10.064 2.202 -0.263 1.00 0.00 17 LYS A C 15
ATOM 5042 O O . LYS A 1 18 ? 11.164 2.753 -0.363 1.00 0.00 17 LYS A O 15
ATOM 5060 N N . VAL A 1 19 ? 9.712 1.487 0.847 1.00 0.00 18 VAL A N 15
ATOM 5061 C CA . VAL A 1 19 ? 10.595 1.254 2.008 1.00 0.00 18 VAL A CA 15
ATOM 5062 C C . VAL A 1 19 ? 11.571 0.083 1.739 1.00 0.00 18 VAL A C 15
ATOM 5063 O O . VAL A 1 19 ? 12.785 0.243 1.897 1.00 0.00 18 VAL A O 15
ATOM 5076 N N . LYS A 1 20 ? 11.019 -1.080 1.338 1.00 0.00 19 LYS A N 15
ATOM 5077 C CA . LYS A 1 20 ? 11.818 -2.284 0.978 1.00 0.00 19 LYS A CA 15
ATOM 5078 C C . LYS A 1 20 ? 12.807 -2.050 -0.232 1.00 0.00 19 LYS A C 15
ATOM 5079 O O . LYS A 1 20 ? 13.751 -2.826 -0.404 1.00 0.00 19 LYS A O 15
ATOM 5097 N N . GLU A 1 21 ? 12.588 -0.983 -1.039 1.00 0.00 20 GLU A N 15
ATOM 5098 C CA . GLU A 1 21 ? 13.435 -0.589 -2.177 1.00 0.00 20 GLU A CA 15
ATOM 5099 C C . GLU A 1 21 ? 14.605 0.316 -1.729 1.00 0.00 20 GLU A C 15
ATOM 5100 O O . GLU A 1 21 ? 15.774 -0.058 -1.817 1.00 0.00 20 GLU A O 15
ATOM 5122 N N . GLU A 1 2 ? -14.155 -1.821 -1.040 1.00 0.00 1 GLU A N 16
ATOM 5123 C CA . GLU A 1 2 ? -14.146 -0.395 -1.452 1.00 0.00 1 GLU A CA 16
ATOM 5124 C C . GLU A 1 2 ? -12.858 0.417 -1.110 1.00 0.00 1 GLU A C 16
ATOM 5125 O O . GLU A 1 2 ? -11.731 -0.065 -1.253 1.00 0.00 1 GLU A O 16
ATOM 5138 N N . SER A 1 3 ? -13.080 1.651 -0.643 1.00 0.00 2 SER A N 16
ATOM 5139 C CA . SER A 1 3 ? -12.033 2.610 -0.203 1.00 0.00 2 SER A CA 16
ATOM 5140 C C . SER A 1 3 ? -11.019 2.042 0.809 1.00 0.00 2 SER A C 16
ATOM 5141 O O . SER A 1 3 ? -9.821 2.287 0.682 1.00 0.00 2 SER A O 16
ATOM 5149 N N . ALA A 1 4 ? -11.535 1.301 1.806 1.00 0.00 3 ALA A N 16
ATOM 5150 C CA . ALA A 1 4 ? -10.679 0.632 2.826 1.00 0.00 3 ALA A CA 16
ATOM 5151 C C . ALA A 1 4 ? -9.968 -0.715 2.454 1.00 0.00 3 ALA A C 16
ATOM 5152 O O . ALA A 1 4 ? -9.433 -1.452 3.286 1.00 0.00 3 ALA A O 16
ATOM 5159 N N . LYS A 1 5 ? -9.991 -0.962 1.155 1.00 0.00 4 LYS A N 16
ATOM 5160 C CA . LYS A 1 5 ? -9.374 -2.084 0.416 1.00 0.00 4 LYS A CA 16
ATOM 5161 C C . LYS A 1 5 ? -8.856 -1.644 -1.016 1.00 0.00 4 LYS A C 16
ATOM 5162 O O . LYS A 1 5 ? -8.651 -2.457 -1.919 1.00 0.00 4 LYS A O 16
ATOM 5180 N N . HIS A 1 6 ? -8.667 -0.326 -1.172 1.00 0.00 5 HIS A N 16
ATOM 5181 C CA . HIS A 1 6 ? -8.138 0.397 -2.348 1.00 0.00 5 HIS A CA 16
ATOM 5182 C C . HIS A 1 6 ? -7.008 1.307 -1.782 1.00 0.00 5 HIS A C 16
ATOM 5183 O O . HIS A 1 6 ? -5.920 1.330 -2.364 1.00 0.00 5 HIS A O 16
ATOM 5197 N N . MET A 1 7 ? -7.251 2.082 -0.690 1.00 0.00 6 MET A N 16
ATOM 5198 C CA . MET A 1 7 ? -6.241 2.925 -0.018 1.00 0.00 6 MET A CA 16
ATOM 5199 C C . MET A 1 7 ? -5.332 1.933 0.741 1.00 0.00 6 MET A C 16
ATOM 5200 O O . MET A 1 7 ? -4.130 1.997 0.528 1.00 0.00 6 MET A O 16
ATOM 5214 N N . PHE A 1 8 ? -5.878 1.017 1.574 1.00 0.00 7 PHE A N 16
ATOM 5215 C CA . PHE A 1 8 ? -5.101 -0.024 2.288 1.00 0.00 7 PHE A CA 16
ATOM 5216 C C . PHE A 1 8 ? -4.366 -0.985 1.302 1.00 0.00 7 PHE A C 16
ATOM 5217 O O . PHE A 1 8 ? -3.275 -1.454 1.632 1.00 0.00 7 PHE A O 16
ATOM 5234 N N . ASP A 1 9 ? -4.963 -1.277 0.119 1.00 0.00 8 ASP A N 16
ATOM 5235 C CA . ASP A 1 9 ? -4.324 -2.131 -0.929 1.00 0.00 8 ASP A CA 16
ATOM 5236 C C . ASP A 1 9 ? -3.055 -1.406 -1.477 1.00 0.00 8 ASP A C 16
ATOM 5237 O O . ASP A 1 9 ? -1.985 -2.017 -1.552 1.00 0.00 8 ASP A O 16
ATOM 5247 N N . ARG A 1 10 ? -3.205 -0.104 -1.840 1.00 0.00 9 ARG A N 16
ATOM 5248 C CA . ARG A 1 10 ? -2.088 0.746 -2.321 1.00 0.00 9 ARG A CA 16
ATOM 5249 C C . ARG A 1 10 ? -1.047 0.938 -1.195 1.00 0.00 9 ARG A C 16
ATOM 5250 O O . ARG A 1 10 ? 0.104 0.543 -1.380 1.00 0.00 9 ARG A O 16
ATOM 5270 N N . ILE A 1 11 ? -1.448 1.475 -0.028 1.00 0.00 10 ILE A N 16
ATOM 5271 C CA . ILE A 1 11 ? -0.570 1.662 1.174 1.00 0.00 10 ILE A CA 16
ATOM 5272 C C . ILE A 1 11 ? 0.281 0.392 1.519 1.00 0.00 10 ILE A C 16
ATOM 5273 O O . ILE A 1 11 ? 1.474 0.502 1.815 1.00 0.00 10 ILE A O 16
ATOM 5289 N N . GLY A 1 12 ? -0.372 -0.785 1.457 1.00 0.00 11 GLY A N 16
ATOM 5290 C CA . GLY A 1 12 ? 0.264 -2.101 1.680 1.00 0.00 11 GLY A CA 16
ATOM 5291 C C . GLY A 1 12 ? 1.448 -2.466 0.744 1.00 0.00 11 GLY A C 16
ATOM 5292 O O . GLY A 1 12 ? 2.243 -3.339 1.095 1.00 0.00 11 GLY A O 16
ATOM 5296 N N . LYS A 1 13 ? 1.481 -1.872 -0.464 1.00 0.00 12 LYS A N 16
ATOM 5297 C CA . LYS A 1 13 ? 2.561 -2.034 -1.466 1.00 0.00 12 LYS A CA 16
ATOM 5298 C C . LYS A 1 13 ? 2.870 -0.680 -2.206 1.00 0.00 12 LYS A C 16
ATOM 5299 O O . LYS A 1 13 ? 2.996 -0.608 -3.432 1.00 0.00 12 LYS A O 16
ATOM 5317 N N . ASP A 1 14 ? 3.027 0.389 -1.400 1.00 0.00 13 ASP A N 16
ATOM 5318 C CA . ASP A 1 14 ? 3.378 1.768 -1.814 1.00 0.00 13 ASP A CA 16
ATOM 5319 C C . ASP A 1 14 ? 4.391 2.164 -0.754 1.00 0.00 13 ASP A C 16
ATOM 5320 O O . ASP A 1 14 ? 5.527 2.446 -1.131 1.00 0.00 13 ASP A O 16
ATOM 5330 N N . VAL A 1 15 ? 3.980 2.289 0.527 1.00 0.00 14 VAL A N 16
ATOM 5331 C CA . VAL A 1 15 ? 4.955 2.585 1.613 1.00 0.00 14 VAL A CA 16
ATOM 5332 C C . VAL A 1 15 ? 5.277 1.281 2.437 1.00 0.00 14 VAL A C 16
ATOM 5333 O O . VAL A 1 15 ? 5.285 1.161 3.664 1.00 0.00 14 VAL A O 16
ATOM 5346 N N . TYR A 1 16 ? 5.595 0.346 1.562 1.00 0.00 15 TYR A N 16
ATOM 5347 C CA . TYR A 1 16 ? 6.033 -1.038 1.750 1.00 0.00 15 TYR A CA 16
ATOM 5348 C C . TYR A 1 16 ? 6.958 -1.238 0.505 1.00 0.00 15 TYR A C 16
ATOM 5349 O O . TYR A 1 16 ? 8.042 -1.791 0.687 1.00 0.00 15 TYR A O 16
ATOM 5367 N N . ASP A 1 17 ? 6.532 -0.884 -0.746 1.00 0.00 16 ASP A N 16
ATOM 5368 C CA . ASP A 1 17 ? 7.399 -0.982 -1.947 1.00 0.00 16 ASP A CA 16
ATOM 5369 C C . ASP A 1 17 ? 8.505 0.117 -1.856 1.00 0.00 16 ASP A C 16
ATOM 5370 O O . ASP A 1 17 ? 9.667 -0.195 -2.128 1.00 0.00 16 ASP A O 16
ATOM 5380 N N . LYS A 1 18 ? 8.157 1.379 -1.495 1.00 0.00 17 LYS A N 16
ATOM 5381 C CA . LYS A 1 18 ? 9.152 2.465 -1.305 1.00 0.00 17 LYS A CA 16
ATOM 5382 C C . LYS A 1 18 ? 10.008 2.226 0.011 1.00 0.00 17 LYS A C 16
ATOM 5383 O O . LYS A 1 18 ? 11.077 2.823 0.160 1.00 0.00 17 LYS A O 16
ATOM 5401 N N . VAL A 1 19 ? 9.522 1.357 0.942 1.00 0.00 18 VAL A N 16
ATOM 5402 C CA . VAL A 1 19 ? 10.193 0.964 2.208 1.00 0.00 18 VAL A CA 16
ATOM 5403 C C . VAL A 1 19 ? 11.242 -0.147 1.938 1.00 0.00 18 VAL A C 16
ATOM 5404 O O . VAL A 1 19 ? 12.405 0.017 2.320 1.00 0.00 18 VAL A O 16
ATOM 5417 N N . LYS A 1 20 ? 10.837 -1.264 1.304 1.00 0.00 19 LYS A N 16
ATOM 5418 C CA . LYS A 1 20 ? 11.750 -2.374 0.931 1.00 0.00 19 LYS A CA 16
ATOM 5419 C C . LYS A 1 20 ? 12.862 -1.971 -0.116 1.00 0.00 19 LYS A C 16
ATOM 5420 O O . LYS A 1 20 ? 13.828 -2.718 -0.293 1.00 0.00 19 LYS A O 16
ATOM 5438 N N . GLU A 1 21 ? 12.724 -0.799 -0.784 1.00 0.00 20 GLU A N 16
ATOM 5439 C CA . GLU A 1 21 ? 13.686 -0.253 -1.756 1.00 0.00 20 GLU A CA 16
ATOM 5440 C C . GLU A 1 21 ? 14.773 0.600 -1.064 1.00 0.00 20 GLU A C 16
ATOM 5441 O O . GLU A 1 21 ? 15.955 0.255 -1.065 1.00 0.00 20 GLU A O 16
ATOM 5463 N N . GLU A 1 2 ? -13.924 -2.064 -0.850 1.00 0.00 1 GLU A N 17
ATOM 5464 C CA . GLU A 1 2 ? -14.165 -0.613 -1.084 1.00 0.00 1 GLU A CA 17
ATOM 5465 C C . GLU A 1 2 ? -12.910 0.287 -0.814 1.00 0.00 1 GLU A C 17
ATOM 5466 O O . GLU A 1 2 ? -11.757 -0.135 -0.958 1.00 0.00 1 GLU A O 17
ATOM 5479 N N . SER A 1 3 ? -13.167 1.551 -0.433 1.00 0.00 2 SER A N 17
ATOM 5480 C CA . SER A 1 3 ? -12.138 2.571 -0.082 1.00 0.00 2 SER A CA 17
ATOM 5481 C C . SER A 1 3 ? -11.085 2.104 0.943 1.00 0.00 2 SER A C 17
ATOM 5482 O O . SER A 1 3 ? -9.895 2.356 0.760 1.00 0.00 2 SER A O 17
ATOM 5490 N N . ALA A 1 4 ? -11.558 1.440 2.014 1.00 0.00 3 ALA A N 17
ATOM 5491 C CA . ALA A 1 4 ? -10.662 0.868 3.060 1.00 0.00 3 ALA A CA 17
ATOM 5492 C C . ALA A 1 4 ? -9.937 -0.492 2.762 1.00 0.00 3 ALA A C 17
ATOM 5493 O O . ALA A 1 4 ? -9.382 -1.171 3.630 1.00 0.00 3 ALA A O 17
ATOM 5500 N N . LYS A 1 5 ? -9.978 -0.821 1.480 1.00 0.00 4 LYS A N 17
ATOM 5501 C CA . LYS A 1 5 ? -9.362 -1.975 0.795 1.00 0.00 4 LYS A CA 17
ATOM 5502 C C . LYS A 1 5 ? -8.901 -1.612 -0.680 1.00 0.00 4 LYS A C 17
ATOM 5503 O O . LYS A 1 5 ? -8.754 -2.459 -1.563 1.00 0.00 4 LYS A O 17
ATOM 5521 N N . HIS A 1 6 ? -8.685 -0.306 -0.891 1.00 0.00 5 HIS A N 17
ATOM 5522 C CA . HIS A 1 6 ? -8.194 0.370 -2.110 1.00 0.00 5 HIS A CA 17
ATOM 5523 C C . HIS A 1 6 ? -7.057 1.313 -1.618 1.00 0.00 5 HIS A C 17
ATOM 5524 O O . HIS A 1 6 ? -5.982 1.312 -2.221 1.00 0.00 5 HIS A O 17
ATOM 5538 N N . MET A 1 7 ? -7.290 2.143 -0.567 1.00 0.00 6 MET A N 17
ATOM 5539 C CA . MET A 1 7 ? -6.278 3.029 0.044 1.00 0.00 6 MET A CA 17
ATOM 5540 C C . MET A 1 7 ? -5.355 2.083 0.845 1.00 0.00 6 MET A C 17
ATOM 5541 O O . MET A 1 7 ? -4.156 2.137 0.613 1.00 0.00 6 MET A O 17
ATOM 5555 N N . PHE A 1 8 ? -5.887 1.214 1.737 1.00 0.00 7 PHE A N 17
ATOM 5556 C CA . PHE A 1 8 ? -5.099 0.216 2.498 1.00 0.00 7 PHE A CA 17
ATOM 5557 C C . PHE A 1 8 ? -4.383 -0.802 1.558 1.00 0.00 7 PHE A C 17
ATOM 5558 O O . PHE A 1 8 ? -3.285 -1.250 1.894 1.00 0.00 7 PHE A O 17
ATOM 5575 N N . ASP A 1 9 ? -5.002 -1.166 0.406 1.00 0.00 8 ASP A N 17
ATOM 5576 C CA . ASP A 1 9 ? -4.380 -2.081 -0.601 1.00 0.00 8 ASP A CA 17
ATOM 5577 C C . ASP A 1 9 ? -3.117 -1.389 -1.206 1.00 0.00 8 ASP A C 17
ATOM 5578 O O . ASP A 1 9 ? -2.049 -2.004 -1.261 1.00 0.00 8 ASP A O 17
ATOM 5588 N N . ARG A 1 10 ? -3.273 -0.109 -1.640 1.00 0.00 9 ARG A N 17
ATOM 5589 C CA . ARG A 1 10 ? -2.167 0.719 -2.183 1.00 0.00 9 ARG A CA 17
ATOM 5590 C C . ARG A 1 10 ? -1.104 0.965 -1.092 1.00 0.00 9 ARG A C 17
ATOM 5591 O O . ARG A 1 10 ? 0.040 0.553 -1.275 1.00 0.00 9 ARG A O 17
ATOM 5611 N N . ILE A 1 11 ? -1.483 1.573 0.048 1.00 0.00 10 ILE A N 17
ATOM 5612 C CA . ILE A 1 11 ? -0.584 1.825 1.224 1.00 0.00 10 ILE A CA 17
ATOM 5613 C C . ILE A 1 11 ? 0.273 0.576 1.623 1.00 0.00 10 ILE A C 17
ATOM 5614 O O . ILE A 1 11 ? 1.471 0.700 1.891 1.00 0.00 10 ILE A O 17
ATOM 5630 N N . GLY A 1 12 ? -0.382 -0.601 1.637 1.00 0.00 11 GLY A N 17
ATOM 5631 C CA . GLY A 1 12 ? 0.256 -1.903 1.921 1.00 0.00 11 GLY A CA 17
ATOM 5632 C C . GLY A 1 12 ? 1.420 -2.322 0.984 1.00 0.00 11 GLY A C 17
ATOM 5633 O O . GLY A 1 12 ? 2.228 -3.162 1.380 1.00 0.00 11 GLY A O 17
ATOM 5637 N N . LYS A 1 13 ? 1.419 -1.818 -0.266 1.00 0.00 12 LYS A N 17
ATOM 5638 C CA . LYS A 1 13 ? 2.477 -2.041 -1.282 1.00 0.00 12 LYS A CA 17
ATOM 5639 C C . LYS A 1 13 ? 2.807 -0.723 -2.076 1.00 0.00 12 LYS A C 17
ATOM 5640 O O . LYS A 1 13 ? 2.965 -0.715 -3.301 1.00 0.00 12 LYS A O 17
ATOM 5658 N N . ASP A 1 14 ? 2.956 0.392 -1.332 1.00 0.00 13 ASP A N 17
ATOM 5659 C CA . ASP A 1 14 ? 3.322 1.739 -1.832 1.00 0.00 13 ASP A CA 17
ATOM 5660 C C . ASP A 1 14 ? 4.373 2.184 -0.831 1.00 0.00 13 ASP A C 17
ATOM 5661 O O . ASP A 1 14 ? 5.501 2.434 -1.256 1.00 0.00 13 ASP A O 17
ATOM 5671 N N . VAL A 1 15 ? 3.998 2.384 0.451 1.00 0.00 14 VAL A N 17
ATOM 5672 C CA . VAL A 1 15 ? 5.007 2.729 1.491 1.00 0.00 14 VAL A CA 17
ATOM 5673 C C . VAL A 1 15 ? 5.331 1.472 2.383 1.00 0.00 14 VAL A C 17
ATOM 5674 O O . VAL A 1 15 ? 5.371 1.426 3.614 1.00 0.00 14 VAL A O 17
ATOM 5687 N N . TYR A 1 16 ? 5.608 0.480 1.558 1.00 0.00 15 TYR A N 17
ATOM 5688 C CA . TYR A 1 16 ? 6.029 -0.896 1.820 1.00 0.00 15 TYR A CA 17
ATOM 5689 C C . TYR A 1 16 ? 6.914 -1.189 0.566 1.00 0.00 15 TYR A C 17
ATOM 5690 O O . TYR A 1 16 ? 7.993 -1.749 0.753 1.00 0.00 15 TYR A O 17
ATOM 5708 N N . ASP A 1 17 ? 6.459 -0.905 -0.693 1.00 0.00 16 ASP A N 17
ATOM 5709 C CA . ASP A 1 17 ? 7.288 -1.094 -1.907 1.00 0.00 16 ASP A CA 17
ATOM 5710 C C . ASP A 1 17 ? 8.418 -0.018 -1.908 1.00 0.00 16 ASP A C 17
ATOM 5711 O O . ASP A 1 17 ? 9.567 -0.382 -2.177 1.00 0.00 16 ASP A O 17
ATOM 5721 N N . LYS A 1 18 ? 8.114 1.278 -1.632 1.00 0.00 17 LYS A N 17
ATOM 5722 C CA . LYS A 1 18 ? 9.156 2.331 -1.537 1.00 0.00 17 LYS A CA 17
ATOM 5723 C C . LYS A 1 18 ? 10.025 2.164 -0.220 1.00 0.00 17 LYS A C 17
ATOM 5724 O O . LYS A 1 18 ? 11.108 2.748 -0.127 1.00 0.00 17 LYS A O 17
ATOM 5742 N N . VAL A 1 19 ? 9.541 1.367 0.774 1.00 0.00 18 VAL A N 17
ATOM 5743 C CA . VAL A 1 19 ? 10.228 1.048 2.051 1.00 0.00 18 VAL A CA 17
ATOM 5744 C C . VAL A 1 19 ? 11.247 -0.103 1.839 1.00 0.00 18 VAL A C 17
ATOM 5745 O O . VAL A 1 19 ? 12.420 0.057 2.194 1.00 0.00 18 VAL A O 17
ATOM 5758 N N . LYS A 1 20 ? 10.806 -1.248 1.285 1.00 0.00 19 LYS A N 17
ATOM 5759 C CA . LYS A 1 20 ? 11.687 -2.403 0.972 1.00 0.00 19 LYS A CA 17
ATOM 5760 C C . LYS A 1 20 ? 12.789 -2.097 -0.117 1.00 0.00 19 LYS A C 17
ATOM 5761 O O . LYS A 1 20 ? 13.731 -2.881 -0.263 1.00 0.00 19 LYS A O 17
ATOM 5779 N N . GLU A 1 21 ? 12.672 -0.965 -0.854 1.00 0.00 20 GLU A N 17
ATOM 5780 C CA . GLU A 1 21 ? 13.632 -0.510 -1.873 1.00 0.00 20 GLU A CA 17
ATOM 5781 C C . GLU A 1 21 ? 14.784 0.313 -1.254 1.00 0.00 20 GLU A C 17
ATOM 5782 O O . GLU A 1 21 ? 15.948 -0.087 -1.291 1.00 0.00 20 GLU A O 17
ATOM 5804 N N . GLU A 1 2 ? -13.885 -2.100 -0.969 1.00 0.00 1 GLU A N 18
ATOM 5805 C CA . GLU A 1 2 ? -14.174 -0.657 -1.183 1.00 0.00 1 GLU A CA 18
ATOM 5806 C C . GLU A 1 2 ? -12.941 0.271 -0.893 1.00 0.00 1 GLU A C 18
ATOM 5807 O O . GLU A 1 2 ? -11.780 -0.128 -1.044 1.00 0.00 1 GLU A O 18
ATOM 5820 N N . SER A 1 3 ? -13.209 1.528 -0.486 1.00 0.00 2 SER A N 18
ATOM 5821 C CA . SER A 1 3 ? -12.183 2.547 -0.120 1.00 0.00 2 SER A CA 18
ATOM 5822 C C . SER A 1 3 ? -11.137 2.071 0.907 1.00 0.00 2 SER A C 18
ATOM 5823 O O . SER A 1 3 ? -9.944 2.314 0.727 1.00 0.00 2 SER A O 18
ATOM 5831 N N . ALA A 1 4 ? -11.615 1.407 1.974 1.00 0.00 3 ALA A N 18
ATOM 5832 C CA . ALA A 1 4 ? -10.726 0.828 3.021 1.00 0.00 3 ALA A CA 18
ATOM 5833 C C . ALA A 1 4 ? -9.984 -0.520 2.714 1.00 0.00 3 ALA A C 18
ATOM 5834 O O . ALA A 1 4 ? -9.409 -1.185 3.580 1.00 0.00 3 ALA A O 18
ATOM 5841 N N . LYS A 1 5 ? -10.043 -0.858 1.436 1.00 0.00 4 LYS A N 18
ATOM 5842 C CA . LYS A 1 5 ? -9.419 -2.005 0.746 1.00 0.00 4 LYS A CA 18
ATOM 5843 C C . LYS A 1 5 ? -8.909 -1.621 -0.708 1.00 0.00 4 LYS A C 18
ATOM 5844 O O . LYS A 1 5 ? -8.703 -2.468 -1.580 1.00 0.00 4 LYS A O 18
ATOM 5862 N N . HIS A 1 6 ? -8.714 -0.310 -0.916 1.00 0.00 5 HIS A N 18
ATOM 5863 C CA . HIS A 1 6 ? -8.190 0.369 -2.121 1.00 0.00 5 HIS A CA 18
ATOM 5864 C C . HIS A 1 6 ? -7.062 1.300 -1.594 1.00 0.00 5 HIS A C 18
ATOM 5865 O O . HIS A 1 6 ? -5.966 1.277 -2.157 1.00 0.00 5 HIS A O 18
ATOM 5879 N N . MET A 1 7 ? -7.317 2.141 -0.556 1.00 0.00 6 MET A N 18
ATOM 5880 C CA . MET A 1 7 ? -6.313 3.017 0.080 1.00 0.00 6 MET A CA 18
ATOM 5881 C C . MET A 1 7 ? -5.392 2.069 0.880 1.00 0.00 6 MET A C 18
ATOM 5882 O O . MET A 1 7 ? -4.190 2.138 0.667 1.00 0.00 6 MET A O 18
ATOM 5896 N N . PHE A 1 8 ? -5.929 1.182 1.749 1.00 0.00 7 PHE A N 18
ATOM 5897 C CA . PHE A 1 8 ? -5.144 0.179 2.508 1.00 0.00 7 PHE A CA 18
ATOM 5898 C C . PHE A 1 8 ? -4.403 -0.818 1.565 1.00 0.00 7 PHE A C 18
ATOM 5899 O O . PHE A 1 8 ? -3.308 -1.261 1.912 1.00 0.00 7 PHE A O 18
ATOM 5916 N N . ASP A 1 9 ? -5.002 -1.168 0.398 1.00 0.00 8 ASP A N 18
ATOM 5917 C CA . ASP A 1 9 ? -4.357 -2.063 -0.612 1.00 0.00 8 ASP A CA 18
ATOM 5918 C C . ASP A 1 9 ? -3.096 -1.348 -1.192 1.00 0.00 8 ASP A C 18
ATOM 5919 O O . ASP A 1 9 ? -2.017 -1.945 -1.231 1.00 0.00 8 ASP A O 18
ATOM 5929 N N . ARG A 1 10 ? -3.265 -0.068 -1.620 1.00 0.00 9 ARG A N 18
ATOM 5930 C CA . ARG A 1 10 ? -2.165 0.783 -2.142 1.00 0.00 9 ARG A CA 18
ATOM 5931 C C . ARG A 1 10 ? -1.114 1.030 -1.041 1.00 0.00 9 ARG A C 18
ATOM 5932 O O . ARG A 1 10 ? 0.041 0.653 -1.230 1.00 0.00 9 ARG A O 18
ATOM 5952 N N . ILE A 1 11 ? -1.513 1.600 0.112 1.00 0.00 10 ILE A N 18
ATOM 5953 C CA . ILE A 1 11 ? -0.626 1.845 1.297 1.00 0.00 10 ILE A CA 18
ATOM 5954 C C . ILE A 1 11 ? 0.238 0.594 1.679 1.00 0.00 10 ILE A C 18
ATOM 5955 O O . ILE A 1 11 ? 1.434 0.722 1.953 1.00 0.00 10 ILE A O 18
ATOM 5971 N N . GLY A 1 12 ? -0.409 -0.588 1.671 1.00 0.00 11 GLY A N 18
ATOM 5972 C CA . GLY A 1 12 ? 0.239 -1.890 1.936 1.00 0.00 11 GLY A CA 18
ATOM 5973 C C . GLY A 1 12 ? 1.394 -2.312 0.987 1.00 0.00 11 GLY A C 18
ATOM 5974 O O . GLY A 1 12 ? 2.157 -3.215 1.330 1.00 0.00 11 GLY A O 18
ATOM 5978 N N . LYS A 1 13 ? 1.434 -1.726 -0.222 1.00 0.00 12 LYS A N 18
ATOM 5979 C CA . LYS A 1 13 ? 2.487 -1.933 -1.247 1.00 0.00 12 LYS A CA 18
ATOM 5980 C C . LYS A 1 13 ? 2.866 -0.612 -2.011 1.00 0.00 12 LYS A C 18
ATOM 5981 O O . LYS A 1 13 ? 3.126 -0.610 -3.217 1.00 0.00 12 LYS A O 18
ATOM 5999 N N . ASP A 1 14 ? 2.950 0.502 -1.255 1.00 0.00 13 ASP A N 18
ATOM 6000 C CA . ASP A 1 14 ? 3.342 1.852 -1.725 1.00 0.00 13 ASP A CA 18
ATOM 6001 C C . ASP A 1 14 ? 4.383 2.269 -0.703 1.00 0.00 13 ASP A C 18
ATOM 6002 O O . ASP A 1 14 ? 5.519 2.509 -1.113 1.00 0.00 13 ASP A O 18
ATOM 6012 N N . VAL A 1 15 ? 3.997 2.459 0.578 1.00 0.00 14 VAL A N 18
ATOM 6013 C CA . VAL A 1 15 ? 5.001 2.778 1.633 1.00 0.00 14 VAL A CA 18
ATOM 6014 C C . VAL A 1 15 ? 5.322 1.515 2.514 1.00 0.00 14 VAL A C 18
ATOM 6015 O O . VAL A 1 15 ? 5.424 1.479 3.742 1.00 0.00 14 VAL A O 18
ATOM 6028 N N . TYR A 1 16 ? 5.542 0.509 1.687 1.00 0.00 15 TYR A N 18
ATOM 6029 C CA . TYR A 1 16 ? 5.935 -0.874 1.955 1.00 0.00 15 TYR A CA 18
ATOM 6030 C C . TYR A 1 16 ? 6.870 -1.190 0.755 1.00 0.00 15 TYR A C 18
ATOM 6031 O O . TYR A 1 16 ? 7.936 -1.765 0.988 1.00 0.00 15 TYR A O 18
ATOM 6049 N N . ASP A 1 17 ? 6.469 -0.906 -0.515 1.00 0.00 16 ASP A N 18
ATOM 6050 C CA . ASP A 1 17 ? 7.354 -1.118 -1.676 1.00 0.00 16 ASP A CA 18
ATOM 6051 C C . ASP A 1 17 ? 8.434 0.001 -1.723 1.00 0.00 16 ASP A C 18
ATOM 6052 O O . ASP A 1 17 ? 9.571 -0.319 -2.079 1.00 0.00 16 ASP A O 18
ATOM 6062 N N . LYS A 1 18 ? 8.119 1.278 -1.383 1.00 0.00 17 LYS A N 18
ATOM 6063 C CA . LYS A 1 18 ? 9.130 2.360 -1.338 1.00 0.00 17 LYS A CA 18
ATOM 6064 C C . LYS A 1 18 ? 10.142 2.120 -0.155 1.00 0.00 17 LYS A C 18
ATOM 6065 O O . LYS A 1 18 ? 11.290 2.561 -0.267 1.00 0.00 17 LYS A O 18
ATOM 6083 N N . VAL A 1 19 ? 9.743 1.418 0.946 1.00 0.00 18 VAL A N 18
ATOM 6084 C CA . VAL A 1 19 ? 10.619 1.092 2.090 1.00 0.00 18 VAL A CA 18
ATOM 6085 C C . VAL A 1 19 ? 11.554 -0.100 1.772 1.00 0.00 18 VAL A C 18
ATOM 6086 O O . VAL A 1 19 ? 12.773 0.008 1.941 1.00 0.00 18 VAL A O 18
ATOM 6099 N N . LYS A 1 20 ? 10.961 -1.221 1.317 1.00 0.00 19 LYS A N 18
ATOM 6100 C CA . LYS A 1 20 ? 11.713 -2.438 0.904 1.00 0.00 19 LYS A CA 18
ATOM 6101 C C . LYS A 1 20 ? 12.728 -2.175 -0.276 1.00 0.00 19 LYS A C 18
ATOM 6102 O O . LYS A 1 20 ? 13.679 -2.944 -0.442 1.00 0.00 19 LYS A O 18
ATOM 6120 N N . GLU A 1 21 ? 12.530 -1.085 -1.057 1.00 0.00 20 GLU A N 18
ATOM 6121 C CA . GLU A 1 21 ? 13.403 -0.665 -2.166 1.00 0.00 20 GLU A CA 18
ATOM 6122 C C . GLU A 1 21 ? 14.600 0.175 -1.665 1.00 0.00 20 GLU A C 18
ATOM 6123 O O . GLU A 1 21 ? 15.757 -0.234 -1.765 1.00 0.00 20 GLU A O 18
ATOM 6145 N N . GLU A 1 2 ? -14.064 -1.891 -0.957 1.00 0.00 1 GLU A N 19
ATOM 6146 C CA . GLU A 1 2 ? -14.159 -0.460 -1.345 1.00 0.00 1 GLU A CA 19
ATOM 6147 C C . GLU A 1 2 ? -12.892 0.377 -0.967 1.00 0.00 1 GLU A C 19
ATOM 6148 O O . GLU A 1 2 ? -11.748 -0.076 -1.081 1.00 0.00 1 GLU A O 19
ATOM 6161 N N . SER A 1 3 ? -13.135 1.620 -0.524 1.00 0.00 2 SER A N 19
ATOM 6162 C CA . SER A 1 3 ? -12.104 2.608 -0.107 1.00 0.00 2 SER A CA 19
ATOM 6163 C C . SER A 1 3 ? -11.079 2.096 0.919 1.00 0.00 2 SER A C 19
ATOM 6164 O O . SER A 1 3 ? -9.881 2.331 0.763 1.00 0.00 2 SER A O 19
ATOM 6172 N N . ALA A 1 4 ? -11.580 1.413 1.961 1.00 0.00 3 ALA A N 19
ATOM 6173 C CA . ALA A 1 4 ? -10.711 0.799 3.006 1.00 0.00 3 ALA A CA 19
ATOM 6174 C C . ALA A 1 4 ? -9.993 -0.559 2.691 1.00 0.00 3 ALA A C 19
ATOM 6175 O O . ALA A 1 4 ? -9.453 -1.257 3.553 1.00 0.00 3 ALA A O 19
ATOM 6182 N N . LYS A 1 5 ? -10.021 -0.863 1.404 1.00 0.00 4 LYS A N 19
ATOM 6183 C CA . LYS A 1 5 ? -9.402 -2.012 0.711 1.00 0.00 4 LYS A CA 19
ATOM 6184 C C . LYS A 1 5 ? -8.901 -1.633 -0.745 1.00 0.00 4 LYS A C 19
ATOM 6185 O O . LYS A 1 5 ? -8.718 -2.478 -1.624 1.00 0.00 4 LYS A O 19
ATOM 6203 N N . HIS A 1 6 ? -8.695 -0.324 -0.947 1.00 0.00 5 HIS A N 19
ATOM 6204 C CA . HIS A 1 6 ? -8.174 0.356 -2.152 1.00 0.00 5 HIS A CA 19
ATOM 6205 C C . HIS A 1 6 ? -7.049 1.296 -1.628 1.00 0.00 5 HIS A C 19
ATOM 6206 O O . HIS A 1 6 ? -5.964 1.303 -2.214 1.00 0.00 5 HIS A O 19
ATOM 6220 N N . MET A 1 7 ? -7.295 2.113 -0.569 1.00 0.00 6 MET A N 19
ATOM 6221 C CA . MET A 1 7 ? -6.292 2.991 0.066 1.00 0.00 6 MET A CA 19
ATOM 6222 C C . MET A 1 7 ? -5.376 2.036 0.866 1.00 0.00 6 MET A C 19
ATOM 6223 O O . MET A 1 7 ? -4.174 2.101 0.653 1.00 0.00 6 MET A O 19
ATOM 6237 N N . PHE A 1 8 ? -5.916 1.151 1.735 1.00 0.00 7 PHE A N 19
ATOM 6238 C CA . PHE A 1 8 ? -5.135 0.144 2.493 1.00 0.00 7 PHE A CA 19
ATOM 6239 C C . PHE A 1 8 ? -4.397 -0.854 1.547 1.00 0.00 7 PHE A C 19
ATOM 6240 O O . PHE A 1 8 ? -3.301 -1.299 1.891 1.00 0.00 7 PHE A O 19
ATOM 6257 N N . ASP A 1 9 ? -4.998 -1.205 0.382 1.00 0.00 8 ASP A N 19
ATOM 6258 C CA . ASP A 1 9 ? -4.358 -2.100 -0.630 1.00 0.00 8 ASP A CA 19
ATOM 6259 C C . ASP A 1 9 ? -3.092 -1.390 -1.212 1.00 0.00 8 ASP A C 19
ATOM 6260 O O . ASP A 1 9 ? -2.019 -1.996 -1.267 1.00 0.00 8 ASP A O 19
ATOM 6270 N N . ARG A 1 10 ? -3.254 -0.105 -1.626 1.00 0.00 9 ARG A N 19
ATOM 6271 C CA . ARG A 1 10 ? -2.153 0.744 -2.146 1.00 0.00 9 ARG A CA 19
ATOM 6272 C C . ARG A 1 10 ? -1.102 0.979 -1.043 1.00 0.00 9 ARG A C 19
ATOM 6273 O O . ARG A 1 10 ? 0.048 0.583 -1.225 1.00 0.00 9 ARG A O 19
ATOM 6293 N N . ILE A 1 11 ? -1.496 1.558 0.108 1.00 0.00 10 ILE A N 19
ATOM 6294 C CA . ILE A 1 11 ? -0.609 1.794 1.295 1.00 0.00 10 ILE A CA 19
ATOM 6295 C C . ILE A 1 11 ? 0.248 0.539 1.677 1.00 0.00 10 ILE A C 19
ATOM 6296 O O . ILE A 1 11 ? 1.444 0.662 1.957 1.00 0.00 10 ILE A O 19
ATOM 6312 N N . GLY A 1 12 ? -0.403 -0.640 1.663 1.00 0.00 11 GLY A N 19
ATOM 6313 C CA . GLY A 1 12 ? 0.237 -1.946 1.927 1.00 0.00 11 GLY A CA 19
ATOM 6314 C C . GLY A 1 12 ? 1.401 -2.356 0.985 1.00 0.00 11 GLY A C 19
ATOM 6315 O O . GLY A 1 12 ? 2.181 -3.238 1.344 1.00 0.00 11 GLY A O 19
ATOM 6319 N N . LYS A 1 13 ? 1.432 -1.790 -0.236 1.00 0.00 12 LYS A N 19
ATOM 6320 C CA . LYS A 1 13 ? 2.495 -1.996 -1.248 1.00 0.00 12 LYS A CA 19
ATOM 6321 C C . LYS A 1 13 ? 2.815 -0.666 -2.026 1.00 0.00 12 LYS A C 19
ATOM 6322 O O . LYS A 1 13 ? 2.950 -0.635 -3.252 1.00 0.00 12 LYS A O 19
ATOM 6340 N N . ASP A 1 14 ? 2.973 0.432 -1.258 1.00 0.00 13 ASP A N 19
ATOM 6341 C CA . ASP A 1 14 ? 3.333 1.790 -1.729 1.00 0.00 13 ASP A CA 19
ATOM 6342 C C . ASP A 1 14 ? 4.367 2.223 -0.706 1.00 0.00 13 ASP A C 19
ATOM 6343 O O . ASP A 1 14 ? 5.500 2.478 -1.114 1.00 0.00 13 ASP A O 19
ATOM 6353 N N . VAL A 1 15 ? 3.977 2.410 0.574 1.00 0.00 14 VAL A N 19
ATOM 6354 C CA . VAL A 1 15 ? 4.975 2.744 1.631 1.00 0.00 14 VAL A CA 19
ATOM 6355 C C . VAL A 1 15 ? 5.308 1.485 2.514 1.00 0.00 14 VAL A C 19
ATOM 6356 O O . VAL A 1 15 ? 5.405 1.450 3.743 1.00 0.00 14 VAL A O 19
ATOM 6369 N N . TYR A 1 16 ? 5.546 0.482 1.688 1.00 0.00 15 TYR A N 19
ATOM 6370 C CA . TYR A 1 16 ? 5.955 -0.896 1.955 1.00 0.00 15 TYR A CA 19
ATOM 6371 C C . TYR A 1 16 ? 6.896 -1.200 0.756 1.00 0.00 15 TYR A C 19
ATOM 6372 O O . TYR A 1 16 ? 7.970 -1.760 0.989 1.00 0.00 15 TYR A O 19
ATOM 6390 N N . ASP A 1 17 ? 6.492 -0.920 -0.514 1.00 0.00 16 ASP A N 19
ATOM 6391 C CA . ASP A 1 17 ? 7.382 -1.120 -1.675 1.00 0.00 16 ASP A CA 19
ATOM 6392 C C . ASP A 1 17 ? 8.447 0.013 -1.719 1.00 0.00 16 ASP A C 19
ATOM 6393 O O . ASP A 1 17 ? 9.590 -0.293 -2.069 1.00 0.00 16 ASP A O 19
ATOM 6403 N N . LYS A 1 18 ? 8.114 1.286 -1.383 1.00 0.00 17 LYS A N 19
ATOM 6404 C CA . LYS A 1 18 ? 9.110 2.380 -1.336 1.00 0.00 17 LYS A CA 19
ATOM 6405 C C . LYS A 1 18 ? 10.120 2.164 -0.142 1.00 0.00 17 LYS A C 19
ATOM 6406 O O . LYS A 1 18 ? 11.249 2.654 -0.234 1.00 0.00 17 LYS A O 19
ATOM 6424 N N . VAL A 1 19 ? 9.734 1.438 0.948 1.00 0.00 18 VAL A N 19
ATOM 6425 C CA . VAL A 1 19 ? 10.608 1.131 2.098 1.00 0.00 18 VAL A CA 19
ATOM 6426 C C . VAL A 1 19 ? 11.561 -0.048 1.784 1.00 0.00 18 VAL A C 19
ATOM 6427 O O . VAL A 1 19 ? 12.778 0.079 1.954 1.00 0.00 18 VAL A O 19
ATOM 6440 N N . LYS A 1 20 ? 10.987 -1.180 1.332 1.00 0.00 19 LYS A N 19
ATOM 6441 C CA . LYS A 1 20 ? 11.760 -2.385 0.924 1.00 0.00 19 LYS A CA 19
ATOM 6442 C C . LYS A 1 20 ? 12.760 -2.122 -0.271 1.00 0.00 19 LYS A C 19
ATOM 6443 O O . LYS A 1 20 ? 13.687 -2.911 -0.474 1.00 0.00 19 LYS A O 19
ATOM 6461 N N . GLU A 1 21 ? 12.569 -1.017 -1.032 1.00 0.00 20 GLU A N 19
ATOM 6462 C CA . GLU A 1 21 ? 13.428 -0.594 -2.150 1.00 0.00 20 GLU A CA 19
ATOM 6463 C C . GLU A 1 21 ? 14.617 0.264 -1.660 1.00 0.00 20 GLU A C 19
ATOM 6464 O O . GLU A 1 21 ? 15.778 -0.133 -1.760 1.00 0.00 20 GLU A O 19
ATOM 6486 N N . GLU A 1 2 ? -13.858 -2.265 -0.530 1.00 0.00 1 GLU A N 20
ATOM 6487 C CA . GLU A 1 2 ? -14.240 -0.865 -0.864 1.00 0.00 1 GLU A CA 20
ATOM 6488 C C . GLU A 1 2 ? -13.035 0.139 -0.776 1.00 0.00 1 GLU A C 20
ATOM 6489 O O . GLU A 1 2 ? -11.869 -0.214 -0.998 1.00 0.00 1 GLU A O 20
ATOM 6502 N N . SER A 1 3 ? -13.338 1.416 -0.456 1.00 0.00 2 SER A N 20
ATOM 6503 C CA . SER A 1 3 ? -12.344 2.512 -0.277 1.00 0.00 2 SER A CA 20
ATOM 6504 C C . SER A 1 3 ? -11.210 2.150 0.696 1.00 0.00 2 SER A C 20
ATOM 6505 O O . SER A 1 3 ? -10.045 2.319 0.346 1.00 0.00 2 SER A O 20
ATOM 6513 N N . ALA A 1 4 ? -11.578 1.640 1.887 1.00 0.00 3 ALA A N 20
ATOM 6514 C CA . ALA A 1 4 ? -10.591 1.177 2.908 1.00 0.00 3 ALA A CA 20
ATOM 6515 C C . ALA A 1 4 ? -9.920 -0.233 2.680 1.00 0.00 3 ALA A C 20
ATOM 6516 O O . ALA A 1 4 ? -9.409 -0.906 3.578 1.00 0.00 3 ALA A O 20
ATOM 6523 N N . LYS A 1 5 ? -9.978 -0.617 1.414 1.00 0.00 4 LYS A N 20
ATOM 6524 C CA . LYS A 1 5 ? -9.419 -1.819 0.757 1.00 0.00 4 LYS A CA 20
ATOM 6525 C C . LYS A 1 5 ? -8.909 -1.498 -0.720 1.00 0.00 4 LYS A C 20
ATOM 6526 O O . LYS A 1 5 ? -8.752 -2.368 -1.579 1.00 0.00 4 LYS A O 20
ATOM 6544 N N . HIS A 1 6 ? -8.679 -0.199 -0.954 1.00 0.00 5 HIS A N 20
ATOM 6545 C CA . HIS A 1 6 ? -8.146 0.469 -2.158 1.00 0.00 5 HIS A CA 20
ATOM 6546 C C . HIS A 1 6 ? -7.013 1.395 -1.610 1.00 0.00 5 HIS A C 20
ATOM 6547 O O . HIS A 1 6 ? -5.923 1.397 -2.188 1.00 0.00 5 HIS A O 20
ATOM 6561 N N . MET A 1 7 ? -7.265 2.219 -0.551 1.00 0.00 6 MET A N 20
ATOM 6562 C CA . MET A 1 7 ? -6.259 3.078 0.101 1.00 0.00 6 MET A CA 20
ATOM 6563 C C . MET A 1 7 ? -5.332 2.119 0.888 1.00 0.00 6 MET A C 20
ATOM 6564 O O . MET A 1 7 ? -4.131 2.175 0.662 1.00 0.00 6 MET A O 20
ATOM 6578 N N . PHE A 1 8 ? -5.868 1.230 1.748 1.00 0.00 7 PHE A N 20
ATOM 6579 C CA . PHE A 1 8 ? -5.095 0.216 2.504 1.00 0.00 7 PHE A CA 20
ATOM 6580 C C . PHE A 1 8 ? -4.379 -0.797 1.562 1.00 0.00 7 PHE A C 20
ATOM 6581 O O . PHE A 1 8 ? -3.280 -1.244 1.895 1.00 0.00 7 PHE A O 20
ATOM 6598 N N . ASP A 1 9 ? -5.001 -1.160 0.413 1.00 0.00 8 ASP A N 20
ATOM 6599 C CA . ASP A 1 9 ? -4.384 -2.070 -0.598 1.00 0.00 8 ASP A CA 20
ATOM 6600 C C . ASP A 1 9 ? -3.124 -1.378 -1.211 1.00 0.00 8 ASP A C 20
ATOM 6601 O O . ASP A 1 9 ? -2.064 -2.005 -1.296 1.00 0.00 8 ASP A O 20
ATOM 6611 N N . ARG A 1 10 ? -3.268 -0.087 -1.616 1.00 0.00 9 ARG A N 20
ATOM 6612 C CA . ARG A 1 10 ? -2.159 0.734 -2.161 1.00 0.00 9 ARG A CA 20
ATOM 6613 C C . ARG A 1 10 ? -1.093 0.963 -1.067 1.00 0.00 9 ARG A C 20
ATOM 6614 O O . ARG A 1 10 ? 0.046 0.540 -1.253 1.00 0.00 9 ARG A O 20
ATOM 6634 N N . ILE A 1 11 ? -1.463 1.567 0.080 1.00 0.00 10 ILE A N 20
ATOM 6635 C CA . ILE A 1 11 ? -0.559 1.800 1.255 1.00 0.00 10 ILE A CA 20
ATOM 6636 C C . ILE A 1 11 ? 0.289 0.541 1.641 1.00 0.00 10 ILE A C 20
ATOM 6637 O O . ILE A 1 11 ? 1.488 0.653 1.911 1.00 0.00 10 ILE A O 20
ATOM 6653 N N . GLY A 1 12 ? -0.375 -0.631 1.644 1.00 0.00 11 GLY A N 20
ATOM 6654 C CA . GLY A 1 12 ? 0.254 -1.941 1.915 1.00 0.00 11 GLY A CA 20
ATOM 6655 C C . GLY A 1 12 ? 1.417 -2.356 0.977 1.00 0.00 11 GLY A C 20
ATOM 6656 O O . GLY A 1 12 ? 2.223 -3.200 1.368 1.00 0.00 11 GLY A O 20
ATOM 6660 N N . LYS A 1 13 ? 1.419 -1.845 -0.270 1.00 0.00 12 LYS A N 20
ATOM 6661 C CA . LYS A 1 13 ? 2.478 -2.064 -1.287 1.00 0.00 12 LYS A CA 20
ATOM 6662 C C . LYS A 1 13 ? 2.807 -0.741 -2.072 1.00 0.00 12 LYS A C 20
ATOM 6663 O O . LYS A 1 13 ? 2.957 -0.723 -3.298 1.00 0.00 12 LYS A O 20
ATOM 6681 N N . ASP A 1 14 ? 2.965 0.366 -1.317 1.00 0.00 13 ASP A N 20
ATOM 6682 C CA . ASP A 1 14 ? 3.333 1.716 -1.807 1.00 0.00 13 ASP A CA 20
ATOM 6683 C C . ASP A 1 14 ? 4.388 2.151 -0.807 1.00 0.00 13 ASP A C 20
ATOM 6684 O O . ASP A 1 14 ? 5.515 2.400 -1.238 1.00 0.00 13 ASP A O 20
ATOM 6694 N N . VAL A 1 15 ? 4.020 2.344 0.479 1.00 0.00 14 VAL A N 20
ATOM 6695 C CA . VAL A 1 15 ? 5.035 2.680 1.517 1.00 0.00 14 VAL A CA 20
ATOM 6696 C C . VAL A 1 15 ? 5.364 1.417 2.399 1.00 0.00 14 VAL A C 20
ATOM 6697 O O . VAL A 1 15 ? 5.420 1.365 3.629 1.00 0.00 14 VAL A O 20
ATOM 6710 N N . TYR A 1 16 ? 5.625 0.425 1.567 1.00 0.00 15 TYR A N 20
ATOM 6711 C CA . TYR A 1 16 ? 6.040 -0.956 1.816 1.00 0.00 15 TYR A CA 20
ATOM 6712 C C . TYR A 1 16 ? 6.931 -1.243 0.565 1.00 0.00 15 TYR A C 20
ATOM 6713 O O . TYR A 1 16 ? 8.008 -1.809 0.752 1.00 0.00 15 TYR A O 20
ATOM 6731 N N . ASP A 1 17 ? 6.479 -0.944 -0.691 1.00 0.00 16 ASP A N 20
ATOM 6732 C CA . ASP A 1 17 ? 7.311 -1.123 -1.905 1.00 0.00 16 ASP A CA 20
ATOM 6733 C C . ASP A 1 17 ? 8.445 -0.048 -1.888 1.00 0.00 16 ASP A C 20
ATOM 6734 O O . ASP A 1 17 ? 9.594 -0.404 -2.166 1.00 0.00 16 ASP A O 20
ATOM 6744 N N . LYS A 1 18 ? 8.137 1.240 -1.583 1.00 0.00 17 LYS A N 20
ATOM 6745 C CA . LYS A 1 18 ? 9.163 2.308 -1.462 1.00 0.00 17 LYS A CA 20
ATOM 6746 C C . LYS A 1 18 ? 10.064 2.061 -0.179 1.00 0.00 17 LYS A C 20
ATOM 6747 O O . LYS A 1 18 ? 11.211 2.514 -0.143 1.00 0.00 17 LYS A O 20
ATOM 6765 N N . VAL A 1 19 ? 9.541 1.321 0.838 1.00 0.00 18 VAL A N 20
ATOM 6766 C CA . VAL A 1 19 ? 10.250 0.945 2.090 1.00 0.00 18 VAL A CA 20
ATOM 6767 C C . VAL A 1 19 ? 11.281 -0.182 1.817 1.00 0.00 18 VAL A C 20
ATOM 6768 O O . VAL A 1 19 ? 12.453 -0.022 2.173 1.00 0.00 18 VAL A O 20
ATOM 6781 N N . LYS A 1 20 ? 10.851 -1.303 1.209 1.00 0.00 19 LYS A N 20
ATOM 6782 C CA . LYS A 1 20 ? 11.750 -2.427 0.834 1.00 0.00 19 LYS A CA 20
ATOM 6783 C C . LYS A 1 20 ? 12.870 -2.017 -0.201 1.00 0.00 19 LYS A C 20
ATOM 6784 O O . LYS A 1 20 ? 13.885 -2.712 -0.303 1.00 0.00 19 LYS A O 20
ATOM 6802 N N . GLU A 1 21 ? 12.688 -0.890 -0.933 1.00 0.00 20 GLU A N 20
ATOM 6803 C CA . GLU A 1 21 ? 13.651 -0.346 -1.904 1.00 0.00 20 GLU A CA 20
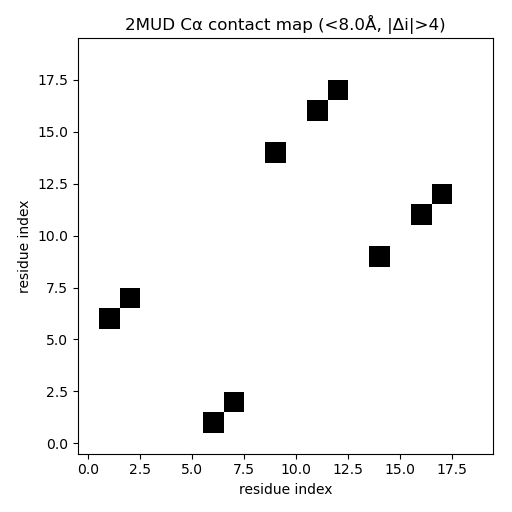ATOM 6804 C C . GLU A 1 21 ? 14.753 0.489 -1.214 1.00 0.00 20 GLU A C 20
ATOM 6805 O O . GLU A 1 21 ? 15.932 0.134 -1.231 1.00 0.00 20 GLU A O 20
ATOM 6827 N N . GLU A 1 2 ? -13.884 -2.078 -0.966 1.00 0.00 1 GLU A N 21
ATOM 6828 C CA . GLU A 1 2 ? -14.167 -0.634 -1.184 1.00 0.00 1 GLU A CA 21
ATOM 6829 C C . GLU A 1 2 ? -12.933 0.290 -0.890 1.00 0.00 1 GLU A C 21
ATOM 6830 O O . GLU A 1 2 ? -11.773 -0.113 -1.036 1.00 0.00 1 GLU A O 21
ATOM 6843 N N . SER A 1 3 ? -13.199 1.549 -0.488 1.00 0.00 2 SER A N 21
ATOM 6844 C CA . SER A 1 3 ? -12.171 2.566 -0.120 1.00 0.00 2 SER A CA 21
ATOM 6845 C C . SER A 1 3 ? -11.129 2.090 0.911 1.00 0.00 2 SER A C 21
ATOM 6846 O O . SER A 1 3 ? -9.936 2.340 0.739 1.00 0.00 2 SER A O 21
ATOM 6854 N N . ALA A 1 4 ? -11.611 1.421 1.973 1.00 0.00 3 ALA A N 21
ATOM 6855 C CA . ALA A 1 4 ? -10.725 0.840 3.023 1.00 0.00 3 ALA A CA 21
ATOM 6856 C C . ALA A 1 4 ? -9.997 -0.517 2.720 1.00 0.00 3 ALA A C 21
ATOM 6857 O O . ALA A 1 4 ? -9.452 -1.205 3.587 1.00 0.00 3 ALA A O 21
ATOM 6864 N N . LYS A 1 5 ? -10.022 -0.833 1.434 1.00 0.00 4 LYS A N 21
ATOM 6865 C CA . LYS A 1 5 ? -9.398 -1.981 0.746 1.00 0.00 4 LYS A CA 21
ATOM 6866 C C . LYS A 1 5 ? -8.911 -1.608 -0.717 1.00 0.00 4 LYS A C 21
ATOM 6867 O O . LYS A 1 5 ? -8.739 -2.453 -1.598 1.00 0.00 4 LYS A O 21
ATOM 6885 N N . HIS A 1 6 ? -8.703 -0.299 -0.919 1.00 0.00 5 HIS A N 21
ATOM 6886 C CA . HIS A 1 6 ? -8.194 0.385 -2.126 1.00 0.00 5 HIS A CA 21
ATOM 6887 C C . HIS A 1 6 ? -7.066 1.324 -1.607 1.00 0.00 5 HIS A C 21
ATOM 6888 O O . HIS A 1 6 ? -5.980 1.324 -2.190 1.00 0.00 5 HIS A O 21
ATOM 6902 N N . MET A 1 7 ? -7.315 2.149 -0.555 1.00 0.00 6 MET A N 21
ATOM 6903 C CA . MET A 1 7 ? -6.311 3.030 0.077 1.00 0.00 6 MET A CA 21
ATOM 6904 C C . MET A 1 7 ? -5.394 2.079 0.879 1.00 0.00 6 MET A C 21
ATOM 6905 O O . MET A 1 7 ? -4.192 2.139 0.662 1.00 0.00 6 MET A O 21
ATOM 6919 N N . PHE A 1 8 ? -5.933 1.200 1.756 1.00 0.00 7 PHE A N 21
ATOM 6920 C CA . PHE A 1 8 ? -5.151 0.197 2.517 1.00 0.00 7 PHE A CA 21
ATOM 6921 C C . PHE A 1 8 ? -4.419 -0.808 1.576 1.00 0.00 7 PHE A C 21
ATOM 6922 O O . PHE A 1 8 ? -3.324 -1.255 1.922 1.00 0.00 7 PHE A O 21
ATOM 6939 N N . ASP A 1 9 ? -5.021 -1.163 0.412 1.00 0.00 8 ASP A N 21
ATOM 6940 C CA . ASP A 1 9 ? -4.382 -2.065 -0.594 1.00 0.00 8 ASP A CA 21
ATOM 6941 C C . ASP A 1 9 ? -3.118 -1.359 -1.181 1.00 0.00 8 ASP A C 21
ATOM 6942 O O . ASP A 1 9 ? -2.043 -1.963 -1.222 1.00 0.00 8 ASP A O 21
ATOM 6952 N N . ARG A 1 10 ? -3.280 -0.079 -1.610 1.00 0.00 9 ARG A N 21
ATOM 6953 C CA . ARG A 1 10 ? -2.178 0.765 -2.137 1.00 0.00 9 ARG A CA 21
ATOM 6954 C C . ARG A 1 10 ? -1.123 1.008 -1.039 1.00 0.00 9 ARG A C 21
ATOM 6955 O O . ARG A 1 10 ? 0.028 0.620 -1.228 1.00 0.00 9 ARG A O 21
ATOM 6975 N N . ILE A 1 11 ? -1.516 1.588 0.111 1.00 0.00 10 ILE A N 21
ATOM 6976 C CA . ILE A 1 11 ? -0.626 1.831 1.295 1.00 0.00 10 ILE A CA 21
ATOM 6977 C C . ILE A 1 11 ? 0.231 0.577 1.680 1.00 0.00 10 ILE A C 21
ATOM 6978 O O . ILE A 1 11 ? 1.429 0.699 1.952 1.00 0.00 10 ILE A O 21
ATOM 6994 N N . GLY A 1 12 ? -0.422 -0.601 1.676 1.00 0.00 11 GLY A N 21
ATOM 6995 C CA . GLY A 1 12 ? 0.220 -1.906 1.944 1.00 0.00 11 GLY A CA 21
ATOM 6996 C C . GLY A 1 12 ? 1.371 -2.336 0.995 1.00 0.00 11 GLY A C 21
ATOM 6997 O O . GLY A 1 12 ? 2.133 -3.237 1.344 1.00 0.00 11 GLY A O 21
ATOM 7001 N N . LYS A 1 13 ? 1.411 -1.759 -0.218 1.00 0.00 12 LYS A N 21
ATOM 7002 C CA . LYS A 1 13 ? 2.462 -1.975 -1.243 1.00 0.00 12 LYS A CA 21
ATOM 7003 C C . LYS A 1 13 ? 2.845 -0.660 -2.012 1.00 0.00 12 LYS A C 21
ATOM 7004 O O . LYS A 1 13 ? 3.105 -0.663 -3.219 1.00 0.00 12 LYS A O 21
ATOM 7022 N N . ASP A 1 14 ? 2.933 0.457 -1.260 1.00 0.00 13 ASP A N 21
ATOM 7023 C CA . ASP A 1 14 ? 3.329 1.802 -1.734 1.00 0.00 13 ASP A CA 21
ATOM 7024 C C . ASP A 1 14 ? 4.376 2.216 -0.717 1.00 0.00 13 ASP A C 21
ATOM 7025 O O . ASP A 1 14 ? 5.512 2.439 -1.132 1.00 0.00 13 ASP A O 21
ATOM 7035 N N . VAL A 1 15 ? 3.998 2.416 0.563 1.00 0.00 14 VAL A N 21
ATOM 7036 C CA . VAL A 1 15 ? 5.009 2.733 1.612 1.00 0.00 14 VAL A CA 21
ATOM 7037 C C . VAL A 1 15 ? 5.315 1.470 2.498 1.00 0.00 14 VAL A C 21
ATOM 7038 O O . VAL A 1 15 ? 5.396 1.432 3.728 1.00 0.00 14 VAL A O 21
ATOM 7051 N N . TYR A 1 16 ? 5.550 0.466 1.673 1.00 0.00 15 TYR A N 21
ATOM 7052 C CA . TYR A 1 16 ? 5.937 -0.919 1.946 1.00 0.00 15 TYR A CA 21
ATOM 7053 C C . TYR A 1 16 ? 6.881 -1.250 0.760 1.00 0.00 15 TYR A C 21
ATOM 7054 O O . TYR A 1 16 ? 7.943 -1.828 1.002 1.00 0.00 15 TYR A O 21
ATOM 7072 N N . ASP A 1 17 ? 6.487 -0.970 -0.512 1.00 0.00 16 ASP A N 21
ATOM 7073 C CA . ASP A 1 17 ? 7.378 -1.192 -1.666 1.00 0.00 16 ASP A CA 21
ATOM 7074 C C . ASP A 1 17 ? 8.446 -0.058 -1.716 1.00 0.00 16 ASP A C 21
ATOM 7075 O O . ASP A 1 17 ? 9.591 -0.366 -2.051 1.00 0.00 16 ASP A O 21
ATOM 7085 N N . LYS A 1 18 ? 8.108 1.220 -1.397 1.00 0.00 17 LYS A N 21
ATOM 7086 C CA . LYS A 1 18 ? 9.099 2.320 -1.355 1.00 0.00 17 LYS A CA 21
ATOM 7087 C C . LYS A 1 18 ? 10.106 2.120 -0.158 1.00 0.00 17 LYS A C 21
ATOM 7088 O O . LYS A 1 18 ? 11.237 2.606 -0.256 1.00 0.00 17 LYS A O 21
ATOM 7106 N N . VAL A 1 19 ? 9.717 1.412 0.943 1.00 0.00 18 VAL A N 21
ATOM 7107 C CA . VAL A 1 19 ? 10.591 1.122 2.097 1.00 0.00 18 VAL A CA 21
ATOM 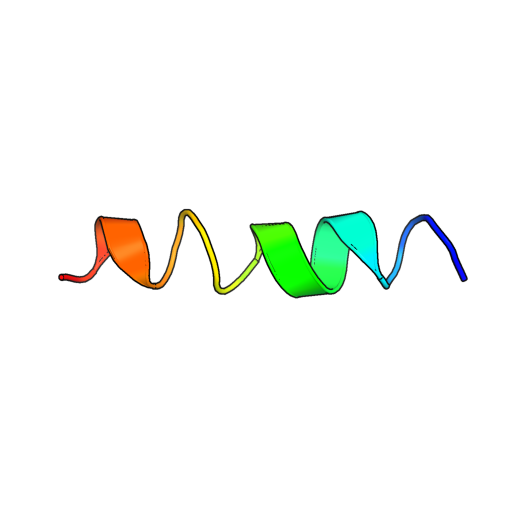7108 C C . VAL A 1 19 ? 11.563 -0.042 1.791 1.00 0.00 18 VAL A C 21
ATOM 7109 O O . VAL A 1 19 ? 12.777 0.108 1.966 1.00 0.00 18 VAL A O 21
ATOM 7122 N N . LYS A 1 20 ? 11.012 -1.184 1.337 1.00 0.00 19 LYS A N 21
ATOM 7123 C CA . LYS A 1 20 ? 11.819 -2.370 0.940 1.00 0.00 19 LYS A CA 21
ATOM 7124 C C . LYS A 1 20 ? 12.787 -2.114 -0.278 1.00 0.00 19 LYS A C 21
ATOM 7125 O O . LYS A 1 20 ? 13.680 -2.930 -0.522 1.00 0.00 19 LYS A O 21
ATOM 7143 N N . GLU A 1 21 ? 12.611 -0.992 -1.016 1.00 0.00 20 GLU A N 21
ATOM 7144 C CA . GLU A 1 21 ? 13.453 -0.580 -2.151 1.00 0.00 20 GLU A CA 21
ATOM 7145 C C . GLU A 1 21 ? 14.655 0.274 -1.687 1.00 0.00 20 GLU A C 21
ATOM 7146 O O . GLU A 1 21 ? 15.813 -0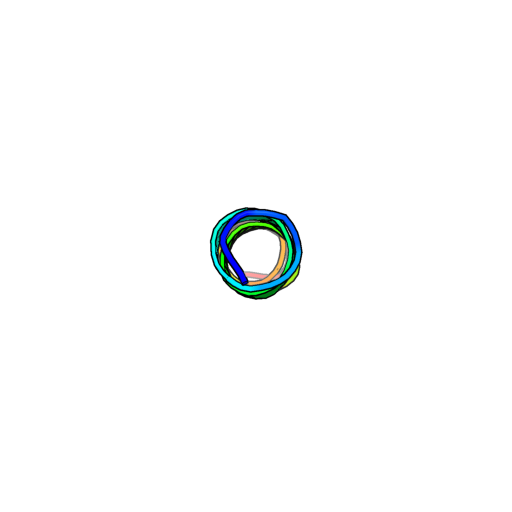.119 -1.830 1.00 0.00 20 GLU A O 21
ATOM 7168 N N . GLU A 1 2 ? -13.748 -2.100 -1.191 1.00 0.00 1 GLU A N 22
ATOM 7169 C CA . GLU A 1 2 ? -14.097 -0.658 -1.323 1.00 0.00 1 GLU A CA 22
ATOM 7170 C C . GLU A 1 2 ? -12.896 0.294 -0.986 1.00 0.00 1 GLU A C 22
ATOM 7171 O O . GLU A 1 2 ? -11.725 -0.071 -1.134 1.00 0.00 1 GLU A O 22
ATOM 7184 N N . SER A 1 3 ? -13.193 1.529 -0.538 1.00 0.00 2 SER A N 22
ATOM 7185 C CA . SER A 1 3 ? -12.180 2.557 -0.161 1.00 0.00 2 SER A CA 22
ATOM 7186 C C . SER A 1 3 ? -11.151 2.086 0.884 1.00 0.00 2 SER A C 22
ATOM 7187 O O . SER A 1 3 ? -9.955 2.316 0.715 1.00 0.00 2 SER A O 22
ATOM 7195 N N . ALA A 1 4 ? -11.648 1.439 1.953 1.00 0.00 3 ALA A N 22
ATOM 7196 C CA . ALA A 1 4 ? -10.775 0.866 3.016 1.00 0.00 3 ALA A CA 22
ATOM 7197 C C . ALA A 1 4 ? -10.045 -0.492 2.735 1.00 0.00 3 ALA A C 22
ATOM 7198 O O . ALA A 1 4 ? -9.475 -1.143 3.614 1.00 0.00 3 ALA A O 22
ATOM 7205 N N . LYS A 1 5 ? -10.105 -0.858 1.464 1.00 0.00 4 LYS A N 22
ATOM 7206 C CA . LYS A 1 5 ? -9.485 -2.028 0.811 1.00 0.00 4 LYS A CA 22
ATOM 7207 C C . LYS A 1 5 ? -8.928 -1.686 -0.633 1.00 0.00 4 LYS A C 22
ATOM 7208 O O . LYS A 1 5 ? -8.693 -2.562 -1.470 1.00 0.00 4 LYS A O 22
ATOM 7226 N N . HIS A 1 6 ? -8.732 -0.383 -0.884 1.00 0.00 5 HIS A N 22
ATOM 7227 C CA . HIS A 1 6 ? -8.171 0.245 -2.099 1.00 0.00 5 HIS A CA 22
ATOM 7228 C C . HIS A 1 6 ? -7.057 1.206 -1.587 1.00 0.00 5 HIS A C 22
ATOM 7229 O O . HIS A 1 6 ? -5.963 1.199 -2.158 1.00 0.00 5 HIS A O 22
ATOM 7243 N N . MET A 1 7 ? -7.331 2.063 -0.568 1.00 0.00 6 MET A N 22
ATOM 7244 C CA . MET A 1 7 ? -6.342 2.967 0.054 1.00 0.00 6 MET A CA 22
ATOM 7245 C C . MET A 1 7 ? -5.428 2.043 0.890 1.00 0.00 6 MET A C 22
ATOM 7246 O O . MET A 1 7 ? -4.224 2.118 0.693 1.00 0.00 6 MET A O 22
ATOM 7260 N N . PHE A 1 8 ? -5.970 1.169 1.771 1.00 0.00 7 PHE A N 22
ATOM 7261 C CA . PHE A 1 8 ? -5.186 0.190 2.563 1.00 0.00 7 PHE A CA 22
ATOM 7262 C C . PHE A 1 8 ? -4.425 -0.821 1.650 1.00 0.00 7 PHE A C 22
ATOM 7263 O O . PHE A 1 8 ? -3.323 -1.236 2.011 1.00 0.00 7 PHE A O 22
ATOM 7280 N N . ASP A 1 9 ? -5.015 -1.213 0.494 1.00 0.00 8 ASP A N 22
ATOM 7281 C CA . ASP A 1 9 ? -4.356 -2.124 -0.493 1.00 0.00 8 ASP A CA 22
ATOM 7282 C C . ASP A 1 9 ? -3.097 -1.415 -1.088 1.00 0.00 8 ASP A C 22
ATOM 7283 O O . ASP A 1 9 ? -2.016 -2.009 -1.125 1.00 0.00 8 ASP A O 22
ATOM 7293 N N . ARG A 1 10 ? -3.272 -0.142 -1.532 1.00 0.00 9 ARG A N 22
ATOM 7294 C CA . ARG A 1 10 ? -2.181 0.707 -2.071 1.00 0.00 9 ARG A CA 22
ATOM 7295 C C . ARG A 1 10 ? -1.138 0.989 -0.966 1.00 0.00 9 ARG A C 22
ATOM 7296 O O . ARG A 1 10 ? 0.018 0.606 -1.132 1.00 0.00 9 ARG A O 22
ATOM 7316 N N . ILE A 1 11 ? -1.545 1.592 0.168 1.00 0.00 10 ILE A N 22
ATOM 7317 C CA . ILE A 1 11 ? -0.669 1.875 1.354 1.00 0.00 10 ILE A CA 22
ATOM 7318 C C . ILE A 1 11 ? 0.206 0.647 1.774 1.00 0.00 10 ILE A C 22
ATOM 7319 O O . ILE A 1 11 ? 1.400 0.797 2.049 1.00 0.00 10 ILE A O 22
ATOM 7335 N N . GLY A 1 12 ? -0.427 -0.541 1.797 1.00 0.00 11 GLY A N 22
ATOM 7336 C CA . GLY A 1 12 ? 0.235 -1.825 2.103 1.00 0.00 11 GLY A CA 22
ATOM 7337 C C . GLY A 1 12 ? 1.406 -2.246 1.177 1.00 0.00 11 GLY A C 22
ATOM 7338 O O . GLY A 1 12 ? 2.207 -3.089 1.580 1.00 0.00 11 GLY A O 22
ATOM 7342 N N . LYS A 1 13 ? 1.413 -1.750 -0.076 1.00 0.00 12 LYS A N 22
ATOM 7343 C CA . LYS A 1 13 ? 2.478 -1.978 -1.083 1.00 0.00 12 LYS A CA 22
ATOM 7344 C C . LYS A 1 13 ? 2.828 -0.658 -1.869 1.00 0.00 12 LYS A C 22
ATOM 7345 O O . LYS A 1 13 ? 3.041 -0.661 -3.086 1.00 0.00 12 LYS A O 22
ATOM 7363 N N . ASP A 1 14 ? 2.930 0.470 -1.136 1.00 0.00 13 ASP A N 22
ATOM 7364 C CA . ASP A 1 14 ? 3.304 1.812 -1.647 1.00 0.00 13 ASP A CA 22
ATOM 7365 C C . ASP A 1 14 ? 4.366 2.258 -0.660 1.00 0.00 13 ASP A C 22
ATOM 7366 O O . ASP A 1 14 ? 5.491 2.493 -1.101 1.00 0.00 13 ASP A O 22
ATOM 7376 N N . VAL A 1 15 ? 4.006 2.477 0.623 1.00 0.00 14 VAL A N 22
ATOM 7377 C CA . VAL A 1 15 ? 5.032 2.825 1.647 1.00 0.00 14 VAL A CA 22
ATOM 7378 C C . VAL A 1 15 ? 5.384 1.582 2.546 1.00 0.00 14 VAL A C 22
ATOM 7379 O O . VAL A 1 15 ? 5.519 1.573 3.772 1.00 0.00 14 VAL A O 22
ATOM 7392 N N . TYR A 1 16 ? 5.588 0.560 1.734 1.00 0.00 15 TYR A N 22
ATOM 7393 C CA . TYR A 1 16 ? 5.997 -0.814 2.017 1.00 0.00 15 TYR A CA 22
ATOM 7394 C C . TYR A 1 16 ? 6.904 -1.138 0.796 1.00 0.00 15 TYR A C 22
ATOM 7395 O O . TYR A 1 16 ? 7.985 -1.688 1.011 1.00 0.00 15 TYR A O 22
ATOM 7413 N N . ASP A 1 17 ? 6.465 -0.887 -0.469 1.00 0.00 16 ASP A N 22
ATOM 7414 C CA . ASP A 1 17 ? 7.324 -1.110 -1.649 1.00 0.00 16 ASP A CA 22
ATOM 7415 C C . ASP A 1 17 ? 8.401 0.008 -1.737 1.00 0.00 16 ASP A C 22
ATOM 7416 O O . ASP A 1 17 ? 9.531 -0.320 -2.105 1.00 0.00 16 ASP A O 22
ATOM 7426 N N . LYS A 1 18 ? 8.093 1.290 -1.416 1.00 0.00 17 LYS A N 22
ATOM 7427 C CA . LYS A 1 18 ? 9.108 2.369 -1.413 1.00 0.00 17 LYS A CA 22
ATOM 7428 C C . LYS A 1 18 ? 10.147 2.158 -0.244 1.00 0.00 17 LYS A C 22
ATOM 7429 O O . LYS A 1 18 ? 11.281 2.629 -0.374 1.00 0.00 17 LYS A O 22
ATOM 7447 N N . VAL A 1 19 ? 9.781 1.453 0.866 1.00 0.00 18 VAL A N 22
ATOM 7448 C CA . VAL A 1 19 ? 10.680 1.151 1.999 1.00 0.00 18 VAL A CA 22
ATOM 7449 C C . VAL A 1 19 ? 11.599 -0.056 1.691 1.00 0.00 18 VAL A C 22
ATOM 7450 O O . VAL A 1 19 ? 12.823 0.044 1.824 1.00 0.00 18 VAL A O 22
ATOM 7463 N N . LYS A 1 20 ? 10.984 -1.182 1.285 1.00 0.00 19 LYS A N 22
ATOM 7464 C CA . LYS A 1 20 ? 11.707 -2.420 0.887 1.00 0.00 19 LYS A CA 22
ATOM 7465 C C . LYS A 1 20 ? 12.667 -2.227 -0.353 1.00 0.00 19 LYS A C 22
ATOM 7466 O O . LYS A 1 20 ? 13.544 -3.064 -0.581 1.00 0.00 19 LYS A O 22
ATOM 7484 N N . GLU A 1 21 ? 12.501 -1.124 -1.124 1.00 0.00 20 GLU A N 22
ATOM 7485 C CA . GLU A 1 21 ? 13.333 -0.760 -2.283 1.00 0.00 20 GLU A CA 22
ATOM 7486 C C . GLU A 1 21 ? 14.573 0.058 -1.860 1.00 0.00 20 GLU A C 22
ATOM 7487 O O . GLU A 1 21 ? 15.713 -0.379 -2.017 1.00 0.00 20 GLU A O 22
ATOM 7509 N N . GLU A 1 2 ? -13.913 -1.911 -0.925 1.00 0.00 1 GLU A N 23
ATOM 7510 C CA . GLU A 1 2 ? -14.080 -0.477 -1.275 1.00 0.00 1 GLU A CA 23
ATOM 7511 C C . GLU A 1 2 ? -12.832 0.399 -0.927 1.00 0.00 1 GLU A C 23
ATOM 7512 O O . GLU A 1 2 ? -11.679 -0.012 -1.092 1.00 0.00 1 GLU A O 23
ATOM 7525 N N . SER A 1 3 ? -13.098 1.624 -0.450 1.00 0.00 2 SER A N 23
ATOM 7526 C CA . SER A 1 3 ? -12.075 2.629 -0.057 1.00 0.00 2 SER A CA 23
ATOM 7527 C C . SER A 1 3 ? -11.038 2.133 0.966 1.00 0.00 2 SER A C 23
ATOM 7528 O O . SER A 1 3 ? -9.842 2.365 0.793 1.00 0.00 2 SER A O 23
ATOM 7536 N N . ALA A 1 4 ? -11.529 1.465 2.023 1.00 0.00 3 ALA A N 23
ATOM 7537 C CA . ALA A 1 4 ? -10.650 0.868 3.068 1.00 0.00 3 ALA A CA 23
ATOM 7538 C C . ALA A 1 4 ? -9.929 -0.491 2.767 1.00 0.00 3 ALA A C 23
ATOM 7539 O O . ALA A 1 4 ? -9.375 -1.171 3.635 1.00 0.00 3 ALA A O 23
ATOM 7546 N N . LYS A 1 5 ? -9.975 -0.822 1.487 1.00 0.00 4 LYS A N 23
ATOM 7547 C CA . LYS A 1 5 ? -9.355 -1.982 0.813 1.00 0.00 4 LYS A CA 23
ATOM 7548 C C . LYS A 1 5 ? -8.894 -1.622 -0.663 1.00 0.00 4 LYS A C 23
ATOM 7549 O O . LYS A 1 5 ? -8.778 -2.468 -1.552 1.00 0.00 4 LYS A O 23
ATOM 7567 N N . HIS A 1 6 ? -8.653 -0.321 -0.873 1.00 0.00 5 HIS A N 23
ATOM 7568 C CA . HIS A 1 6 ? -8.155 0.338 -2.097 1.00 0.00 5 HIS A CA 23
ATOM 7569 C C . HIS A 1 6 ? -7.022 1.289 -1.605 1.00 0.00 5 HIS A C 23
ATOM 7570 O O . HIS A 1 6 ? -5.947 1.289 -2.209 1.00 0.00 5 HIS A O 23
ATOM 7584 N N . MET A 1 7 ? -7.260 2.123 -0.558 1.00 0.00 6 MET A N 23
ATOM 7585 C CA . MET A 1 7 ? -6.252 3.014 0.051 1.00 0.00 6 MET A CA 23
ATOM 7586 C C . MET A 1 7 ? -5.332 2.071 0.860 1.00 0.00 6 MET A C 23
ATOM 7587 O O . MET A 1 7 ? -4.133 2.118 0.627 1.00 0.00 6 MET A O 23
ATOM 7601 N N . PHE A 1 8 ? -5.866 1.212 1.759 1.00 0.00 7 PHE A N 23
ATOM 7602 C CA . PHE A 1 8 ? -5.081 0.217 2.529 1.00 0.00 7 PHE A CA 23
ATOM 7603 C C . PHE A 1 8 ? -4.372 -0.814 1.599 1.00 0.00 7 PHE A C 23
ATOM 7604 O O . PHE A 1 8 ? -3.274 -1.260 1.936 1.00 0.00 7 PHE A O 23
ATOM 7621 N N . ASP A 1 9 ? -4.998 -1.194 0.457 1.00 0.00 8 ASP A N 23
ATOM 7622 C CA . ASP A 1 9 ? -4.384 -2.124 -0.539 1.00 0.00 8 ASP A CA 23
ATOM 7623 C C . ASP A 1 9 ? -3.125 -1.446 -1.167 1.00 0.00 8 ASP A C 23
ATOM 7624 O O . ASP A 1 9 ? -2.061 -2.068 -1.232 1.00 0.00 8 ASP A O 23
ATOM 7634 N N . ARG A 1 10 ? -3.277 -0.168 -1.609 1.00 0.00 9 ARG A N 23
ATOM 7635 C CA . ARG A 1 10 ? -2.175 0.649 -2.174 1.00 0.00 9 ARG A CA 23
ATOM 7636 C C . ARG A 1 10 ? -1.105 0.907 -1.093 1.00 0.00 9 ARG A C 23
ATOM 7637 O O . ARG A 1 10 ? 0.038 0.494 -1.282 1.00 0.00 9 ARG A O 23
ATOM 7657 N N . ILE A 1 11 ? -1.472 1.525 0.046 1.00 0.00 10 ILE A N 23
ATOM 7658 C CA . ILE A 1 11 ? -0.562 1.787 1.210 1.00 0.00 10 ILE A CA 23
ATOM 7659 C C . ILE A 1 11 ? 0.290 0.535 1.615 1.00 0.00 10 ILE A C 23
ATOM 7660 O O . ILE A 1 11 ? 1.491 0.654 1.874 1.00 0.00 10 ILE A O 23
ATOM 7676 N N . GLY A 1 12 ? -0.372 -0.639 1.646 1.00 0.00 11 GLY A N 23
ATOM 7677 C CA . GLY A 1 12 ? 0.261 -1.943 1.938 1.00 0.00 11 GLY A CA 23
ATOM 7678 C C . GLY A 1 12 ? 1.415 -2.380 0.996 1.00 0.00 11 GLY A C 23
ATOM 7679 O O . GLY A 1 12 ? 2.210 -3.239 1.378 1.00 0.00 11 GLY A O 23
ATOM 7683 N N . LYS A 1 13 ? 1.421 -1.863 -0.247 1.00 0.00 12 LYS A N 23
ATOM 7684 C CA . LYS A 1 13 ? 2.471 -2.099 -1.266 1.00 0.00 12 LYS A CA 23
ATOM 7685 C C . LYS A 1 13 ? 2.770 -0.796 -2.097 1.00 0.00 12 LYS A C 23
ATOM 7686 O O . LYS A 1 13 ? 2.862 -0.801 -3.327 1.00 0.00 12 LYS A O 23
ATOM 7704 N N . ASP A 1 14 ? 2.958 0.321 -1.365 1.00 0.00 13 ASP A N 23
ATOM 7705 C CA . ASP A 1 14 ? 3.308 1.665 -1.879 1.00 0.00 13 ASP A CA 23
ATOM 7706 C C . ASP A 1 14 ? 4.348 2.124 -0.874 1.00 0.00 13 ASP A C 23
ATOM 7707 O O . ASP A 1 14 ? 5.478 2.366 -1.294 1.00 0.00 13 ASP A O 23
ATOM 7717 N N . VAL A 1 15 ? 3.966 2.344 0.404 1.00 0.00 14 VAL A N 23
ATOM 7718 C CA . VAL A 1 15 ? 4.968 2.706 1.444 1.00 0.00 14 VAL A CA 23
ATOM 7719 C C . VAL A 1 15 ? 5.294 1.463 2.354 1.00 0.00 14 VAL A C 23
ATOM 7720 O O . VAL A 1 15 ? 5.326 1.433 3.586 1.00 0.00 14 VAL A O 23
ATOM 7733 N N . TYR A 1 16 ? 5.584 0.462 1.544 1.00 0.00 15 TYR A N 23
ATOM 7734 C CA . TYR A 1 16 ? 6.012 -0.908 1.829 1.00 0.00 15 TYR A CA 23
ATOM 7735 C C . TYR A 1 16 ? 6.909 -1.216 0.587 1.00 0.00 15 TYR A C 23
ATOM 7736 O O . TYR A 1 16 ? 7.992 -1.763 0.790 1.00 0.00 15 TYR A O 23
ATOM 7754 N N . ASP A 1 17 ? 6.459 -0.957 -0.679 1.00 0.00 16 ASP A N 23
ATOM 7755 C CA . ASP A 1 17 ? 7.298 -1.159 -1.884 1.00 0.00 16 ASP A CA 23
ATOM 7756 C C . ASP A 1 17 ? 8.413 -0.066 -1.906 1.00 0.00 16 ASP A C 23
ATOM 7757 O O . ASP A 1 17 ? 9.566 -0.411 -2.179 1.00 0.00 16 ASP A O 23
ATOM 7767 N N . LYS A 1 18 ? 8.086 1.224 -1.637 1.00 0.00 17 LYS A N 23
ATOM 7768 C CA . LYS A 1 18 ? 9.096 2.311 -1.557 1.00 0.00 17 LYS A CA 23
ATOM 7769 C C . LYS A 1 18 ? 9.976 2.169 -0.243 1.00 0.00 17 LYS A C 23
ATOM 7770 O O . LYS A 1 18 ? 11.052 2.765 -0.163 1.00 0.00 17 LYS A O 23
ATOM 7788 N N . VAL A 1 19 ? 9.502 1.384 0.765 1.00 0.00 18 VAL A N 23
ATOM 7789 C CA . VAL A 1 19 ? 10.195 1.086 2.045 1.00 0.00 18 VAL A CA 23
ATOM 7790 C C . VAL A 1 19 ? 11.232 -0.050 1.841 1.00 0.00 18 VAL A C 23
ATOM 7791 O O . VAL A 1 19 ? 12.403 0.135 2.187 1.00 0.00 18 VAL A O 23
ATOM 7804 N N . LYS A 1 20 ? 10.807 -1.208 1.302 1.00 0.00 19 LYS A N 23
ATOM 7805 C CA . LYS A 1 20 ? 11.707 -2.351 0.997 1.00 0.00 19 LYS A CA 23
ATOM 7806 C C . LYS A 1 20 ? 12.802 -2.033 -0.096 1.00 0.00 19 LYS A C 23
ATOM 7807 O O . LYS A 1 20 ? 13.763 -2.794 -0.232 1.00 0.00 19 LYS A O 23
ATOM 7825 N N . GLU A 1 21 ? 12.654 -0.915 -0.850 1.00 0.00 20 GLU A N 23
ATOM 7826 C CA . GLU A 1 21 ? 13.597 -0.445 -1.876 1.00 0.00 20 GLU A CA 23
ATOM 7827 C C . GLU A 1 21 ? 14.690 0.457 -1.262 1.00 0.00 20 GLU A C 23
ATOM 7828 O O . GLU A 1 21 ? 15.873 0.115 -1.254 1.00 0.00 20 GLU A O 23
ATOM 7850 N N . GLU A 1 2 ? -13.717 -2.099 -1.366 1.00 0.00 1 GLU A N 24
ATOM 7851 C CA . GLU A 1 2 ? -14.070 -0.653 -1.351 1.00 0.00 1 GLU A CA 24
ATOM 7852 C C . GLU A 1 2 ? -12.869 0.277 -0.978 1.00 0.00 1 GLU A C 24
ATOM 7853 O O . GLU A 1 2 ? -11.696 -0.067 -1.154 1.00 0.00 1 GLU A O 24
ATOM 7866 N N . SER A 1 3 ? -13.192 1.477 -0.472 1.00 0.00 2 SER A N 24
ATOM 7867 C CA . SER A 1 3 ? -12.209 2.513 -0.053 1.00 0.00 2 SER A CA 24
ATOM 7868 C C . SER A 1 3 ? -11.172 2.028 0.976 1.00 0.00 2 SER A C 24
ATOM 7869 O O . SER A 1 3 ? -9.980 2.290 0.818 1.00 0.00 2 SER A O 24
ATOM 7877 N N . ALA A 1 4 ? -11.658 1.336 2.022 1.00 0.00 3 ALA A N 24
ATOM 7878 C CA . ALA A 1 4 ? -10.776 0.746 3.067 1.00 0.00 3 ALA A CA 24
ATOM 7879 C C . ALA A 1 4 ? -10.029 -0.593 2.747 1.00 0.00 3 ALA A C 24
ATOM 7880 O O . ALA A 1 4 ? -9.448 -1.259 3.607 1.00 0.00 3 ALA A O 24
ATOM 7887 N N . LYS A 1 5 ? -10.088 -0.925 1.466 1.00 0.00 4 LYS A N 24
ATOM 7888 C CA . LYS A 1 5 ? -9.453 -2.067 0.781 1.00 0.00 4 LYS A CA 24
ATOM 7889 C C . LYS A 1 5 ? -8.914 -1.681 -0.659 1.00 0.00 4 LYS A C 24
ATOM 7890 O O . LYS A 1 5 ? -8.684 -2.531 -1.524 1.00 0.00 4 LYS A O 24
ATOM 7908 N N . HIS A 1 6 ? -8.726 -0.371 -0.871 1.00 0.00 5 HIS A N 24
ATOM 7909 C CA . HIS A 1 6 ? -8.182 0.299 -2.069 1.00 0.00 5 HIS A CA 24
ATOM 7910 C C . HIS A 1 6 ? -7.074 1.247 -1.521 1.00 0.00 5 HIS A C 24
ATOM 7911 O O . HIS A 1 6 ? -5.976 1.244 -2.081 1.00 0.00 5 HIS A O 24
ATOM 7925 N N . MET A 1 7 ? -7.356 2.084 -0.486 1.00 0.00 6 MET A N 24
ATOM 7926 C CA . MET A 1 7 ? -6.369 2.970 0.163 1.00 0.00 6 MET A CA 24
ATOM 7927 C C . MET A 1 7 ? -5.447 2.032 0.973 1.00 0.00 6 MET A C 24
ATOM 7928 O O . MET A 1 7 ? -4.244 2.106 0.771 1.00 0.00 6 MET A O 24
ATOM 7942 N N . PHE A 1 8 ? -5.980 1.144 1.840 1.00 0.00 7 PHE A N 24
ATOM 7943 C CA . PHE A 1 8 ? -5.181 0.155 2.603 1.00 0.00 7 PHE A CA 24
ATOM 7944 C C . PHE A 1 8 ? -4.426 -0.840 1.668 1.00 0.00 7 PHE A C 24
ATOM 7945 O O . PHE A 1 8 ? -3.327 -1.272 2.023 1.00 0.00 7 PHE A O 24
ATOM 7962 N N . ASP A 1 9 ? -5.011 -1.192 0.496 1.00 0.00 8 ASP A N 24
ATOM 7963 C CA . ASP A 1 9 ? -4.359 -2.085 -0.505 1.00 0.00 8 ASP A CA 24
ATOM 7964 C C . ASP A 1 9 ? -3.104 -1.373 -1.080 1.00 0.00 8 ASP A C 24
ATOM 7965 O O . ASP A 1 9 ? -2.021 -1.962 -1.058 1.00 0.00 8 ASP A O 24
ATOM 7975 N N . ARG A 1 10 ? -3.267 -0.112 -1.566 1.00 0.00 9 ARG A N 24
ATOM 7976 C CA . ARG A 1 10 ? -2.132 0.692 -2.087 1.00 0.00 9 ARG A CA 24
ATOM 7977 C C . ARG A 1 10 ? -1.124 1.020 -0.961 1.00 0.00 9 ARG A C 24
ATOM 7978 O O . ARG A 1 10 ? 0.045 0.686 -1.128 1.00 0.00 9 ARG A O 24
ATOM 7998 N N . ILE A 1 11 ? -1.552 1.580 0.189 1.00 0.00 10 ILE A N 24
ATOM 7999 C CA . ILE A 1 11 ? -0.676 1.882 1.369 1.00 0.00 10 ILE A CA 24
ATOM 8000 C C . ILE A 1 11 ? 0.219 0.666 1.784 1.00 0.00 10 ILE A C 24
ATOM 8001 O O . ILE A 1 11 ? 1.415 0.834 2.035 1.00 0.00 10 ILE A O 24
ATOM 8017 N N . GLY A 1 12 ? -0.396 -0.532 1.828 1.00 0.00 11 GLY A N 24
ATOM 8018 C CA . GLY A 1 12 ? 0.301 -1.800 2.135 1.00 0.00 11 GLY A CA 24
ATOM 8019 C C . GLY A 1 12 ? 1.432 -2.262 1.173 1.00 0.00 11 GLY A C 24
ATOM 8020 O O . GLY A 1 12 ? 2.188 -3.173 1.512 1.00 0.00 11 GLY A O 24
ATOM 8024 N N . LYS A 1 13 ? 1.465 -1.682 -0.037 1.00 0.00 12 LYS A N 24
ATOM 8025 C CA . LYS A 1 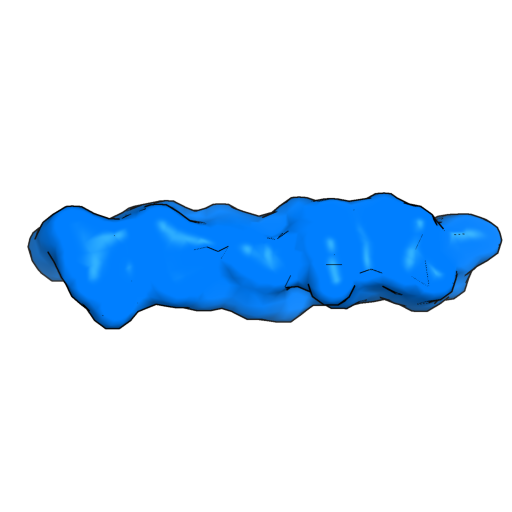13 ? 2.483 -1.912 -1.092 1.00 0.00 12 LYS A CA 24
ATOM 8026 C C . LYS A 1 13 ? 2.849 -0.613 -1.901 1.00 0.00 12 LYS A C 24
ATOM 8027 O O . LYS A 1 13 ? 3.106 -0.654 -3.108 1.00 0.00 12 LYS A O 24
ATOM 8045 N N . ASP A 1 14 ? 2.922 0.532 -1.191 1.00 0.00 13 ASP A N 24
ATOM 8046 C CA . ASP A 1 14 ? 3.302 1.866 -1.716 1.00 0.00 13 ASP A CA 24
ATOM 8047 C C . ASP A 1 14 ? 4.373 2.307 -0.737 1.00 0.00 13 ASP A C 24
ATOM 8048 O O . ASP A 1 14 ? 5.505 2.506 -1.179 1.00 0.00 13 ASP A O 24
ATOM 8058 N N . VAL A 1 15 ? 4.019 2.552 0.543 1.00 0.00 14 VAL A N 24
ATOM 8059 C CA . VAL A 1 15 ? 5.052 2.898 1.561 1.00 0.00 14 VAL A CA 24
ATOM 8060 C C . VAL A 1 15 ? 5.379 1.664 2.479 1.00 0.00 14 VAL A C 24
ATOM 8061 O O . VAL A 1 15 ? 5.509 1.671 3.705 1.00 0.00 14 VAL A O 24
ATOM 8074 N N . TYR A 1 16 ? 5.570 0.625 1.684 1.00 0.00 15 TYR A N 24
ATOM 8075 C CA . TYR A 1 16 ? 5.955 -0.749 1.998 1.00 0.00 15 TYR A CA 24
ATOM 8076 C C . TYR A 1 16 ? 6.870 -1.110 0.792 1.00 0.00 15 TYR A C 24
ATOM 8077 O O . TYR A 1 16 ? 7.940 -1.674 1.030 1.00 0.00 15 TYR A O 24
ATOM 8095 N N . ASP A 1 17 ? 6.449 -0.877 -0.482 1.00 0.00 16 ASP A N 24
ATOM 8096 C CA . ASP A 1 17 ? 7.317 -1.136 -1.648 1.00 0.00 16 ASP A CA 24
ATOM 8097 C C . ASP A 1 17 ? 8.401 -0.028 -1.751 1.00 0.00 16 ASP A C 24
ATOM 8098 O O . ASP A 1 17 ? 9.533 -0.373 -2.093 1.00 0.00 16 ASP A O 24
ATOM 8108 N N . LYS A 1 18 ? 8.098 1.266 -1.473 1.00 0.00 17 LYS A N 24
ATOM 8109 C CA . LYS A 1 18 ? 9.124 2.335 -1.487 1.00 0.00 17 LYS A CA 24
ATOM 8110 C C . LYS A 1 18 ? 10.141 2.164 -0.296 1.00 0.00 17 LYS A C 24
ATOM 8111 O O . LYS A 1 18 ? 11.261 2.671 -0.407 1.00 0.00 17 LYS A O 24
ATOM 8129 N N . VAL A 1 19 ? 9.775 1.460 0.815 1.00 0.00 18 VAL A N 24
ATOM 8130 C CA . VAL A 1 19 ? 10.659 1.193 1.968 1.00 0.00 18 VAL A CA 24
ATOM 8131 C C . VAL A 1 19 ? 11.571 -0.032 1.707 1.00 0.00 18 VAL A C 24
ATOM 8132 O O . VAL A 1 19 ? 12.795 0.063 1.845 1.00 0.00 18 VAL A O 24
ATOM 8145 N N . LYS A 1 20 ? 10.950 -1.166 1.333 1.00 0.00 19 LYS A N 24
ATOM 8146 C CA . LYS A 1 20 ? 11.664 -2.423 0.982 1.00 0.00 19 LYS A CA 24
ATOM 8147 C C . LYS A 1 20 ? 12.628 -2.284 -0.262 1.00 0.00 19 LYS A C 24
ATOM 8148 O O . LYS A 1 20 ? 13.489 -3.144 -0.463 1.00 0.00 19 LYS A O 24
ATOM 8166 N N . GLU A 1 21 ? 12.482 -1.202 -1.066 1.00 0.00 20 GLU A N 24
ATOM 8167 C CA . GLU A 1 21 ? 13.319 -0.887 -2.236 1.00 0.00 20 GLU A CA 24
ATOM 8168 C C . GLU A 1 21 ? 14.550 -0.044 -1.836 1.00 0.00 20 GLU A C 24
ATOM 8169 O O . GLU A 1 21 ? 15.693 -0.492 -1.935 1.00 0.00 20 GLU A O 24
ATOM 8191 N N . GLU A 1 2 ? -13.612 -2.095 -1.293 1.00 0.00 1 GLU A N 25
ATOM 8192 C CA . GLU A 1 2 ? -14.044 -0.675 -1.235 1.00 0.00 1 GLU A CA 25
ATOM 8193 C C . GLU A 1 2 ? -12.872 0.312 -0.909 1.00 0.00 1 GLU A C 25
ATOM 8194 O O . GLU A 1 2 ? -11.695 0.006 -1.124 1.00 0.00 1 GLU A O 25
ATOM 8207 N N . SER A 1 3 ? -13.202 1.510 -0.391 1.00 0.00 2 SER A N 25
ATOM 8208 C CA . SER A 1 3 ? -12.213 2.565 -0.026 1.00 0.00 2 SER A CA 25
ATOM 8209 C C . SER A 1 3 ? -11.148 2.107 0.986 1.00 0.00 2 SER A C 25
ATOM 8210 O O . SER A 1 3 ? -9.958 2.341 0.776 1.00 0.00 2 SER A O 25
ATOM 8218 N N . ALA A 1 4 ? -11.610 1.467 2.074 1.00 0.00 3 ALA A N 25
ATOM 8219 C CA . ALA A 1 4 ? -10.704 0.905 3.113 1.00 0.00 3 ALA A CA 25
ATOM 8220 C C . ALA A 1 4 ? -9.994 -0.460 2.817 1.00 0.00 3 ALA A C 25
ATOM 8221 O O . ALA A 1 4 ? -9.414 -1.118 3.685 1.00 0.00 3 ALA A O 25
ATOM 8228 N N . LYS A 1 5 ? -10.082 -0.825 1.546 1.00 0.00 4 LYS A N 25
ATOM 8229 C CA . LYS A 1 5 ? -9.487 -2.001 0.883 1.00 0.00 4 LYS A CA 25
ATOM 8230 C C . LYS A 1 5 ? -8.940 -1.669 -0.566 1.00 0.00 4 LYS A C 25
ATOM 8231 O O . LYS A 1 5 ? -8.713 -2.553 -1.397 1.00 0.00 4 LYS A O 25
ATOM 8249 N N . HIS A 1 6 ? -8.744 -0.369 -0.830 1.00 0.00 5 HIS A N 25
ATOM 8250 C CA . HIS A 1 6 ? -8.190 0.245 -2.054 1.00 0.00 5 HIS A CA 25
ATOM 8251 C C . HIS A 1 6 ? -7.067 1.196 -1.547 1.00 0.00 5 HIS A C 25
ATOM 8252 O O . HIS A 1 6 ? -5.968 1.153 -2.102 1.00 0.00 5 HIS A O 25
ATOM 8266 N N . MET A 1 7 ? -7.325 2.072 -0.540 1.00 0.00 6 MET A N 25
ATOM 8267 C CA . MET A 1 7 ? -6.315 2.964 0.067 1.00 0.00 6 MET A CA 25
ATOM 8268 C C . MET A 1 7 ? -5.394 2.037 0.894 1.00 0.00 6 MET A C 25
ATOM 8269 O O . MET A 1 7 ? -4.192 2.104 0.681 1.00 0.00 6 MET A O 25
ATOM 8283 N N . PHE A 1 8 ? -5.929 1.169 1.783 1.00 0.00 7 PHE A N 25
ATOM 8284 C CA . PHE A 1 8 ? -5.141 0.189 2.569 1.00 0.00 7 PHE A CA 25
ATOM 8285 C C . PHE A 1 8 ? -4.399 -0.833 1.653 1.00 0.00 7 PHE A C 25
ATOM 8286 O O . PHE A 1 8 ? -3.298 -1.258 2.006 1.00 0.00 7 PHE A O 25
ATOM 8303 N N . ASP A 1 9 ? -5.004 -1.225 0.505 1.00 0.00 8 ASP A N 25
ATOM 8304 C CA . ASP A 1 9 ? -4.363 -2.148 -0.482 1.00 0.00 8 ASP A CA 25
ATOM 8305 C C . ASP A 1 9 ? -3.107 -1.452 -1.097 1.00 0.00 8 ASP A C 25
ATOM 8306 O O . ASP A 1 9 ? -2.031 -2.054 -1.140 1.00 0.00 8 ASP A O 25
ATOM 8316 N N . ARG A 1 10 ? -3.279 -0.183 -1.552 1.00 0.00 9 ARG A N 25
ATOM 8317 C CA . ARG A 1 10 ? -2.188 0.654 -2.109 1.00 0.00 9 ARG A CA 25
ATOM 8318 C C . ARG A 1 10 ? -1.131 0.934 -1.021 1.00 0.00 9 ARG A C 25
ATOM 8319 O O . ARG A 1 10 ? 0.020 0.542 -1.199 1.00 0.00 9 ARG A O 25
ATOM 8339 N N . ILE A 1 11 ? -1.520 1.544 0.116 1.00 0.00 10 ILE A N 25
ATOM 8340 C CA . ILE A 1 11 ? -0.626 1.823 1.287 1.00 0.00 10 ILE A CA 25
ATOM 8341 C C . ILE A 1 11 ? 0.241 0.585 1.702 1.00 0.00 10 ILE A C 25
ATOM 8342 O O . ILE A 1 11 ? 1.438 0.721 1.967 1.00 0.00 10 ILE A O 25
ATOM 8358 N N . GLY A 1 12 ? -0.405 -0.598 1.732 1.00 0.00 11 GLY A N 25
ATOM 8359 C CA . GLY A 1 12 ? 0.245 -1.891 2.032 1.00 0.00 11 GLY A CA 25
ATOM 8360 C C . GLY A 1 12 ? 1.404 -2.326 1.095 1.00 0.00 11 GLY A C 25
ATOM 8361 O O . GLY A 1 12 ? 2.188 -3.196 1.474 1.00 0.00 11 GLY A O 25
ATOM 8365 N N . LYS A 1 13 ? 1.425 -1.795 -0.142 1.00 0.00 12 LYS A N 25
ATOM 8366 C CA . LYS A 1 13 ? 2.481 -2.027 -1.155 1.00 0.00 12 LYS A CA 25
ATOM 8367 C C . LYS A 1 13 ? 2.791 -0.721 -1.978 1.00 0.00 12 LYS A C 25
ATOM 8368 O O . LYS A 1 13 ? 2.918 -0.729 -3.205 1.00 0.00 12 LYS A O 25
ATOM 8386 N N . ASP A 1 14 ? 2.948 0.401 -1.246 1.00 0.00 13 ASP A N 25
ATOM 8387 C CA . ASP A 1 14 ? 3.299 1.746 -1.763 1.00 0.00 13 ASP A CA 25
ATOM 8388 C C . ASP A 1 14 ? 4.336 2.220 -0.760 1.00 0.00 13 ASP A C 25
ATOM 8389 O O . ASP A 1 14 ? 5.464 2.476 -1.182 1.00 0.00 13 ASP A O 25
ATOM 8399 N N . VAL A 1 15 ? 3.950 2.440 0.516 1.00 0.00 14 VAL A N 25
ATOM 8400 C CA . VAL A 1 15 ? 4.949 2.815 1.558 1.00 0.00 14 VAL A CA 25
ATOM 8401 C C . VAL A 1 15 ? 5.298 1.587 2.479 1.00 0.00 14 VAL A C 25
ATOM 8402 O O . VAL A 1 15 ? 5.411 1.595 3.707 1.00 0.00 14 VAL A O 25
ATOM 8415 N N . TYR A 1 16 ? 5.529 0.557 1.684 1.00 0.00 15 TYR A N 25
ATOM 8416 C CA . TYR A 1 16 ? 5.948 -0.809 1.992 1.00 0.00 15 TYR A CA 25
ATOM 8417 C C . TYR A 1 16 ? 6.878 -1.140 0.789 1.00 0.00 15 TYR A C 25
ATOM 8418 O O . TYR A 1 16 ? 7.958 -1.683 1.029 1.00 0.00 15 TYR A O 25
ATOM 8436 N N . ASP A 1 17 ? 6.460 -0.903 -0.485 1.00 0.00 16 ASP A N 25
ATOM 8437 C CA . ASP A 1 17 ? 7.341 -1.133 -1.648 1.00 0.00 16 ASP A CA 25
ATOM 8438 C C . ASP A 1 17 ? 8.406 -0.005 -1.735 1.00 0.00 16 ASP A C 25
ATOM 8439 O O . ASP A 1 17 ? 9.544 -0.326 -2.083 1.00 0.00 16 ASP A O 25
ATOM 8449 N N . LYS A 1 18 ? 8.081 1.279 -1.436 1.00 0.00 17 LYS A N 25
ATOM 8450 C CA . LYS A 1 18 ? 9.088 2.365 -1.434 1.00 0.00 17 LYS A CA 25
ATOM 8451 C C . LYS A 1 18 ? 10.108 2.183 -0.244 1.00 0.00 17 LYS A C 25
ATOM 8452 O O . LYS A 1 18 ? 11.237 2.667 -0.359 1.00 0.00 17 LYS A O 25
ATOM 8470 N N . VAL A 1 19 ? 9.730 1.488 0.870 1.00 0.00 18 VAL A N 25
ATOM 8471 C CA . VAL A 1 19 ? 10.613 1.213 2.022 1.00 0.00 18 VAL A CA 25
ATOM 8472 C C . VAL A 1 19 ? 11.550 0.010 1.748 1.00 0.00 18 VAL A C 25
ATOM 8473 O O . VAL A 1 19 ? 12.770 0.127 1.899 1.00 0.00 18 VAL A O 25
ATOM 8486 N N . LYS A 1 20 ? 10.954 -1.129 1.349 1.00 0.00 19 LYS A N 25
ATOM 8487 C CA . LYS A 1 20 ? 11.698 -2.364 0.983 1.00 0.00 19 LYS A CA 25
ATOM 8488 C C . LYS A 1 20 ? 12.673 -2.181 -0.246 1.00 0.00 19 LYS A C 25
ATOM 8489 O O . LYS A 1 20 ? 13.561 -3.013 -0.449 1.00 0.00 19 LYS A O 25
ATOM 8507 N N . GLU A 1 21 ? 12.507 -1.092 -1.037 1.00 0.00 20 GLU A N 25
ATOM 8508 C CA . GLU A 1 21 ? 13.350 -0.737 -2.191 1.00 0.00 20 GLU A CA 25
ATOM 8509 C C . GLU A 1 21 ? 14.567 0.113 -1.760 1.00 0.00 20 GLU A C 25
ATOM 8510 O O . GLU A 1 21 ? 15.716 -0.314 -1.863 1.00 0.00 20 GLU A O 25
ATOM 8532 N N . GLU A 1 2 ? -13.798 -2.014 -1.263 1.00 0.00 1 GLU A N 26
ATOM 8533 C CA . GLU A 1 2 ? -14.103 -0.558 -1.318 1.00 0.00 1 GLU A CA 26
ATOM 8534 C C . GLU A 1 2 ? -12.875 0.350 -0.981 1.00 0.00 1 GLU A C 26
ATOM 8535 O O . GLU A 1 2 ? -11.713 -0.035 -1.143 1.00 0.00 1 GLU A O 26
ATOM 8548 N N . SER A 1 3 ? -13.162 1.580 -0.523 1.00 0.00 2 SER A N 26
ATOM 8549 C CA . SER A 1 3 ? -12.147 2.601 -0.144 1.00 0.00 2 SER A CA 26
ATOM 8550 C C . SER A 1 3 ? -11.123 2.121 0.900 1.00 0.00 2 SER A C 26
ATOM 8551 O O . SER A 1 3 ? -9.924 2.345 0.732 1.00 0.00 2 SER A O 26
ATOM 8559 N N . ALA A 1 4 ? -11.624 1.477 1.968 1.00 0.00 3 ALA A N 26
ATOM 8560 C CA . ALA A 1 4 ? -10.755 0.898 3.030 1.00 0.00 3 ALA A CA 26
ATOM 8561 C C . ALA A 1 4 ? -10.040 -0.467 2.752 1.00 0.00 3 ALA A C 26
ATOM 8562 O O . ALA A 1 4 ? -9.473 -1.121 3.632 1.00 0.00 3 ALA A O 26
ATOM 8569 N N . LYS A 1 5 ? -10.107 -0.838 1.482 1.00 0.00 4 LYS A N 26
ATOM 8570 C CA . LYS A 1 5 ? -9.500 -2.016 0.833 1.00 0.00 4 LYS A CA 26
ATOM 8571 C C . LYS A 1 5 ? -8.944 -1.688 -0.614 1.00 0.00 4 LYS A C 26
ATOM 8572 O O . LYS A 1 5 ? -8.713 -2.571 -1.444 1.00 0.00 4 LYS A O 26
ATOM 8590 N N . HIS A 1 6 ? -8.740 -0.388 -0.874 1.00 0.00 5 HIS A N 26
ATOM 8591 C CA . HIS A 1 6 ? -8.179 0.228 -2.094 1.00 0.00 5 HIS A CA 26
ATOM 8592 C C . HIS A 1 6 ? -7.059 1.181 -1.583 1.00 0.00 5 HIS A C 26
ATOM 8593 O O . HIS A 1 6 ? -5.958 1.137 -2.133 1.00 0.00 5 HIS A O 26
ATOM 8607 N N . MET A 1 7 ? -7.327 2.058 -0.581 1.00 0.00 6 MET A N 26
ATOM 8608 C CA . MET A 1 7 ? -6.327 2.955 0.034 1.00 0.00 6 MET A CA 26
ATOM 8609 C C . MET A 1 7 ? -5.417 2.033 0.879 1.00 0.00 6 MET A C 26
ATOM 8610 O O . MET A 1 7 ? -4.212 2.108 0.689 1.00 0.00 6 MET A O 26
ATOM 8624 N N . PHE A 1 8 ? -5.963 1.163 1.760 1.00 0.00 7 PHE A N 26
ATOM 8625 C CA . PHE A 1 8 ? -5.184 0.186 2.560 1.00 0.00 7 PHE A CA 26
ATOM 8626 C C . PHE A 1 8 ? -4.428 -0.832 1.653 1.00 0.00 7 PHE A C 26
ATOM 8627 O O . PHE A 1 8 ? -3.326 -1.248 2.017 1.00 0.00 7 PHE A O 26
ATOM 8644 N N . ASP A 1 9 ? -5.021 -1.233 0.501 1.00 0.00 8 ASP A N 26
ATOM 8645 C CA . ASP A 1 9 ? -4.364 -2.153 -0.479 1.00 0.00 8 ASP A CA 26
ATOM 8646 C C . ASP A 1 9 ? -3.098 -1.450 -1.075 1.00 0.00 8 ASP A C 26
ATOM 8647 O O . ASP A 1 9 ? -2.019 -2.047 -1.110 1.00 0.00 8 ASP A O 26
ATOM 8657 N N . ARG A 1 10 ? -3.271 -0.178 -1.521 1.00 0.00 9 ARG A N 26
ATOM 8658 C CA . ARG A 1 10 ? -2.184 0.676 -2.061 1.00 0.00 9 ARG A CA 26
ATOM 8659 C C . ARG A 1 10 ? -1.134 0.947 -0.965 1.00 0.00 9 ARG A C 26
ATOM 8660 O O . ARG A 1 10 ? 0.018 0.552 -1.136 1.00 0.00 9 ARG A O 26
ATOM 8680 N N . ILE A 1 11 ? -1.534 1.557 0.167 1.00 0.00 10 ILE A N 26
ATOM 8681 C CA . ILE A 1 11 ? -0.655 1.834 1.351 1.00 0.00 10 ILE A CA 26
ATOM 8682 C C . ILE A 1 11 ? 0.213 0.600 1.770 1.00 0.00 10 ILE A C 26
ATOM 8683 O O . ILE A 1 11 ? 1.408 0.742 2.047 1.00 0.00 10 ILE A O 26
ATOM 8699 N N . GLY A 1 12 ? -0.427 -0.585 1.788 1.00 0.00 11 GLY A N 26
ATOM 8700 C CA . GLY A 1 12 ? 0.226 -1.874 2.090 1.00 0.00 11 GLY A CA 26
ATOM 8701 C C . GLY A 1 12 ? 1.397 -2.294 1.163 1.00 0.00 11 GLY A C 26
ATOM 8702 O O . GLY A 1 12 ? 2.203 -3.130 1.570 1.00 0.00 11 GLY A O 26
ATOM 8706 N N . LYS A 1 13 ? 1.404 -1.798 -0.089 1.00 0.00 12 LYS A N 26
ATOM 8707 C CA . LYS A 1 13 ? 2.471 -2.025 -1.096 1.00 0.00 12 LYS A CA 26
ATOM 8708 C C . LYS A 1 13 ? 2.811 -0.710 -1.892 1.00 0.00 12 LYS A C 26
ATOM 8709 O O . LYS A 1 13 ? 3.008 -0.716 -3.111 1.00 0.00 12 LYS A O 26
ATOM 8727 N N . ASP A 1 14 ? 2.927 0.416 -1.157 1.00 0.00 13 ASP A N 26
ATOM 8728 C CA . ASP A 1 14 ? 3.294 1.759 -1.667 1.00 0.00 13 ASP A CA 26
ATOM 8729 C C . ASP A 1 14 ? 4.352 2.207 -0.677 1.00 0.00 13 ASP A C 26
ATOM 8730 O O . ASP A 1 14 ? 5.478 2.441 -1.117 1.00 0.00 13 ASP A O 26
ATOM 8740 N N . VAL A 1 15 ? 3.992 2.425 0.605 1.00 0.00 14 VAL A N 26
ATOM 8741 C CA . VAL A 1 15 ? 5.017 2.776 1.631 1.00 0.00 14 VAL A CA 26
ATOM 8742 C C . VAL A 1 15 ? 5.366 1.534 2.531 1.00 0.00 14 VAL A C 26
ATOM 8743 O O . VAL A 1 15 ? 5.488 1.523 3.757 1.00 0.00 14 VAL A O 26
ATOM 8756 N N . TYR A 1 16 ? 5.586 0.516 1.718 1.00 0.00 15 TYR A N 26
ATOM 8757 C CA . TYR A 1 16 ? 5.999 -0.857 2.004 1.00 0.00 15 TYR A CA 26
ATOM 8758 C C . TYR A 1 16 ? 6.914 -1.183 0.791 1.00 0.00 15 TYR A C 26
ATOM 8759 O O . TYR A 1 16 ? 7.996 -1.733 1.013 1.00 0.00 15 TYR A O 26
ATOM 8777 N N . ASP A 1 17 ? 6.480 -0.937 -0.476 1.00 0.00 16 ASP A N 26
ATOM 8778 C CA . ASP A 1 17 ? 7.345 -1.159 -1.652 1.00 0.00 16 ASP A CA 26
ATOM 8779 C C . ASP A 1 17 ? 8.410 -0.027 -1.741 1.00 0.00 16 ASP A C 26
ATOM 8780 O O . ASP A 1 17 ? 9.545 -0.338 -2.110 1.00 0.00 16 ASP A O 26
ATOM 8790 N N . LYS A 1 18 ? 8.084 1.251 -1.418 1.00 0.00 17 LYS A N 26
ATOM 8791 C CA . LYS A 1 18 ? 9.076 2.349 -1.412 1.00 0.00 17 LYS A CA 26
ATOM 8792 C C . LYS A 1 18 ? 10.115 2.157 -0.241 1.00 0.00 17 LYS A C 26
ATOM 8793 O O . LYS A 1 18 ? 11.241 2.646 -0.368 1.00 0.00 17 LYS A O 26
ATOM 8811 N N . VAL A 1 19 ? 9.756 1.450 0.871 1.00 0.00 18 VAL A N 26
ATOM 8812 C CA . VAL A 1 19 ? 10.656 1.164 2.007 1.00 0.00 18 VAL A CA 26
ATOM 8813 C C . VAL A 1 19 ? 11.599 -0.023 1.693 1.00 0.00 18 VAL A C 26
ATOM 8814 O O . VAL A 1 19 ? 12.820 0.104 1.832 1.00 0.00 18 VAL A O 26
ATOM 8827 N N . LYS A 1 20 ? 11.011 -1.161 1.276 1.00 0.00 19 LYS A N 26
ATOM 8828 C CA . LYS A 1 20 ? 11.770 -2.376 0.872 1.00 0.00 19 LYS A CA 26
ATOM 8829 C C . LYS A 1 20 ? 12.741 -2.141 -0.352 1.00 0.00 19 LYS A C 26
ATOM 8830 O O . LYS A 1 20 ? 13.657 -2.939 -0.565 1.00 0.00 19 LYS A O 26
ATOM 8848 N N . GLU A 1 21 ? 12.538 -1.047 -1.127 1.00 0.00 20 GLU A N 26
ATOM 8849 C CA . GLU A 1 21 ? 13.370 -0.647 -2.274 1.00 0.00 20 GLU A CA 26
ATOM 8850 C C . GLU A 1 21 ? 14.572 0.216 -1.828 1.00 0.00 20 GLU A C 26
ATOM 8851 O O . GLU A 1 21 ? 15.730 -0.187 -1.947 1.00 0.00 20 GLU A O 26
ATOM 8873 N N . GLU A 1 2 ? -14.193 -1.746 -1.221 1.00 0.00 1 GLU A N 27
ATOM 8874 C CA . GLU A 1 2 ? -14.237 -0.280 -1.441 1.00 0.00 1 GLU A CA 27
ATOM 8875 C C . GLU A 1 2 ? -12.921 0.494 -1.087 1.00 0.00 1 GLU A C 27
ATOM 8876 O O . GLU A 1 2 ? -11.808 -0.036 -1.195 1.00 0.00 1 GLU A O 27
ATOM 8889 N N . SER A 1 3 ? -13.078 1.763 -0.674 1.00 0.00 2 SER A N 27
ATOM 8890 C CA . SER A 1 3 ? -11.979 2.668 -0.244 1.00 0.00 2 SER A CA 27
ATOM 8891 C C . SER A 1 3 ? -11.003 2.077 0.795 1.00 0.00 2 SER A C 27
ATOM 8892 O O . SER A 1 3 ? -9.798 2.306 0.702 1.00 0.00 2 SER A O 27
ATOM 8900 N N . ALA A 1 4 ? -11.551 1.339 1.777 1.00 0.00 3 ALA A N 27
ATOM 8901 C CA . ALA A 1 4 ? -10.727 0.657 2.815 1.00 0.00 3 ALA A CA 27
ATOM 8902 C C . ALA A 1 4 ? -9.986 -0.674 2.467 1.00 0.00 3 ALA A C 27
ATOM 8903 O O . ALA A 1 4 ? -9.413 -1.363 3.315 1.00 0.00 3 ALA A O 27
ATOM 8910 N N . LYS A 1 5 ? -10.038 -0.974 1.181 1.00 0.00 4 LYS A N 27
ATOM 8911 C CA . LYS A 1 5 ? -9.397 -2.103 0.474 1.00 0.00 4 LYS A CA 27
ATOM 8912 C C . LYS A 1 5 ? -8.861 -1.678 -0.956 1.00 0.00 4 LYS A C 27
ATOM 8913 O O . LYS A 1 5 ? -8.625 -2.504 -1.841 1.00 0.00 4 LYS A O 27
ATOM 8931 N N . HIS A 1 6 ? -8.685 -0.361 -1.136 1.00 0.00 5 HIS A N 27
ATOM 8932 C CA . HIS A 1 6 ? -8.145 0.342 -2.319 1.00 0.00 5 HIS A CA 27
ATOM 8933 C C . HIS A 1 6 ? -7.015 1.260 -1.766 1.00 0.00 5 HIS A C 27
ATOM 8934 O O . HIS A 1 6 ? -5.928 1.274 -2.347 1.00 0.00 5 HIS A O 27
ATOM 8948 N N . MET A 1 7 ? -7.258 2.050 -0.685 1.00 0.00 6 MET A N 27
ATOM 8949 C CA . MET A 1 7 ? -6.249 2.903 -0.026 1.00 0.00 6 MET A CA 27
ATOM 8950 C C . MET A 1 7 ? -5.341 1.924 0.751 1.00 0.00 6 MET A C 27
ATOM 8951 O O . MET A 1 7 ? -4.138 1.988 0.543 1.00 0.00 6 MET A O 27
ATOM 8965 N N . PHE A 1 8 ? -5.889 1.021 1.596 1.00 0.00 7 PHE A N 27
ATOM 8966 C CA . PHE A 1 8 ? -5.115 -0.009 2.330 1.00 0.00 7 PHE A CA 27
ATOM 8967 C C . PHE A 1 8 ? -4.374 -0.982 1.362 1.00 0.00 7 PHE A C 27
ATOM 8968 O O . PHE A 1 8 ? -3.281 -1.438 1.701 1.00 0.00 7 PHE A O 27
ATOM 8985 N N . ASP A 1 9 ? -4.968 -1.299 0.184 1.00 0.00 8 ASP A N 27
ATOM 8986 C CA . ASP A 1 9 ? -4.321 -2.167 -0.848 1.00 0.00 8 ASP A CA 27
ATOM 8987 C C . ASP A 1 9 ? -3.051 -1.443 -1.400 1.00 0.00 8 ASP A C 27
ATOM 8988 O O . ASP A 1 9 ? -1.977 -2.047 -1.459 1.00 0.00 8 ASP A O 27
ATOM 8998 N N . ARG A 1 10 ? -3.211 -0.149 -1.785 1.00 0.00 9 ARG A N 27
ATOM 8999 C CA . ARG A 1 10 ? -2.105 0.711 -2.274 1.00 0.00 9 ARG A CA 27
ATOM 9000 C C . ARG A 1 10 ? -1.060 0.915 -1.158 1.00 0.00 9 ARG A C 27
ATOM 9001 O O . ARG A 1 10 ? 0.089 0.516 -1.342 1.00 0.00 9 ARG A O 27
ATOM 9021 N N . ILE A 1 11 ? -1.459 1.470 0.001 1.00 0.00 10 ILE A N 27
ATOM 9022 C CA . ILE A 1 11 ? -0.582 1.675 1.201 1.00 0.00 10 ILE A CA 27
ATOM 9023 C C . ILE A 1 11 ? 0.278 0.415 1.558 1.00 0.00 10 ILE A C 27
ATOM 9024 O O . ILE A 1 11 ? 1.471 0.535 1.849 1.00 0.00 10 ILE A O 27
ATOM 9040 N N . GLY A 1 12 ? -0.370 -0.765 1.510 1.00 0.00 11 GLY A N 27
ATOM 9041 C CA . GLY A 1 12 ? 0.274 -2.074 1.746 1.00 0.00 11 GLY A CA 27
ATOM 9042 C C . GLY A 1 12 ? 1.456 -2.441 0.809 1.00 0.00 11 GLY A C 27
ATOM 9043 O O . GLY A 1 12 ? 2.266 -3.290 1.180 1.00 0.00 11 GLY A O 27
ATOM 9047 N N . LYS A 1 13 ? 1.468 -1.884 -0.418 1.00 0.00 12 LYS A N 27
ATOM 9048 C CA . LYS A 1 13 ? 2.544 -2.054 -1.427 1.00 0.00 12 LYS A CA 27
ATOM 9049 C C . LYS A 1 13 ? 2.873 -0.700 -2.158 1.00 0.00 12 LYS A C 27
ATOM 9050 O O . LYS A 1 13 ? 3.047 -0.637 -3.379 1.00 0.00 12 LYS A O 27
ATOM 9068 N N . ASP A 1 14 ? 3.003 0.382 -1.363 1.00 0.00 13 ASP A N 27
ATOM 9069 C CA . ASP A 1 14 ? 3.363 1.753 -1.799 1.00 0.00 13 ASP A CA 27
ATOM 9070 C C . ASP A 1 14 ? 4.395 2.163 -0.765 1.00 0.00 13 ASP A C 27
ATOM 9071 O O . ASP A 1 14 ? 5.527 2.440 -1.163 1.00 0.00 13 ASP A O 27
ATOM 9081 N N . VAL A 1 15 ? 4.002 2.304 0.519 1.00 0.00 14 VAL A N 27
ATOM 9082 C CA . VAL A 1 15 ? 4.994 2.613 1.587 1.00 0.00 14 VAL A CA 27
ATOM 9083 C C . VAL A 1 15 ? 5.312 1.321 2.429 1.00 0.00 14 VAL A C 27
ATOM 9084 O O . VAL A 1 15 ? 5.325 1.220 3.657 1.00 0.00 14 VAL A O 27
ATOM 9097 N N . TYR A 1 16 ? 5.617 0.369 1.567 1.00 0.00 15 TYR A N 27
ATOM 9098 C CA . TYR A 1 16 ? 6.044 -1.014 1.778 1.00 0.00 15 TYR A CA 27
ATOM 9099 C C . TYR A 1 16 ? 6.957 -1.256 0.536 1.00 0.00 15 TYR A C 27
ATOM 9100 O O . TYR A 1 16 ? 8.040 -1.811 0.723 1.00 0.00 15 TYR A O 27
ATOM 9118 N N . ASP A 1 17 ? 6.519 -0.925 -0.717 1.00 0.00 16 ASP A N 27
ATOM 9119 C CA . ASP A 1 17 ? 7.368 -1.060 -1.923 1.00 0.00 16 ASP A CA 27
ATOM 9120 C C . ASP A 1 17 ? 8.480 0.035 -1.867 1.00 0.00 16 ASP A C 27
ATOM 9121 O O . ASP A 1 17 ? 9.639 -0.299 -2.132 1.00 0.00 16 ASP A O 27
ATOM 9131 N N . LYS A 1 18 ? 8.148 1.314 -1.546 1.00 0.00 17 LYS A N 27
ATOM 9132 C CA . LYS A 1 18 ? 9.167 2.385 -1.395 1.00 0.00 17 LYS A CA 27
ATOM 9133 C C . LYS A 1 18 ? 10.015 2.180 -0.069 1.00 0.00 17 LYS A C 27
ATOM 9134 O O . LYS A 1 18 ? 11.088 2.774 0.064 1.00 0.00 17 LYS A O 27
ATOM 9152 N N . VAL A 1 19 ? 9.524 1.344 0.889 1.00 0.00 18 VAL A N 27
ATOM 9153 C CA . VAL A 1 19 ? 10.198 0.987 2.165 1.00 0.00 18 VAL A CA 27
ATOM 9154 C C . VAL A 1 19 ? 11.261 -0.112 1.896 1.00 0.00 18 VAL A C 27
ATOM 9155 O O . VAL A 1 19 ? 12.423 0.074 2.273 1.00 0.00 18 VAL A O 27
ATOM 9168 N N . LYS A 1 20 ? 10.871 -1.239 1.268 1.00 0.00 19 LYS A N 27
ATOM 9169 C CA . LYS A 1 20 ? 11.808 -2.333 0.896 1.00 0.00 19 LYS A CA 27
ATOM 9170 C C . LYS A 1 20 ? 12.918 -1.898 -0.141 1.00 0.00 19 LYS A C 27
ATOM 9171 O O . LYS A 1 20 ? 13.917 -2.606 -0.296 1.00 0.00 19 LYS A O 27
ATOM 9189 N N . GLU A 1 21 ? 12.740 -0.742 -0.827 1.00 0.00 20 GLU A N 27
ATOM 9190 C CA . GLU A 1 21 ? 13.692 -0.168 -1.793 1.00 0.00 20 GLU A CA 27
ATOM 9191 C C . GLU A 1 21 ? 14.821 0.620 -1.088 1.00 0.00 20 GLU A C 27
ATOM 9192 O O . GLU A 1 21 ? 15.995 0.256 -1.154 1.00 0.00 20 GLU A O 27
ATOM 9214 N N . GLU A 1 2 ? -13.719 -2.094 -0.988 1.00 0.00 1 GLU A N 28
ATOM 9215 C CA . GLU A 1 2 ? -14.078 -0.655 -1.129 1.00 0.00 1 GLU A CA 28
ATOM 9216 C C . GLU A 1 2 ? -12.876 0.308 -0.837 1.00 0.00 1 GLU A C 28
ATOM 9217 O O . GLU A 1 2 ? -11.708 -0.056 -1.000 1.00 0.00 1 GLU A O 28
ATOM 9230 N N . SER A 1 3 ? -13.169 1.553 -0.411 1.00 0.00 2 SER A N 28
ATOM 9231 C CA . SER A 1 3 ? -12.153 2.595 -0.082 1.00 0.00 2 SER A CA 28
ATOM 9232 C C . SER A 1 3 ? -11.096 2.154 0.948 1.00 0.00 2 SER A C 28
ATOM 9233 O O . SER A 1 3 ? -9.905 2.390 0.746 1.00 0.00 2 SER A O 28
ATOM 9241 N N . ALA A 1 4 ? -11.564 1.529 2.042 1.00 0.00 3 ALA A N 28
ATOM 9242 C CA . ALA A 1 4 ? -10.665 0.984 3.098 1.00 0.00 3 ALA A CA 28
ATOM 9243 C C . ALA A 1 4 ? -9.959 -0.392 2.837 1.00 0.00 3 ALA A C 28
ATOM 9244 O O . ALA A 1 4 ? -9.404 -1.048 3.723 1.00 0.00 3 ALA A O 28
ATOM 9251 N N . LYS A 1 5 ? -10.015 -0.765 1.567 1.00 0.00 4 LYS A N 28
ATOM 9252 C CA . LYS A 1 5 ? -9.416 -1.951 0.923 1.00 0.00 4 LYS A CA 28
ATOM 9253 C C . LYS A 1 5 ? -8.932 -1.646 -0.556 1.00 0.00 4 LYS A C 28
ATOM 9254 O O . LYS A 1 5 ? -8.780 -2.530 -1.402 1.00 0.00 4 LYS A O 28
ATOM 9272 N N . HIS A 1 6 ? -8.706 -0.351 -0.820 1.00 0.00 5 HIS A N 28
ATOM 9273 C CA . HIS A 1 6 ? -8.196 0.265 -2.063 1.00 0.00 5 HIS A CA 28
ATOM 9274 C C . HIS A 1 6 ? -7.060 1.225 -1.601 1.00 0.00 5 HIS A C 28
ATOM 9275 O O . HIS A 1 6 ? -5.984 1.199 -2.202 1.00 0.00 5 HIS A O 28
ATOM 9289 N N . MET A 1 7 ? -7.296 2.098 -0.585 1.00 0.00 6 MET A N 28
ATOM 9290 C CA . MET A 1 7 ? -6.283 3.003 -0.006 1.00 0.00 6 MET A CA 28
ATOM 9291 C C . MET A 1 7 ? -5.363 2.083 0.830 1.00 0.00 6 MET A C 28
ATOM 9292 O O . MET A 1 7 ? -4.164 2.130 0.601 1.00 0.00 6 MET A O 28
ATOM 9306 N N . PHE A 1 8 ? -5.897 1.243 1.748 1.00 0.00 7 PHE A N 28
ATOM 9307 C CA . PHE A 1 8 ? -5.110 0.270 2.544 1.00 0.00 7 PHE A CA 28
ATOM 9308 C C . PHE A 1 8 ? -4.394 -0.779 1.639 1.00 0.00 7 PHE A C 28
ATOM 9309 O O . PHE A 1 8 ? -3.294 -1.210 1.986 1.00 0.00 7 PHE A O 28
ATOM 9326 N N . ASP A 1 9 ? -5.017 -1.187 0.504 1.00 0.00 8 ASP A N 28
ATOM 9327 C CA . ASP A 1 9 ? -4.399 -2.136 -0.472 1.00 0.00 8 ASP A CA 28
ATOM 9328 C C . ASP A 1 9 ? -3.137 -1.466 -1.106 1.00 0.00 8 ASP A C 28
ATOM 9329 O O . ASP A 1 9 ? -2.069 -2.083 -1.146 1.00 0.00 8 ASP A O 28
ATOM 9339 N N . ARG A 1 10 ? -3.296 -0.202 -1.582 1.00 0.00 9 ARG A N 28
ATOM 9340 C CA . ARG A 1 10 ? -2.197 0.610 -2.160 1.00 0.00 9 ARG A CA 28
ATOM 9341 C C . ARG A 1 10 ? -1.129 0.895 -1.084 1.00 0.00 9 ARG A C 28
ATOM 9342 O O . ARG A 1 10 ? 0.014 0.477 -1.260 1.00 0.00 9 ARG A O 28
ATOM 9362 N N . ILE A 1 11 ? -1.500 1.541 0.038 1.00 0.00 10 ILE A N 28
ATOM 9363 C CA . ILE A 1 11 ? -0.595 1.833 1.199 1.00 0.00 10 ILE A CA 28
ATOM 9364 C C . ILE A 1 11 ? 0.265 0.599 1.634 1.00 0.00 10 ILE A C 28
ATOM 9365 O O . ILE A 1 11 ? 1.465 0.732 1.890 1.00 0.00 10 ILE A O 28
ATOM 9381 N N . GLY A 1 12 ? -0.390 -0.577 1.693 1.00 0.00 11 GLY A N 28
ATOM 9382 C CA . GLY A 1 12 ? 0.251 -1.868 2.017 1.00 0.00 11 GLY A CA 28
ATOM 9383 C C . GLY A 1 12 ? 1.407 -2.320 1.087 1.00 0.00 11 GLY A C 28
ATOM 9384 O O . GLY A 1 12 ? 2.216 -3.148 1.505 1.00 0.00 11 GLY A O 28
ATOM 9388 N N . LYS A 1 13 ? 1.399 -1.857 -0.178 1.00 0.00 12 LYS A N 28
ATOM 9389 C CA . LYS A 1 13 ? 2.451 -2.115 -1.194 1.00 0.00 12 LYS A CA 28
ATOM 9390 C C . LYS A 1 13 ? 2.776 -0.824 -2.033 1.00 0.00 12 LYS A C 28
ATOM 9391 O O . LYS A 1 13 ? 2.931 -0.859 -3.258 1.00 0.00 12 LYS A O 28
ATOM 9409 N N . ASP A 1 14 ? 2.927 0.316 -1.328 1.00 0.00 13 ASP A N 28
ATOM 9410 C CA . ASP A 1 14 ? 3.290 1.645 -1.878 1.00 0.00 13 ASP A CA 28
ATOM 9411 C C . ASP A 1 14 ? 4.350 2.125 -0.904 1.00 0.00 13 ASP A C 28
ATOM 9412 O O . ASP A 1 14 ? 5.472 2.364 -1.351 1.00 0.00 13 ASP A O 28
ATOM 9422 N N . VAL A 1 15 ? 3.988 2.367 0.375 1.00 0.00 14 VAL A N 28
ATOM 9423 C CA . VAL A 1 15 ? 5.005 2.750 1.393 1.00 0.00 14 VAL A CA 28
ATOM 9424 C C . VAL A 1 15 ? 5.333 1.526 2.328 1.00 0.00 14 VAL A C 28
ATOM 9425 O O . VAL A 1 15 ? 5.382 1.526 3.559 1.00 0.00 14 VAL A O 28
ATOM 9438 N N . TYR A 1 16 ? 5.601 0.502 1.540 1.00 0.00 15 TYR A N 28
ATOM 9439 C CA . TYR A 1 16 ? 6.019 -0.865 1.851 1.00 0.00 15 TYR A CA 28
ATOM 9440 C C . TYR A 1 16 ? 6.906 -1.209 0.613 1.00 0.00 15 TYR A C 28
ATOM 9441 O O . TYR A 1 16 ? 7.986 -1.762 0.822 1.00 0.00 15 TYR A O 28
ATOM 9459 N N . ASP A 1 17 ? 6.448 -0.974 -0.654 1.00 0.00 16 ASP A N 28
ATOM 9460 C CA . ASP A 1 17 ? 7.275 -1.208 -1.861 1.00 0.00 16 ASP A CA 28
ATOM 9461 C C . ASP A 1 17 ? 8.399 -0.124 -1.906 1.00 0.00 16 ASP A C 28
ATOM 9462 O O . ASP A 1 17 ? 9.550 -0.484 -2.171 1.00 0.00 16 ASP A O 28
ATOM 9472 N N . LYS A 1 18 ? 8.082 1.177 -1.666 1.00 0.00 17 LYS A N 28
ATOM 9473 C CA . LYS A 1 18 ? 9.104 2.253 -1.609 1.00 0.00 17 LYS A CA 28
ATOM 9474 C C . LYS A 1 18 ? 9.999 2.110 -0.302 1.00 0.00 17 LYS A C 28
ATOM 9475 O O . LYS A 1 18 ? 11.104 2.657 -0.255 1.00 0.00 17 LYS A O 28
ATOM 9493 N N . VAL A 1 19 ? 9.510 1.371 0.733 1.00 0.00 18 VAL A N 28
ATOM 9494 C CA . VAL A 1 19 ? 10.216 1.082 2.008 1.00 0.00 18 VAL A CA 28
ATOM 9495 C C . VAL A 1 19 ? 11.250 -0.056 1.804 1.00 0.00 18 VAL A C 28
ATOM 9496 O O . VAL A 1 19 ? 12.423 0.132 2.145 1.00 0.00 18 VAL A O 28
ATOM 9509 N N . LYS A 1 20 ? 10.824 -1.217 1.272 1.00 0.00 19 LYS A N 28
ATOM 9510 C CA . LYS A 1 20 ? 11.729 -2.358 0.970 1.00 0.00 19 LYS A CA 28
ATOM 9511 C C . LYS A 1 20 ? 12.834 -2.030 -0.109 1.00 0.00 19 LYS A C 28
ATOM 9512 O O . LYS A 1 20 ? 13.818 -2.767 -0.214 1.00 0.00 19 LYS A O 28
ATOM 9530 N N . GLU A 1 21 ? 12.671 -0.930 -0.885 1.00 0.00 20 GLU A N 28
ATOM 9531 C CA . GLU A 1 21 ? 13.625 -0.459 -1.902 1.00 0.00 20 GLU A CA 28
ATOM 9532 C C . GLU A 1 21 ? 14.738 0.423 -1.292 1.00 0.00 20 GLU A C 28
ATOM 9533 O O . GLU A 1 21 ? 15.917 0.070 -1.310 1.00 0.00 20 GLU A O 28
ATOM 9555 N N . GLU A 1 2 ? -13.710 -2.084 -1.007 1.00 0.00 1 GLU A N 29
ATOM 9556 C CA . GLU A 1 2 ? -14.067 -0.644 -1.145 1.00 0.00 1 GLU A CA 29
ATOM 9557 C C . GLU A 1 2 ? -12.862 0.314 -0.847 1.00 0.00 1 GLU A C 29
ATOM 9558 O O . GLU A 1 2 ? -11.694 -0.053 -1.007 1.00 0.00 1 GLU A O 29
ATOM 9571 N N . SER A 1 3 ? -13.153 1.559 -0.418 1.00 0.00 2 SER A N 29
ATOM 9572 C CA . SER A 1 3 ? -12.135 2.596 -0.083 1.00 0.00 2 SER A CA 29
ATOM 9573 C C . SER A 1 3 ? -11.081 2.150 0.949 1.00 0.00 2 SER A C 29
ATOM 9574 O O . SER A 1 3 ? -9.889 2.385 0.752 1.00 0.00 2 SER A O 29
ATOM 9582 N N . ALA A 1 4 ? -11.554 1.521 2.039 1.00 0.00 3 ALA A N 29
ATOM 9583 C CA . ALA A 1 4 ? -10.658 0.972 3.095 1.00 0.00 3 ALA A CA 29
ATOM 9584 C C . ALA A 1 4 ? -9.951 -0.403 2.833 1.00 0.00 3 ALA A C 29
ATOM 9585 O O . ALA A 1 4 ? -9.396 -1.060 3.718 1.00 0.00 3 ALA A O 29
ATOM 9592 N N . LYS A 1 5 ? -10.005 -0.773 1.562 1.00 0.00 4 LYS A N 29
ATOM 9593 C CA . LYS A 1 5 ? -9.404 -1.959 0.919 1.00 0.00 4 LYS A CA 29
ATOM 9594 C C . LYS A 1 5 ? -8.919 -1.653 -0.560 1.00 0.00 4 LYS A C 29
ATOM 9595 O O . LYS A 1 5 ? -8.764 -2.538 -1.405 1.00 0.00 4 LYS A O 29
ATOM 9613 N N . HIS A 1 6 ? -8.693 -0.358 -0.821 1.00 0.00 5 HIS A N 29
ATOM 9614 C CA . HIS A 1 6 ? -8.181 0.260 -2.063 1.00 0.00 5 HIS A CA 29
ATOM 9615 C C . HIS A 1 6 ? -7.046 1.220 -1.598 1.00 0.00 5 HIS A C 29
ATOM 9616 O O . HIS A 1 6 ? -5.969 1.194 -2.197 1.00 0.00 5 HIS A O 29
ATOM 9630 N N . MET A 1 7 ? -7.283 2.091 -0.582 1.00 0.00 6 MET A N 29
ATOM 9631 C CA . MET A 1 7 ? -6.270 2.996 -0.001 1.00 0.00 6 MET A CA 29
ATOM 9632 C C . MET A 1 7 ? -5.352 2.076 0.837 1.00 0.00 6 MET A C 29
ATOM 9633 O O . MET A 1 7 ? -4.152 2.123 0.609 1.00 0.00 6 MET A O 29
ATOM 9647 N N . PHE A 1 8 ? -5.887 1.235 1.753 1.00 0.00 7 PHE A N 29
ATOM 9648 C CA . PHE A 1 8 ? -5.102 0.262 2.550 1.00 0.00 7 PHE A CA 29
ATOM 9649 C C . PHE A 1 8 ? -4.385 -0.787 1.645 1.00 0.00 7 PHE A C 29
ATOM 9650 O O . PHE A 1 8 ? -3.286 -1.221 1.996 1.00 0.00 7 PHE A O 29
ATOM 9667 N N . ASP A 1 9 ? -5.006 -1.194 0.509 1.00 0.00 8 ASP A N 29
ATOM 9668 C CA . ASP A 1 9 ? -4.386 -2.143 -0.465 1.00 0.00 8 ASP A CA 29
ATOM 9669 C C . ASP A 1 9 ? -3.124 -1.473 -1.099 1.00 0.00 8 ASP A C 29
ATOM 9670 O O . ASP A 1 9 ? -2.056 -2.090 -1.138 1.00 0.00 8 ASP A O 29
ATOM 9680 N N . ARG A 1 10 ? -3.283 -0.210 -1.576 1.00 0.00 9 ARG A N 29
ATOM 9681 C CA . ARG A 1 10 ? -2.184 0.602 -2.153 1.00 0.00 9 ARG A CA 29
ATOM 9682 C C . ARG A 1 10 ? -1.117 0.886 -1.075 1.00 0.00 9 ARG A C 29
ATOM 9683 O O . ARG A 1 10 ? 0.026 0.468 -1.250 1.00 0.00 9 ARG A O 29
ATOM 9703 N N . ILE A 1 11 ? -1.489 1.529 0.048 1.00 0.00 10 ILE A N 29
ATOM 9704 C CA . ILE A 1 11 ? -0.584 1.818 1.209 1.00 0.00 10 ILE A CA 29
ATOM 9705 C C . ILE A 1 11 ? 0.271 0.579 1.643 1.00 0.00 10 ILE A C 29
ATOM 9706 O O . ILE A 1 11 ? 1.471 0.708 1.903 1.00 0.00 10 ILE A O 29
ATOM 9722 N N . GLY A 1 12 ? -0.387 -0.596 1.697 1.00 0.00 11 GLY A N 29
ATOM 9723 C CA . GLY A 1 12 ? 0.250 -1.890 2.018 1.00 0.00 11 GLY A CA 29
ATOM 9724 C C . GLY A 1 12 ? 1.410 -2.341 1.089 1.00 0.00 11 GLY A C 29
ATOM 9725 O O . GLY A 1 12 ? 2.208 -3.186 1.495 1.00 0.00 11 GLY A O 29
ATOM 9729 N N . LYS A 1 13 ? 1.419 -1.851 -0.165 1.00 0.00 12 LYS A N 29
ATOM 9730 C CA . LYS A 1 13 ? 2.475 -2.104 -1.174 1.00 0.00 12 LYS A CA 29
ATOM 9731 C C . LYS A 1 13 ? 2.764 -0.824 -2.042 1.00 0.00 12 LYS A C 29
ATOM 9732 O O . LYS A 1 13 ? 2.848 -0.862 -3.272 1.00 0.00 12 LYS A O 29
ATOM 9750 N N . ASP A 1 14 ? 2.951 0.311 -1.338 1.00 0.00 13 ASP A N 29
ATOM 9751 C CA . ASP A 1 14 ? 3.293 1.647 -1.884 1.00 0.00 13 ASP A CA 29
ATOM 9752 C C . ASP A 1 14 ? 4.338 2.138 -0.896 1.00 0.00 13 ASP A C 29
ATOM 9753 O O . ASP A 1 14 ? 5.460 2.400 -1.332 1.00 0.00 13 ASP A O 29
ATOM 9763 N N . VAL A 1 15 ? 3.964 2.369 0.382 1.00 0.00 14 VAL A N 29
ATOM 9764 C CA . VAL A 1 15 ? 4.967 2.761 1.412 1.00 0.00 14 VAL A CA 29
ATOM 9765 C C . VAL A 1 15 ? 5.307 1.535 2.344 1.00 0.00 14 VAL A C 29
ATOM 9766 O O . VAL A 1 15 ? 5.356 1.530 3.576 1.00 0.00 14 VAL A O 29
ATOM 9779 N N . TYR A 1 16 ? 5.587 0.518 1.551 1.00 0.00 15 TYR A N 29
ATOM 9780 C CA . TYR A 1 16 ? 6.019 -0.849 1.847 1.00 0.00 15 TYR A CA 29
ATOM 9781 C C . TYR A 1 16 ? 6.904 -1.165 0.595 1.00 0.00 15 TYR A C 29
ATOM 9782 O O . TYR A 1 16 ? 7.984 -1.720 0.792 1.00 0.00 15 TYR A O 29
ATOM 9800 N N . ASP A 1 17 ? 6.449 -0.908 -0.670 1.00 0.00 16 ASP A N 29
ATOM 9801 C CA . ASP A 1 17 ? 7.279 -1.117 -1.881 1.00 0.00 16 ASP A CA 29
ATOM 9802 C C . ASP A 1 17 ? 8.404 -0.037 -1.906 1.00 0.00 16 ASP A C 29
ATOM 9803 O O . ASP A 1 17 ? 9.554 -0.397 -2.171 1.00 0.00 16 ASP A O 29
ATOM 9813 N N . LYS A 1 18 ? 8.090 1.260 -1.649 1.00 0.00 17 LYS A N 29
ATOM 9814 C CA . LYS A 1 18 ? 9.116 2.331 -1.574 1.00 0.00 17 LYS A CA 29
ATOM 9815 C C . LYS A 1 18 ? 10.010 2.166 -0.269 1.00 0.00 17 LYS A C 29
ATOM 9816 O O . LYS A 1 18 ? 11.117 2.707 -0.213 1.00 0.00 17 LYS A O 29
ATOM 9834 N N . VAL A 1 19 ? 9.518 1.411 0.752 1.00 0.00 18 VAL A N 29
ATOM 9835 C CA . VAL A 1 19 ? 10.220 1.101 2.024 1.00 0.00 18 VAL A CA 29
ATOM 9836 C C . VAL A 1 19 ? 11.241 -0.049 1.821 1.00 0.00 18 VAL A C 29
ATOM 9837 O O . VAL A 1 19 ? 12.418 0.123 2.155 1.00 0.00 18 VAL A O 29
ATOM 9850 N N . LYS A 1 20 ? 10.798 -1.205 1.295 1.00 0.00 19 LYS A N 29
ATOM 9851 C CA . LYS A 1 20 ? 11.679 -2.362 0.993 1.00 0.00 19 LYS A CA 29
ATOM 9852 C C . LYS A 1 20 ? 12.760 -2.079 -0.122 1.00 0.00 19 LYS A C 29
ATOM 9853 O O . LYS A 1 20 ? 13.697 -2.868 -0.272 1.00 0.00 19 LYS A O 29
ATOM 9871 N N . GLU A 1 21 ? 12.631 -0.960 -0.876 1.00 0.00 20 GLU A N 29
ATOM 9872 C CA . GLU A 1 21 ? 13.571 -0.525 -1.921 1.00 0.00 20 GLU A CA 29
ATOM 9873 C C . GLU A 1 21 ? 14.721 0.330 -1.343 1.00 0.00 20 GLU A C 29
ATOM 9874 O O . GLU A 1 21 ? 15.889 -0.056 -1.384 1.00 0.00 20 GLU A O 29
#

Foldseek 3Di:
DCCCVVVVCCVCPCVVVVVD

Sequence (20 aa):
ESAKHMFDRIGKDVYDKVKEESAKHMFDRIGKDVYDKVKEESAKHMFDRIGKDVYDKVKEESAKHMFDRIGKDVYDKVKEESAKHMFDRIGKDVYDKVKEESAKHMFDRIGKDVYDKVKEESAKHMFDRIGKDVYDKVKEESAKHMFDRIGKDVYDKVKEESAKHMFDRIGKDVYDKVKEESAKHMFDRIGKDVYDKVKEESAKHMFDRIGKDVYDKVKEESAKHMFDRIGKDVYDKVKEESAKHMFDRIGKDVYDKVKEESAKHMFDRIGKDVYDKVKEESAKHMFDRIGKDVYDKVKEESAKHMFDRIGKDVYDKVKEESAKHMFDRIGKDVYDKVKEESAKHMFDRIGKDVYDKVKEESAKHMFDRIGKDVYDKVKEESAKHMFDRIGKDVYDKVKEESAKHMFDRIGKDVYDKVKEESAKHMFDRIGKDVYDKVKEESAKHMFDRIGKDVYDKVKEESAKHMFDRIGKDVYDKVKEESAKHMFDRIGKDVYDKVKEESAKHMFDRIGKDVYDKVKEESAKHMFDRIGKDVYDKVKEESAKHMFDRIGKDVYDKVKEESAKHMFDRIGKDVYDKVKE

Radius of gyration: 8.56 Å; Cα contacts (8 Å, |Δi|>4): 5; chains: 1; bounding box: 28×5×5 Å

Organism: Plasmodium falciparum (NCBI:txid5833)

Nearest PDB structures (foldseek):
  2mud-assembly1_A  TM=1.042E+00  e=9.688E-02  Plasmodium falciparum
  2mud-assembly1_A  TM=1.020E+00  e=2.185E-01  Plasmodium falciparum
  2mud-assembly1_A  TM=1.026E+00  e=2.256E-01  Plasmodium falciparum
  2mud-assembly1_A  TM=1.043E+00  e=4.365E-02  Plasmodium falciparum
  2mud-assembly1_A  TM=1.006E+00  e=1.189E-01  Plasmodium falciparum

InterPro domains:
  IPR004258 Duffy-binding-like domain [PF03011] (654-824)
  IPR004258 Duffy-binding-like domain [PF03011] (2329-2466)
  IPR008602 Duffy-antigen binding domain [PF05424] (121-307)
  IPR008602 Duffy-antigen binding domain [PF05424] (958-1118)
  IPR008602 Duffy-antigen binding domain [PF05424] (1387-1566)
  IPR008602 Duffy-antigen binding domain [PF05424] (1788-2002)
  IPR029210 Plasmodium falciparum erythrocyte membrane protein-1, N-terminal segment [PF15447] (22-57)
  IPR029211 Plasmodium falciparum erythrocyte membrane protein 1, acidic terminal segment [PF15445] (2593-3078)
  IPR041480 Cysteine-rich interdomain region 1 gamma [PF18562] (2260-2313)
  IPR042202 Duffy-antigen binding superfamily [G3DSA:1.20.1310.20] (90-280)
  IPR042202 Duffy-antigen binding superfamily [G3DSA:1.20.1310.20] (922-1120)
  IPR042202 Duffy-antigen binding superfamily [G3DSA:1.20.1310.20] (1353-1547)
  IPR042202 Duffy-antigen binding superfamily [G3DSA:1.20.1310.20] (1737-1998)
  IPR044932 Plasmodium falciparum erythrocyte membrane protein 1, acidic terminal segment superfamily [G3DSA:1.10.1900.40] (2754-2812)
  IPR044932 Plasmodium falciparum erythrocyte membrane protein 1, acidic terminal segment superfamily [G3DSA:1.10.1900.40] (2875-2948)
  IPR054595 Duffy-binding-like domain, C-terminal subdomain [PF22672] (311-472)
  IPR054595 Duffy-binding-like domain, C-terminal subdomain [PF22672] (2070-2218)

Secondary structure (DSSP, 8-state):
-GGGTHHHHHTTTTTHHHH-

Solvent-accessible surface area: 2372 Å² total; per-residue (Å²): 196,72,72,152,119,123,138,92,153,99,39,157,43,93,105,99,154,111,167,188